Protein 7JRL (pdb70)

Foldseek 3Di:
DKDKDDEAEEEELPDDDDPLPRIWIADPVQGTDSVQKDWPDKPDDRQFFDWIKTKIWGAGPVRDMDIDMYIYGYFHDKFAVLNDDWPDKDADDADKDWQDASVRHFFWFAAPVRDIDTARGWIKGFPQMKTKHFCAPFFKKKFKKAAGCVCLPVPPAKKKKFKAFQRHTFDIDDIHDRPRGIDMHMGTRYPTTMMMIGIHRPPPGRPSHTMIRGRTITTHTQPATLVLLVVLLVVLVVDDLLQFDPVLSVQLVVLSVQQVVLVVVSDHVSNVVSSVSNVVSSVVTHGDDQAAFFDDPWVQLVVQLCVVQVHDDTAGLVSLCPAQETEGDADADPRRNLSNQNHQEYHYDAYAYQEAQSCLNNPNPPYAAAEAHEHAPEEFEDDPQKTKDFLARQDNVRDRQFFKKFKAFPVRDTPDIDGDDRMDMGGNNPDDFAKMKIWGWGDDVNHTHTYIYMYTD

Solvent-accessible surface area: 24020 Å² total; per-residue (Å²): 77,4,101,15,135,17,139,60,26,5,30,25,42,111,97,187,28,67,44,68,120,54,6,69,1,68,6,107,110,53,33,116,13,43,111,133,15,129,68,128,54,52,85,49,76,142,37,92,21,8,22,7,57,0,33,0,23,3,66,14,86,100,51,89,80,24,91,25,65,7,40,0,0,12,0,21,150,75,41,27,0,8,96,47,124,73,127,55,35,75,43,38,55,59,71,19,88,75,36,92,0,21,45,26,60,88,0,64,0,10,19,137,113,104,54,71,67,71,27,84,57,0,0,0,0,9,0,92,0,54,0,18,1,74,0,92,65,44,24,3,0,7,3,78,0,1,5,0,44,74,0,45,115,69,175,41,0,0,0,62,0,43,0,46,11,73,56,103,79,112,20,81,6,107,65,0,90,25,111,28,34,31,69,76,16,9,6,66,0,104,156,5,130,60,0,57,0,6,0,44,42,36,82,93,41,59,74,95,0,15,0,0,0,0,38,0,23,1,12,40,57,21,155,22,70,21,31,111,1,63,127,7,10,107,101,1,113,160,61,79,63,108,67,28,41,89,146,13,12,108,37,0,126,78,5,18,47,114,0,78,99,7,42,152,51,71,63,103,113,60,2,66,67,13,38,130,67,0,61,126,27,26,133,57,27,83,141,30,85,73,120,41,90,24,110,18,69,16,166,136,0,53,113,9,0,25,95,82,48,140,67,126,41,97,1,23,27,20,31,0,33,68,2,64,57,0,83,7,82,22,0,116,55,1,47,3,0,90,40,0,65,32,0,85,33,0,49,1,60,160,3,48,0,74,37,3,107,18,1,49,158,11,169,107,10,137,60,19,57,0,93,96,4,105,14,80,35,41,88,22,148,59,75,135,26,82,0,102,3,50,0,46,0,46,16,76,161,31,118,33,0,11,85,35,3,73,3,21,34,152,111,54,82,71,60,83,101,80,111,21,148,74,97,6,74,6,59,12,139,113,32,88,86,21,88,13,8,0,54,0,50,7,96,38,159,20,0,15,11,40,0,51,13,65,0,80,60

Radius of gyration: 40.35 Å; Cα contacts (8 Å, |Δi|>4): 1124; chains: 1; bounding box: 58×72×113 Å

InterPro domains:
  IPR000421 Coagulation factor 5/8, C-terminal domain [PF00754] (77-206)
  IPR000421 Coagulation factor 5/8, C-terminal domain [PF00754] (301-421)
  IPR001611 Leucine-ric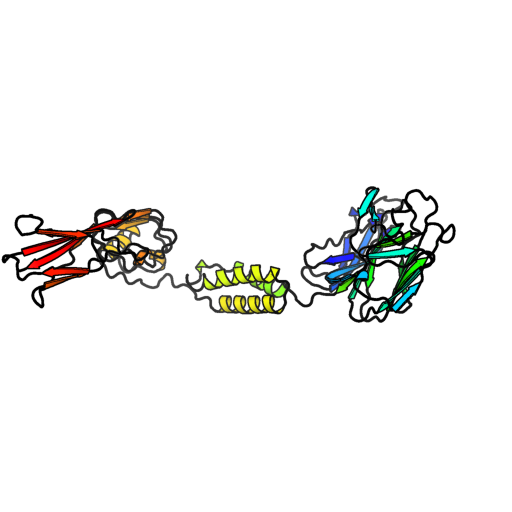h repeat [PS51450] (1572-1593)
  IPR008979 Galactose-binding-like domain superfamily [SSF49785] (73-211)
  IPR008979 Galactose-binding-like domain superfamily [SSF49785] (304-432)
  IPR008979 Galactose-binding-like domain superfamily [SSF49785] (1084-1229)
  IPR008979 Galactose-binding-like domain superfamily [SSF49785] (1309-1450)
  IPR013222 Glycosyl hydrolase family 98, putative carbohydrate-binding module [PF08305] (1084-1225)
  IPR013222 Glycosyl hydrolase family 98, putative carbohydrate-binding module [PF08305] (1308-1448)
  IPR013222 Glycosyl hydrolase family 98, putative carbohydrate-binding module [SM00776] (1081-1227)
  IPR013222 Glycosyl hydrolase family 98, putative carbohydrate-binding module [SM00776] (1305-1450)
  IPR013783 Immunoglobulin-like fold [G3DSA:2.60.40.10] (1006-1076)
  IPR013783 Immunoglobulin-like fold [G3DSA:2.60.40.10] (1233-1301)
  IPR031161 Peptidase family M60 domain [PF13402] (615-883)
  IPR031161 Peptidase family M60 domain [PS51723] (519-838)
  IPR031161 Peptidase family M60 domain [SM01276] (519-838)
  IPR032179 Pesticidal crystal protein Cry22Aa, Ig-like domain [PF16403] (1008-1080)
  IPR032179 Pesticidal crystal protein Cry22Aa, Ig-like domain [PF16403] (1251-1304)
  IPR032675 Leucine-rich repeat domain superfamily [G3DSA:3.80.10.10] (1515-1615)
  IPR038637 NPCBM domain superfamily [G3DSA:2.60.120.1060] (1077-1227)

Structure (mmCIF, N/CA/C/O backbone):
data_7JRL
#
_entry.id   7JRL
#
_cell.length_a   150.120
_cell.length_b   51.360
_cell.length_c   78.190
_cell.angle_alpha   90.000
_cell.angle_beta   115.470
_cell.angle_gamma   90.000
#
_symmetry.space_group_name_H-M   'C 1 2 1'
#
loop_
_entity.id
_entity.type
_entity.pdbx_description
1 polymer 'F5/8 type C domain protein'
2 non-polymer 'CALCIUM ION'
3 non-polymer 2-acetamido-2-deoxy-beta-D-glucopyranose
4 non-polymer 1,2-ETHANEDIOL
5 non-polymer 'PHOSPHATE ION'
6 non-polymer 2-AMINO-2-HYDROXYMETHYL-PROPANE-1,3-DIOL
7 water water
#
loop_
_atom_site.group_PDB
_atom_site.id
_atom_site.type_symbol
_atom_site.label_atom_id
_atom_site.label_alt_id
_atom_site.label_comp_id
_atom_site.label_asym_id
_atom_site.label_entity_id
_atom_site.label_seq_id
_atom_site.pdbx_PDB_ins_code
_atom_site.Cartn_x
_atom_site.Cartn_y
_atom_site.Cartn_z
_atom_site.occupancy
_atom_site.B_iso_or_equiv
_atom_site.auth_seq_id
_atom_site.auth_comp_id
_atom_site.auth_asym_id
_atom_site.auth_atom_id
_atom_site.pdbx_PDB_model_num
ATOM 1 N N . LYS A 1 28 ? 11.764 7.360 -14.820 1.00 46.64 1231 LYS A N 1
ATOM 2 C CA . LYS A 1 28 ? 12.723 7.609 -15.922 1.00 43.27 1231 LYS A CA 1
ATOM 3 C C . LYS A 1 28 ? 13.423 8.954 -15.719 1.00 41.67 1231 LYS A C 1
ATOM 4 O O . LYS A 1 28 ? 14.005 9.479 -16.665 1.00 43.87 1231 LYS A O 1
ATOM 6 N N . PRO A 1 29 ? 13.416 9.557 -14.503 1.00 40.43 1232 PRO A N 1
ATOM 7 C CA . PRO A 1 29 ? 14.062 10.854 -14.296 1.00 39.66 1232 PRO A CA 1
ATOM 8 C C . PRO A 1 29 ? 15.581 10.761 -14.420 1.00 37.21 1232 PRO A C 1
ATOM 9 O O . PRO A 1 29 ? 16.161 9.690 -14.251 1.00 34.78 1232 PRO A O 1
ATOM 13 N N . ILE A 1 30 ? 16.206 11.897 -14.749 1.00 35.89 1233 ILE A N 1
ATOM 14 C CA . ILE A 1 30 ? 17.653 11.993 -14.834 1.00 34.12 1233 ILE A CA 1
ATOM 15 C C . ILE A 1 30 ? 18.143 12.864 -13.679 1.00 29.83 1233 ILE A C 1
ATOM 16 O O . ILE A 1 30 ? 17.741 14.017 -13.538 1.00 29.26 1233 ILE A O 1
ATOM 21 N N . ILE A 1 31 ? 19.006 12.287 -12.843 1.00 26.15 1234 ILE A N 1
ATOM 22 C CA . ILE A 1 31 ? 19.538 12.995 -11.694 1.00 24.60 1234 ILE A CA 1
ATOM 23 C C . ILE A 1 31 ? 21.055 13.077 -11.865 1.00 24.08 1234 ILE A C 1
ATOM 24 O O . ILE A 1 31 ? 21.692 12.082 -12.204 1.00 24.90 1234 ILE A O 1
ATOM 29 N N . LYS A 1 32 ? 21.614 14.285 -11.700 1.00 23.50 1235 LYS A N 1
ATOM 30 C CA . LYS A 1 32 ? 23.026 14.510 -11.975 1.00 22.98 1235 LYS A CA 1
ATOM 31 C C . LYS A 1 32 ? 23.688 15.288 -10.841 1.00 20.06 1235 LYS A C 1
ATOM 32 O O . LYS A 1 32 ? 23.078 16.144 -10.212 1.00 18.10 1235 LYS A O 1
ATOM 38 N N . GLY A 1 33 ? 24.986 15.023 -10.657 1.00 19.31 1236 GLY A N 1
ATOM 39 C CA . GLY A 1 33 ? 25.793 15.725 -9.673 1.00 17.33 1236 GLY A CA 1
ATOM 40 C C . GLY A 1 33 ? 27.255 15.301 -9.793 1.00 15.51 1236 GLY A C 1
ATOM 41 O O . GLY A 1 33 ? 27.543 14.122 -9.995 1.00 17.51 1236 GLY A O 1
ATOM 42 N N . GLU A 1 34 ? 28.165 16.278 -9.662 1.00 14.85 1237 GLU A N 1
ATOM 43 C CA . GLU A 1 34 ? 29.584 16.025 -9.853 1.00 14.34 1237 GLU A CA 1
ATOM 44 C C . GLU A 1 34 ? 30.327 16.215 -8.538 1.00 12.16 1237 GLU A C 1
ATOM 45 O O . GLU A 1 34 ? 29.815 16.807 -7.588 1.00 12.10 1237 GLU A O 1
ATOM 51 N N . ASN A 1 35 ? 31.548 15.700 -8.513 1.00 11.17 1238 ASN A N 1
ATOM 52 C CA . ASN A 1 35 ? 32.332 15.776 -7.293 1.00 10.37 1238 ASN A CA 1
ATOM 53 C C . ASN A 1 35 ? 32.675 17.225 -6.944 1.00 10.32 1238 ASN A C 1
ATOM 54 O O . ASN A 1 35 ? 32.922 18.049 -7.823 1.00 10.64 1238 ASN A O 1
ATOM 59 N N . LEU A 1 36 ? 32.728 17.507 -5.636 1.00 10.27 1239 LEU A N 1
ATOM 60 C CA . LEU A 1 36 ? 32.965 18.854 -5.137 1.00 10.61 1239 LEU A CA 1
ATOM 61 C C . LEU A 1 36 ? 34.115 18.823 -4.142 1.00 9.90 1239 LEU A C 1
ATOM 62 O O . LEU A 1 36 ? 34.439 17.765 -3.595 1.00 8.79 1239 LEU A O 1
ATOM 67 N N . ALA A 1 37 ? 34.646 20.015 -3.846 1.00 8.97 1240 ALA A N 1
ATOM 68 C CA . ALA A 1 37 ? 35.606 20.173 -2.769 1.00 8.98 1240 ALA A CA 1
ATOM 69 C C . ALA A 1 37 ? 35.383 21.514 -2.082 1.00 9.60 1240 ALA A C 1
ATOM 70 O O . ALA A 1 37 ? 35.070 22.510 -2.736 1.00 10.11 1240 ALA A O 1
ATOM 72 N N . TYR A 1 38 ? 35.553 21.501 -0.757 1.00 8.83 1241 TYR A N 1
ATOM 73 C CA . TYR A 1 38 ? 35.490 22.695 0.063 1.00 9.16 1241 TYR A CA 1
ATOM 74 C C . TYR A 1 38 ? 36.718 22.746 0.964 1.00 9.04 1241 TYR A C 1
ATOM 75 O O . TYR A 1 38 ? 37.293 21.708 1.284 1.00 9.05 1241 TYR A O 1
ATOM 84 N N . SER A 1 39 ? 37.073 23.951 1.422 1.00 9.45 1242 SER A N 1
ATOM 85 C CA . SER A 1 39 ? 38.114 24.090 2.427 1.00 10.13 1242 SER A CA 1
ATOM 86 C C . SER A 1 39 ? 37.505 23.989 3.821 1.00 10.75 1242 SER A C 1
ATOM 87 O O . SER A 1 39 ? 36.289 23.964 3.985 1.00 11.32 1242 SER A O 1
ATOM 90 N N . MET A 1 40 ? 38.365 24.002 4.837 1.00 10.96 1243 MET A N 1
ATOM 91 C CA . MET A 1 40 ? 37.894 23.795 6.200 1.00 11.76 1243 MET A CA 1
ATOM 92 C C . MET A 1 40 ? 37.010 24.945 6.669 1.00 13.66 1243 MET A C 1
ATOM 93 O O . MET A 1 40 ? 36.249 24.747 7.616 1.00 15.64 1243 MET A O 1
ATOM 98 N N . ASP A 1 41 ? 37.179 26.117 6.048 1.00 14.12 1244 ASP A N 1
ATOM 99 C CA . ASP A 1 41 ? 36.535 27.351 6.474 1.00 15.94 1244 ASP A CA 1
ATOM 100 C C . ASP A 1 41 ? 35.120 27.451 5.899 1.00 15.51 1244 ASP A C 1
ATOM 101 O O . ASP A 1 41 ? 34.330 28.277 6.362 1.00 17.00 1244 ASP A O 1
ATOM 106 N N . GLU A 1 42 ? 34.794 26.605 4.915 1.00 13.82 1245 GLU A N 1
ATOM 107 C CA . GLU A 1 42 ? 33.586 26.801 4.133 1.00 13.92 1245 GLU A CA 1
ATOM 108 C C . GLU A 1 42 ? 32.449 25.916 4.636 1.00 14.40 1245 GLU A C 1
ATOM 109 O O . GLU A 1 42 ? 32.652 24.848 5.216 1.00 16.67 1245 GLU A O 1
ATOM 115 N N . LYS A 1 43 ? 31.232 26.384 4.388 1.00 14.25 1246 LYS A N 1
ATOM 116 C CA . LYS A 1 43 ? 30.058 25.626 4.773 1.00 14.38 1246 LYS A CA 1
ATOM 117 C C . LYS A 1 43 ? 29.643 24.745 3.601 1.00 13.12 1246 LYS A C 1
ATOM 118 O O . LYS A 1 43 ? 29.348 25.227 2.511 1.00 14.73 1246 LYS A O 1
ATOM 124 N N . VAL A 1 44 ? 29.643 23.430 3.846 1.00 12.93 1247 VAL A N 1
ATOM 125 C CA . VAL A 1 44 ? 29.269 22.491 2.803 1.00 12.79 1247 VAL A CA 1
ATOM 126 C C . VAL A 1 44 ? 27.764 22.588 2.550 1.00 13.44 1247 VAL A C 1
ATOM 127 O O . VAL A 1 44 ? 26.971 22.590 3.488 1.00 13.97 1247 VAL A O 1
ATOM 131 N N . ASP A 1 45 ? 27.395 22.638 1.265 1.00 13.49 1248 ASP A N 1
ATOM 132 C CA . ASP A 1 45 ? 26.020 22.505 0.814 1.00 14.02 1248 ASP A CA 1
ATOM 133 C C . ASP A 1 45 ? 25.881 21.150 0.126 1.00 13.35 1248 ASP A C 1
ATOM 134 O O . ASP A 1 45 ? 26.348 20.973 -1.003 1.00 12.20 1248 ASP A O 1
ATOM 139 N N . LEU A 1 46 ? 25.256 20.188 0.829 1.00 13.71 1249 LEU A N 1
ATOM 140 C CA . LEU A 1 46 ? 25.153 18.831 0.302 1.00 13.88 1249 LEU A CA 1
ATOM 141 C C . LEU A 1 46 ? 24.400 18.784 -1.027 1.00 12.99 1249 LEU A C 1
ATOM 142 O O . LEU A 1 46 ? 24.547 17.816 -1.764 1.00 12.34 1249 LEU A O 1
ATOM 147 N N . MET A 1 47 ? 23.581 19.806 -1.320 1.00 14.95 1250 MET A N 1
ATOM 148 C CA . MET A 1 47 ? 22.751 19.785 -2.519 1.00 16.55 1250 MET A CA 1
ATOM 149 C C . MET A 1 47 ? 23.374 20.607 -3.644 1.00 16.17 1250 MET A C 1
ATOM 150 O O . MET A 1 47 ? 22.796 20.710 -4.732 1.00 16.89 1250 MET A O 1
ATOM 155 N N . LYS A 1 48 ? 24.551 21.192 -3.394 1.00 15.27 1251 LYS A N 1
ATOM 156 C CA . LYS A 1 48 ? 25.139 22.095 -4.371 1.00 16.20 1251 LYS A CA 1
ATOM 157 C C . LYS A 1 48 ? 25.417 21.355 -5.678 1.00 16.29 1251 LYS A C 1
ATOM 158 O O . LYS A 1 48 ? 26.106 20.340 -5.701 1.00 15.57 1251 LYS A O 1
ATOM 164 N N . GLY A 1 49 ? 24.871 21.878 -6.778 1.00 17.09 1252 GLY A N 1
ATOM 165 C CA . GLY A 1 49 ? 25.130 21.319 -8.098 1.00 17.22 1252 GLY A CA 1
ATOM 166 C C . GLY A 1 49 ? 24.353 20.040 -8.417 1.00 16.56 1252 GLY A C 1
ATOM 167 O O . GLY A 1 49 ? 24.633 19.394 -9.425 1.00 17.60 1252 GLY A O 1
ATOM 168 N N . ILE A 1 50 ? 23.400 19.656 -7.553 1.00 17.30 1253 ILE A N 1
ATOM 169 C CA . ILE A 1 50 ? 22.551 18.509 -7.842 1.00 18.64 1253 ILE A CA 1
ATOM 170 C C . ILE A 1 50 ? 21.343 19.003 -8.625 1.00 18.99 1253 ILE A C 1
ATOM 171 O O . ILE A 1 50 ? 20.726 19.994 -8.240 1.00 21.13 1253 ILE A O 1
ATOM 176 N N . THR A 1 51 ? 21.045 18.306 -9.725 1.00 20.44 1254 THR A N 1
ATOM 177 C CA . THR A 1 51 ? 19.875 18.639 -10.523 1.00 22.28 1254 THR A CA 1
ATOM 178 C C . THR A 1 51 ? 19.123 17.362 -10.873 1.00 23.05 1254 THR A C 1
ATOM 179 O O . THR A 1 51 ? 19.709 16.282 -10.929 1.00 22.88 1254 THR A O 1
ATOM 183 N N . ALA A 1 52 ? 17.810 17.512 -11.102 1.00 25.77 1255 ALA A N 1
ATOM 184 C CA . ALA A 1 52 ? 16.977 16.412 -11.561 1.00 27.71 1255 ALA A CA 1
ATOM 185 C C . ALA A 1 52 ? 15.943 16.939 -12.553 1.00 28.88 1255 ALA A C 1
ATOM 186 O O . ALA A 1 52 ? 15.311 17.960 -12.310 1.00 30.81 1255 ALA A O 1
ATOM 188 N N . THR A 1 53 ? 15.793 16.216 -13.664 1.00 30.80 1256 THR A N 1
ATOM 189 C CA . THR A 1 53 ? 14.803 16.541 -14.679 1.00 33.72 1256 THR A CA 1
ATOM 190 C C . THR A 1 53 ? 14.012 15.283 -15.034 1.00 36.14 1256 THR A C 1
ATOM 191 O O . THR A 1 53 ? 14.468 14.168 -14.794 1.00 35.52 1256 THR A O 1
ATOM 195 N N . ASP A 1 54 ? 12.818 15.487 -15.608 1.00 41.19 1257 ASP A N 1
ATOM 196 C CA . ASP A 1 54 ? 11.954 14.409 -16.064 1.00 42.24 1257 ASP A CA 1
ATOM 197 C C . ASP A 1 54 ? 11.158 14.921 -17.263 1.00 44.87 1257 ASP A C 1
ATOM 198 O O . ASP A 1 54 ? 10.517 15.968 -17.176 1.00 43.72 1257 ASP A O 1
ATOM 203 N N . ILE A 1 55 ? 11.230 14.186 -18.381 1.00 44.79 1258 ILE A N 1
ATOM 204 C CA . ILE A 1 55 ? 10.572 14.576 -19.621 1.00 47.08 1258 ILE A CA 1
ATOM 205 C C . ILE A 1 55 ? 9.108 14.905 -19.333 1.00 49.71 1258 ILE A C 1
ATOM 206 O O . ILE A 1 55 ? 8.595 15.919 -19.804 1.00 50.33 1258 ILE A O 1
ATOM 208 N N . GLU A 1 56 ? 8.466 14.061 -18.516 1.00 51.65 1259 GLU A N 1
ATOM 209 C CA . GLU A 1 56 ? 7.062 14.199 -18.161 1.00 53.57 1259 GLU A CA 1
ATOM 210 C C . GLU A 1 56 ? 6.892 15.287 -17.099 1.00 54.11 1259 GLU A C 1
ATOM 211 O O . GLU A 1 56 ? 6.059 16.178 -17.251 1.00 53.72 1259 GLU A O 1
ATOM 217 N N . ASP A 1 57 ? 7.706 15.211 -16.037 1.00 53.89 1260 ASP A N 1
ATOM 218 C CA . ASP A 1 57 ? 7.513 15.976 -14.812 1.00 52.62 1260 ASP A CA 1
ATOM 219 C C . ASP A 1 57 ? 8.159 17.359 -14.925 1.00 51.60 1260 ASP A C 1
ATOM 220 O O . ASP A 1 57 ? 7.775 18.285 -14.211 1.00 50.07 1260 ASP A O 1
ATOM 225 N N . GLY A 1 58 ? 9.149 17.491 -15.816 1.00 49.71 1261 GLY A N 1
ATOM 226 C CA . GLY A 1 58 ? 9.929 18.713 -15.942 1.00 48.93 1261 GLY A CA 1
ATOM 227 C C . GLY A 1 58 ? 11.146 18.708 -15.017 1.00 48.54 1261 GLY A C 1
ATOM 228 O O . GLY A 1 58 ? 11.788 17.675 -14.828 1.00 45.92 1261 GLY A O 1
ATOM 229 N N . ASN A 1 59 ? 11.446 19.883 -14.448 1.00 47.88 1262 ASN A N 1
ATOM 230 C CA . ASN A 1 59 ? 12.529 20.072 -13.493 1.00 46.73 1262 ASN A CA 1
ATOM 231 C C . ASN A 1 59 ? 12.021 19.713 -12.098 1.00 43.62 1262 ASN A C 1
ATOM 232 O O . ASN A 1 59 ? 11.122 20.368 -11.577 1.00 43.59 1262 ASN A O 1
ATOM 237 N N . ILE A 1 60 ? 12.618 18.674 -11.501 1.00 39.88 1263 ILE A N 1
ATOM 238 C CA . ILE A 1 60 ? 12.214 18.204 -10.184 1.00 37.56 1263 ILE A CA 1
ATOM 239 C C . ILE A 1 60 ? 13.425 18.167 -9.252 1.00 37.54 1263 ILE A C 1
ATOM 240 O O . ILE A 1 60 ? 13.559 17.253 -8.439 1.00 39.71 1263 ILE A O 1
ATOM 245 N N . THR A 1 61 ? 14.283 19.185 -9.369 1.00 35.88 1264 THR A N 1
ATOM 246 C CA . THR A 1 61 ? 15.450 19.340 -8.514 1.00 34.63 1264 THR A CA 1
ATOM 247 C C . THR A 1 61 ? 15.013 19.452 -7.053 1.00 35.67 1264 THR A C 1
ATOM 248 O O . THR A 1 61 ? 15.657 18.896 -6.166 1.00 36.63 1264 THR A O 1
ATOM 252 N N . SER A 1 62 ? 13.902 20.159 -6.811 1.00 36.93 1265 SER A N 1
ATOM 253 C CA . SER A 1 62 ? 13.441 20.408 -5.453 1.00 36.77 1265 SER A CA 1
ATOM 254 C C . SER A 1 62 ? 12.905 19.126 -4.818 1.00 36.48 1265 SER A C 1
ATOM 255 O O . SER A 1 62 ? 12.663 19.084 -3.617 1.00 37.14 1265 SER A O 1
ATOM 258 N N . LYS A 1 63 ? 12.738 18.081 -5.633 1.00 37.03 1266 LYS A N 1
ATOM 259 C CA . LYS A 1 63 ? 12.190 16.820 -5.162 1.00 36.20 1266 LYS A CA 1
ATOM 260 C C . LYS A 1 63 ? 13.313 15.859 -4.767 1.00 35.07 1266 LYS A C 1
ATOM 261 O O . LYS A 1 63 ? 13.041 14.775 -4.249 1.00 33.10 1266 LYS A O 1
ATOM 267 N N . VAL A 1 64 ? 14.572 16.269 -4.991 1.00 33.13 1267 VAL A N 1
ATOM 268 C CA . VAL A 1 64 ? 15.715 15.403 -4.724 1.00 31.05 1267 VAL A CA 1
ATOM 269 C C . VAL A 1 64 ? 15.916 15.283 -3.215 1.00 29.04 1267 VAL A C 1
ATOM 270 O O . VAL A 1 64 ? 15.818 16.267 -2.489 1.00 29.87 1267 VAL A O 1
ATOM 274 N N . GLN A 1 65 ? 16.198 14.055 -2.766 1.00 28.69 1268 GLN A N 1
ATOM 275 C CA . GLN A 1 65 ? 16.459 13.764 -1.367 1.00 28.29 1268 GLN A CA 1
ATOM 276 C C . GLN A 1 65 ? 17.821 13.083 -1.246 1.00 24.88 1268 GLN A C 1
ATOM 277 O O . GLN A 1 65 ? 18.314 12.491 -2.203 1.00 23.69 1268 GLN A O 1
ATOM 283 N N . ILE A 1 66 ? 18.427 13.202 -0.065 1.00 23.97 1269 ILE A N 1
ATOM 284 C CA . ILE A 1 66 ? 19.645 12.466 0.222 1.00 21.86 1269 ILE A CA 1
ATOM 285 C C . ILE A 1 66 ? 19.246 11.069 0.688 1.00 20.65 1269 ILE A C 1
ATOM 286 O O . ILE A 1 66 ? 18.540 10.918 1.683 1.00 22.79 1269 ILE A O 1
ATOM 291 N N . LYS A 1 67 ? 19.700 10.051 -0.045 1.00 18.81 1270 LYS A N 1
ATOM 292 C CA . LYS A 1 67 ? 19.390 8.677 0.306 1.00 18.00 1270 LYS A CA 1
ATOM 293 C C . LYS A 1 67 ? 20.299 8.221 1.447 1.00 16.96 1270 LYS A C 1
ATOM 294 O O . LYS A 1 67 ? 19.838 7.585 2.394 1.00 17.47 1270 LYS A O 1
ATOM 300 N N . SER A 1 68 ? 21.591 8.564 1.354 1.00 14.46 1271 SER A N 1
ATOM 301 C CA . SER A 1 68 ? 22.580 8.136 2.327 1.00 13.56 1271 SER A CA 1
ATOM 302 C C . SER A 1 68 ? 23.826 9.009 2.218 1.00 12.60 1271 SER A C 1
ATOM 303 O O . SER A 1 68 ? 24.108 9.552 1.155 1.00 11.81 1271 SER A O 1
ATOM 306 N N . SER A 1 69 ? 24.598 9.092 3.303 1.00 12.46 1272 SER A N 1
ATOM 307 C CA . SER A 1 69 ? 25.875 9.789 3.240 1.00 12.64 1272 SER A CA 1
ATOM 308 C C . SER A 1 69 ? 26.709 9.409 4.454 1.00 12.78 1272 SER A C 1
ATOM 309 O O . SER A 1 69 ? 26.159 9.053 5.492 1.00 13.98 1272 SER A O 1
ATOM 312 N N . ASP A 1 70 ? 28.029 9.521 4.326 1.00 10.87 1273 ASP A N 1
ATOM 313 C CA . ASP A 1 70 ? 28.893 9.442 5.493 1.00 10.49 1273 ASP A CA 1
ATOM 314 C C . ASP A 1 70 ? 29.347 10.837 5.929 1.00 10.47 1273 ASP A C 1
ATOM 315 O O . ASP A 1 70 ? 30.301 10.968 6.693 1.00 10.57 1273 ASP A O 1
ATOM 320 N N . PHE A 1 71 ? 28.636 11.879 5.478 1.00 10.17 1274 PHE A N 1
ATOM 321 C CA . PHE A 1 71 ? 29.083 13.227 5.777 1.00 10.15 1274 PHE A CA 1
ATOM 322 C C . PHE A 1 71 ? 28.952 13.555 7.261 1.00 9.98 1274 PHE A C 1
ATOM 323 O O . PHE A 1 71 ? 27.918 13.302 7.878 1.00 10.36 1274 PHE A O 1
ATOM 331 N N . VAL A 1 72 ? 30.015 14.141 7.807 1.00 9.18 1275 VAL A N 1
ATOM 332 C CA . VAL A 1 72 ? 30.047 14.677 9.160 1.00 8.90 1275 VAL A CA 1
ATOM 333 C C . VAL A 1 72 ? 30.514 16.131 9.045 1.00 9.00 1275 VAL A C 1
ATOM 334 O O . VAL A 1 72 ? 31.583 16.382 8.482 1.00 9.43 1275 VAL A O 1
ATOM 338 N N . GLU A 1 73 ? 29.744 17.080 9.592 1.00 9.18 1276 GLU A N 1
ATOM 339 C CA . GLU A 1 73 ? 30.184 18.471 9.585 1.00 9.73 1276 GLU A CA 1
ATOM 340 C C . GLU A 1 73 ? 31.432 18.614 10.467 1.00 9.39 1276 GLU A C 1
ATOM 341 O O . GLU A 1 73 ? 31.557 17.947 11.485 1.00 8.95 1276 GLU A O 1
ATOM 347 N N . GLY A 1 74 ? 32.368 19.497 10.081 1.00 9.44 1277 GLY A N 1
ATOM 348 C CA . GLY A 1 74 ? 33.506 19.786 10.945 1.00 9.81 1277 GLY A CA 1
ATOM 349 C C . GLY A 1 74 ? 34.630 18.760 10.825 1.00 10.47 1277 GLY A C 1
ATOM 350 O O . GLY A 1 74 ? 35.554 18.745 11.635 1.00 11.84 1277 GLY A O 1
ATOM 351 N N . LYS A 1 75 ? 34.508 17.865 9.838 1.00 10.10 1278 LYS A N 1
ATOM 352 C CA . LYS A 1 75 ? 35.465 16.787 9.661 1.00 9.95 1278 LYS A CA 1
ATOM 353 C C . LYS A 1 75 ? 36.103 16.923 8.279 1.00 10.03 1278 LYS A C 1
ATOM 354 O O . LYS A 1 75 ? 35.400 17.144 7.295 1.00 10.59 1278 LYS A O 1
ATOM 360 N N . SER A 1 76 ? 37.425 16.719 8.217 1.00 9.30 1279 SER A N 1
ATOM 361 C CA . SER A 1 76 ? 38.121 16.662 6.936 1.00 8.65 1279 SER A CA 1
ATOM 362 C C . SER A 1 76 ? 38.012 15.240 6.397 1.00 9.20 1279 SER A C 1
ATOM 363 O O . SER A 1 76 ? 38.234 14.261 7.123 1.00 9.88 1279 SER A O 1
ATOM 366 N N . GLY A 1 77 ? 37.676 15.123 5.117 1.00 8.51 1280 GLY A N 1
ATOM 367 C CA . GLY A 1 77 ? 37.536 13.798 4.542 1.00 8.75 1280 GLY A CA 1
ATOM 368 C C . GLY A 1 77 ? 37.033 13.873 3.110 1.00 8.89 1280 GLY A C 1
ATOM 369 O O . GLY A 1 77 ? 36.804 14.962 2.580 1.00 8.91 1280 GLY A O 1
ATOM 370 N N . ILE A 1 78 ? 36.923 12.704 2.475 1.00 9.43 1281 ILE A N 1
ATOM 371 C CA . ILE A 1 78 ? 36.290 12.634 1.169 1.00 9.77 1281 ILE A CA 1
ATOM 372 C C . ILE A 1 78 ? 34.991 11.855 1.335 1.00 10.01 1281 ILE A C 1
ATOM 373 O O . ILE A 1 78 ? 35.014 10.628 1.476 1.00 11.15 1281 ILE A O 1
ATOM 378 N N . PHE A 1 79 ? 33.874 12.597 1.373 1.00 9.47 1282 PHE A N 1
ATOM 379 C CA . PHE A 1 79 ? 32.589 12.039 1.781 1.00 8.99 1282 PHE A CA 1
ATOM 380 C C . PHE A 1 79 ? 31.811 11.612 0.543 1.00 9.85 1282 PHE A C 1
ATOM 381 O O . PHE A 1 79 ? 31.981 12.181 -0.524 1.00 10.28 1282 PHE A O 1
ATOM 389 N N . THR A 1 80 ? 30.959 10.594 0.711 1.00 9.57 1283 THR A N 1
ATOM 390 C CA . THR A 1 80 ? 30.095 10.129 -0.362 1.00 10.07 1283 THR A CA 1
ATOM 391 C C . THR A 1 80 ? 28.657 10.499 -0.027 1.00 10.83 1283 THR A C 1
ATOM 392 O O . THR A 1 80 ? 28.238 10.342 1.115 1.00 11.43 1283 THR A O 1
ATOM 396 N N . VAL A 1 81 ? 27.909 10.980 -1.025 1.00 10.57 1284 VAL A N 1
ATOM 397 C CA . VAL A 1 81 ? 26.490 11.241 -0.860 1.00 11.63 1284 VAL A CA 1
ATOM 398 C C . VAL A 1 81 ? 25.753 10.579 -2.016 1.00 11.37 1284 VAL A C 1
ATOM 399 O O . VAL A 1 81 ? 26.145 10.745 -3.163 1.00 10.84 1284 VAL A O 1
ATOM 403 N N . VAL A 1 82 ? 24.703 9.813 -1.679 1.00 12.02 1285 VAL A N 1
ATOM 404 C CA . VAL A 1 82 ? 23.803 9.220 -2.659 1.00 12.98 1285 VAL A CA 1
ATOM 405 C C . VAL A 1 82 ? 22.488 9.988 -2.625 1.00 13.18 1285 VAL A C 1
ATOM 406 O O . VAL A 1 82 ? 21.955 10.263 -1.556 1.00 13.26 1285 VAL A O 1
ATOM 410 N N . TYR A 1 83 ? 22.013 10.368 -3.815 1.00 13.28 1286 TYR A N 1
ATOM 411 C CA . TYR A 1 83 ? 20.817 11.169 -3.994 1.00 14.69 1286 TYR A CA 1
ATOM 412 C C . TYR A 1 83 ? 19.779 10.331 -4.727 1.00 16.14 1286 TYR A C 1
ATOM 413 O O . TYR A 1 83 ? 20.133 9.504 -5.556 1.00 16.94 1286 TYR A O 1
ATOM 422 N N . SER A 1 84 ? 18.505 10.565 -4.387 1.00 18.18 1287 SER A N 1
ATOM 423 C CA . SER A 1 84 ? 17.402 9.824 -4.975 1.00 21.79 1287 SER A CA 1
ATOM 424 C C . SER A 1 84 ? 16.314 10.801 -5.407 1.00 23.00 1287 SER A C 1
ATOM 425 O O . SER A 1 84 ? 16.113 11.830 -4.766 1.00 24.79 1287 SER A O 1
ATOM 428 N N . VAL A 1 85 ? 15.601 10.458 -6.488 1.00 26.09 1288 VAL A N 1
ATOM 429 C CA . VAL A 1 85 ? 14.447 11.241 -6.897 1.00 27.92 1288 VAL A CA 1
ATOM 430 C C . VAL A 1 85 ? 13.389 10.310 -7.488 1.00 29.03 1288 VAL A C 1
ATOM 431 O O . VAL A 1 85 ? 13.717 9.304 -8.117 1.00 29.05 1288 VAL A O 1
ATOM 435 N N . THR A 1 86 ? 12.124 10.680 -7.256 1.00 32.93 1289 THR A N 1
ATOM 436 C CA . THR A 1 86 ? 10.947 9.921 -7.648 1.00 35.56 1289 THR A CA 1
ATOM 437 C C . THR A 1 86 ? 9.937 10.874 -8.289 1.00 37.29 1289 THR A C 1
ATOM 438 O O . THR A 1 86 ? 9.562 11.871 -7.672 1.00 40.26 1289 THR A O 1
ATOM 442 N N . ASP A 1 87 ? 9.488 10.538 -9.509 1.00 42.66 1290 ASP A N 1
ATOM 443 C CA . ASP A 1 87 ? 8.655 11.411 -10.331 1.00 44.92 1290 ASP A CA 1
ATOM 444 C C . ASP A 1 87 ? 7.165 11.213 -10.033 1.00 47.83 1290 ASP A C 1
ATOM 445 O O . ASP A 1 87 ? 6.798 10.686 -8.984 1.00 48.96 1290 ASP A O 1
ATOM 450 N N . SER A 1 88 ? 6.324 11.657 -10.982 1.00 49.59 1291 SER A N 1
ATOM 451 C CA . SER A 1 88 ? 4.869 11.594 -10.920 1.00 49.12 1291 SER A CA 1
ATOM 452 C C . SER A 1 88 ? 4.381 10.147 -10.857 1.00 48.59 1291 SER A C 1
ATOM 453 O O . SER A 1 88 ? 3.433 9.840 -10.135 1.00 49.29 1291 SER A O 1
ATOM 456 N N . ASP A 1 89 ? 5.029 9.278 -11.643 1.00 47.71 1292 ASP A N 1
ATOM 457 C CA . ASP A 1 89 ? 4.588 7.909 -11.860 1.00 47.34 1292 ASP A CA 1
ATOM 458 C C . ASP A 1 89 ? 5.324 6.955 -10.919 1.00 45.59 1292 ASP A C 1
ATOM 459 O O . ASP A 1 89 ? 5.261 5.739 -11.097 1.00 42.39 1292 ASP A O 1
ATOM 464 N N . GLY A 1 90 ? 6.028 7.523 -9.930 1.00 42.18 1293 GLY A N 1
ATOM 465 C CA . GLY A 1 90 ? 6.724 6.753 -8.910 1.00 40.85 1293 GLY A CA 1
ATOM 466 C C . GLY A 1 90 ? 7.935 5.992 -9.452 1.00 38.75 1293 GLY A C 1
ATOM 467 O O . GLY A 1 90 ? 8.308 4.957 -8.899 1.00 37.09 1293 GLY A O 1
ATOM 468 N N . LEU A 1 91 ? 8.542 6.507 -10.532 1.00 38.33 1294 LEU A N 1
ATOM 469 C CA . LEU A 1 91 ? 9.804 5.967 -11.020 1.00 37.24 1294 LEU A CA 1
ATOM 470 C C . LEU A 1 91 ? 10.953 6.700 -10.328 1.00 35.76 1294 LEU A C 1
ATOM 471 O O . LEU A 1 91 ? 10.898 7.917 -10.166 1.00 35.42 1294 LEU A O 1
ATOM 476 N N . THR A 1 92 ? 11.985 5.940 -9.938 1.00 33.18 1295 THR A N 1
ATOM 477 C CA . THR A 1 92 ? 13.040 6.420 -9.051 1.00 30.99 1295 THR A CA 1
ATOM 478 C C . THR A 1 92 ? 14.400 6.333 -9.745 1.00 29.77 1295 THR A C 1
ATOM 479 O O . THR A 1 92 ? 14.728 5.312 -10.349 1.00 30.17 1295 THR A O 1
ATOM 483 N N . SER A 1 93 ? 15.192 7.414 -9.639 1.00 27.05 1296 SER A N 1
ATOM 484 C CA . SER A 1 93 ? 16.551 7.451 -10.162 1.00 25.98 1296 SER A CA 1
ATOM 485 C C . SER A 1 93 ? 17.514 7.879 -9.058 1.00 23.26 1296 SER A C 1
ATOM 486 O O . SER A 1 93 ? 17.136 8.661 -8.194 1.00 22.62 1296 SER A O 1
ATOM 489 N N . GLU A 1 94 ? 18.749 7.366 -9.118 1.00 22.59 1297 GLU A N 1
ATOM 490 C CA . GLU A 1 94 ? 19.761 7.684 -8.117 1.00 22.31 1297 GLU A CA 1
ATOM 491 C C . GLU A 1 94 ? 21.045 8.186 -8.770 1.00 21.05 1297 GLU A C 1
ATOM 492 O O . GLU A 1 94 ? 21.348 7.856 -9.914 1.00 22.22 1297 GLU A O 1
ATOM 498 N N . CYS A 1 95 ? 21.825 8.961 -8.004 1.00 19.22 1298 CYS A N 1
ATOM 499 C CA . CYS A 1 95 ? 23.209 9.200 -8.383 1.00 17.77 1298 CYS A CA 1
ATOM 500 C C . CYS A 1 95 ? 24.061 9.382 -7.127 1.00 16.05 1298 CYS A C 1
ATOM 501 O O . CYS A 1 95 ? 23.537 9.566 -6.028 1.00 14.99 1298 CYS A O 1
ATOM 504 N N . SER A 1 96 ? 25.381 9.336 -7.323 1.00 14.93 1299 SER A N 1
ATOM 505 C CA . SER A 1 96 ? 26.342 9.448 -6.232 1.00 14.49 1299 SER A CA 1
ATOM 506 C C . SER A 1 96 ? 27.467 10.389 -6.644 1.00 14.01 1299 SER A C 1
ATOM 507 O O . SER A 1 96 ? 27.891 10.383 -7.791 1.00 13.69 1299 SER A O 1
ATOM 510 N N . ARG A 1 97 ? 27.941 11.205 -5.695 1.00 12.23 1300 ARG A N 1
ATOM 511 C CA . ARG A 1 97 ? 29.151 11.991 -5.914 1.00 11.05 1300 ARG A CA 1
ATOM 512 C C . ARG A 1 97 ? 29.863 12.196 -4.583 1.00 10.16 1300 ARG A C 1
ATOM 513 O O . ARG A 1 97 ? 29.292 11.963 -3.508 1.00 10.30 1300 ARG A O 1
ATOM 521 N N . THR A 1 98 ? 31.129 12.621 -4.676 1.00 9.16 1301 THR A N 1
ATOM 522 C CA . THR A 1 98 ? 31.887 12.858 -3.458 1.00 8.84 1301 THR A CA 1
ATOM 523 C C . THR A 1 98 ? 31.990 14.346 -3.168 1.00 8.50 1301 THR A C 1
ATOM 524 O O . THR A 1 98 ? 31.920 15.176 -4.072 1.00 8.53 1301 THR A O 1
ATOM 528 N N . ILE A 1 99 ? 32.119 14.646 -1.881 1.00 8.11 1302 ILE A N 1
ATOM 529 C CA . ILE A 1 99 ? 32.386 16.004 -1.437 1.00 8.69 1302 ILE A CA 1
ATOM 530 C C . ILE A 1 99 ? 33.598 15.933 -0.528 1.00 8.42 1302 ILE A C 1
ATOM 531 O O . ILE A 1 99 ? 33.529 15.312 0.531 1.00 8.46 1302 ILE A O 1
ATOM 536 N N . ALA A 1 100 ? 34.702 16.563 -0.963 1.00 7.66 1303 ALA A N 1
ATOM 537 C CA . ALA A 1 100 ? 35.927 16.595 -0.178 1.00 7.91 1303 ALA A CA 1
ATOM 538 C C . ALA A 1 100 ? 35.969 17.857 0.678 1.00 7.94 1303 ALA A C 1
ATOM 539 O O . ALA A 1 100 ? 35.551 18.928 0.239 1.00 8.80 1303 ALA A O 1
ATOM 541 N N . VAL A 1 101 ? 36.460 17.703 1.908 1.00 7.89 1304 VAL A N 1
ATOM 542 C CA . VAL A 1 101 ? 36.688 18.826 2.804 1.00 7.41 1304 VAL A CA 1
ATOM 543 C C . VAL A 1 101 ? 38.164 18.801 3.185 1.00 7.44 1304 VAL A C 1
ATOM 544 O O . VAL A 1 101 ? 38.605 17.859 3.845 1.00 7.10 1304 VAL A O 1
ATOM 548 N N . THR A 1 102 ? 38.915 19.787 2.664 1.00 7.21 1305 THR A N 1
ATOM 549 C CA . THR A 1 102 ? 40.370 19.737 2.660 1.00 7.40 1305 THR A CA 1
ATOM 550 C C . THR A 1 102 ? 40.945 20.983 3.325 1.00 7.68 1305 THR A C 1
ATOM 551 O O . THR A 1 102 ? 40.214 21.947 3.604 1.00 8.13 1305 THR A O 1
ATOM 555 N N . ASP A 1 103 ? 42.265 20.942 3.563 1.00 8.19 1306 ASP A N 1
ATOM 556 C CA . ASP A 1 103 ? 42.982 22.058 4.163 1.00 8.18 1306 ASP A CA 1
ATOM 557 C C . ASP A 1 103 ? 44.061 22.580 3.210 1.00 8.27 1306 ASP A C 1
ATOM 558 O O . ASP A 1 103 ? 43.769 23.451 2.385 1.00 8.87 1306 ASP A O 1
ATOM 563 N N . LYS A 1 104 ? 45.306 22.080 3.340 1.00 8.43 1307 LYS A N 1
ATOM 564 C CA . LYS A 1 104 ? 46.428 22.650 2.608 1.00 8.85 1307 LYS A CA 1
ATOM 565 C C . LYS A 1 104 ? 46.342 22.332 1.120 1.00 8.84 1307 LYS A C 1
ATOM 566 O O . LYS A 1 104 ? 45.990 21.217 0.701 1.00 8.86 1307 LYS A O 1
ATOM 572 N N . GLU A 1 105 ? 46.691 23.351 0.326 1.00 8.30 1308 GLU A N 1
ATOM 573 C CA . GLU A 1 105 ? 46.659 23.264 -1.129 1.00 8.80 1308 GLU A CA 1
ATOM 574 C C . GLU A 1 105 ? 48.049 23.486 -1.711 1.00 9.03 1308 GLU A C 1
ATOM 575 O O . GLU A 1 105 ? 48.854 24.253 -1.177 1.00 10.18 1308 GLU A O 1
ATOM 581 N N . THR A 1 106 ? 48.309 22.792 -2.824 1.00 8.74 1309 THR A N 1
ATOM 582 C CA . THR A 1 106 ? 49.573 22.924 -3.533 1.00 8.98 1309 THR A CA 1
ATOM 583 C C . THR A 1 106 ? 49.261 23.179 -5.003 1.00 8.99 1309 THR A C 1
ATOM 584 O O . THR A 1 106 ? 48.715 22.316 -5.673 1.00 8.91 1309 THR A O 1
ATOM 588 N N . GLN A 1 107 ? 49.628 24.362 -5.510 1.00 8.46 1310 GLN A N 1
ATOM 589 C CA . GLN A 1 107 ? 49.370 24.683 -6.911 1.00 8.28 1310 GLN A CA 1
ATOM 590 C C . GLN A 1 107 ? 50.291 23.886 -7.821 1.00 8.29 1310 GLN A C 1
ATOM 591 O O . GLN A 1 107 ? 51.481 23.759 -7.541 1.00 8.03 1310 GLN A O 1
ATOM 597 N N . LEU A 1 108 ? 49.735 23.340 -8.909 1.00 8.51 1311 LEU A N 1
ATOM 598 C CA . LEU A 1 108 ? 50.574 22.593 -9.830 1.00 9.16 1311 LEU A CA 1
ATOM 599 C C . LEU A 1 108 ? 51.636 23.521 -10.421 1.00 8.83 1311 LEU A C 1
ATOM 600 O O . LEU A 1 108 ? 52.721 23.057 -10.715 1.00 8.58 1311 LEU A O 1
ATOM 605 N N . SER A 1 109 ? 51.325 24.817 -10.577 1.00 8.46 1312 SER A N 1
ATOM 606 C CA . SER A 1 109 ? 52.316 25.733 -11.145 1.00 8.78 1312 SER A CA 1
ATOM 607 C C . SER A 1 109 ? 53.492 25.963 -10.197 1.00 9.29 1312 SER A C 1
ATOM 608 O O . SER A 1 109 ? 54.500 26.529 -10.619 1.00 9.95 1312 SER A O 1
ATOM 611 N N . ASP A 1 110 ? 53.375 25.513 -8.941 1.00 9.37 1313 ASP A N 1
ATOM 612 C CA . ASP A 1 110 ? 54.458 25.625 -7.964 1.00 9.95 1313 ASP A CA 1
ATOM 613 C C . ASP A 1 110 ? 55.279 24.342 -7.899 1.00 1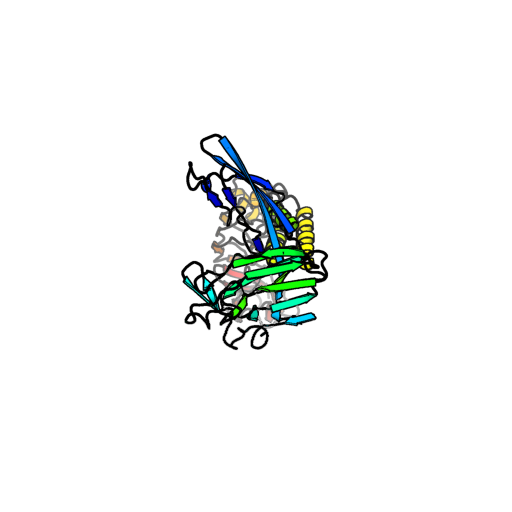0.07 1313 ASP A C 1
ATOM 614 O O . ASP A 1 110 ? 56.238 24.260 -7.118 1.00 11.88 1313 ASP A O 1
ATOM 619 N N . LEU A 1 111 ? 54.914 23.364 -8.730 1.00 9.10 1314 LEU A N 1
ATOM 620 C CA . LEU A 1 111 ? 55.643 22.104 -8.854 1.00 8.79 1314 LEU A CA 1
ATOM 621 C C . LEU A 1 111 ? 56.286 22.010 -10.238 1.00 9.32 1314 LEU A C 1
ATOM 622 O O . LEU A 1 111 ? 55.938 22.747 -11.153 1.00 9.94 1314 LEU A O 1
ATOM 627 N N . ASN A 1 112 ? 57.218 21.064 -10.391 1.00 9.41 1315 ASN A N 1
ATOM 628 C CA . ASN A 1 112 ? 57.741 20.724 -11.699 1.00 9.89 1315 ASN A CA 1
ATOM 629 C C . ASN A 1 112 ? 57.033 19.480 -12.222 1.00 9.59 1315 ASN A C 1
ATOM 630 O O . ASN A 1 112 ? 56.878 18.496 -11.497 1.00 10.94 1315 ASN A O 1
ATOM 635 N N . TRP A 1 113 ? 56.648 19.508 -13.498 1.00 8.83 1316 TRP A N 1
ATOM 636 C CA . TRP A 1 113 ? 56.070 18.324 -14.120 1.00 8.57 1316 TRP A CA 1
ATOM 637 C C . TRP A 1 113 ? 57.167 17.297 -14.407 1.00 8.57 1316 TRP A C 1
ATOM 638 O O . TRP A 1 113 ? 58.348 17.636 -14.545 1.00 9.07 1316 TRP A O 1
ATOM 649 N N . LYS A 1 114 ? 56.751 16.036 -14.493 1.00 8.20 1317 LYS A N 1
ATOM 650 C CA . LYS A 1 114 ? 57.651 15.002 -14.976 1.00 8.51 1317 LYS A CA 1
ATOM 651 C C . LYS A 1 114 ? 57.858 15.136 -16.482 1.00 8.58 1317 LYS A C 1
ATOM 652 O O . LYS A 1 114 ? 58.945 14.866 -16.990 1.00 9.60 1317 LYS A O 1
ATOM 658 N N . SER A 1 115 ? 56.793 15.495 -17.209 1.00 8.26 1318 SER A N 1
ATOM 659 C CA . SER A 1 115 ? 56.839 15.603 -18.658 1.00 8.50 1318 SER A CA 1
ATOM 660 C C . SER A 1 115 ? 55.702 16.506 -19.117 1.00 8.38 1318 SER A C 1
ATOM 661 O O . SER A 1 115 ? 54.680 16.643 -18.431 1.00 8.64 1318 SER A O 1
ATOM 664 N N . ALA A 1 116 ? 55.903 17.134 -20.267 1.00 8.47 1319 ALA A N 1
ATOM 665 C CA . ALA A 1 116 ? 54.891 18.027 -20.807 1.00 8.41 1319 ALA A CA 1
ATOM 666 C C . ALA A 1 116 ? 55.036 18.061 -22.319 1.00 8.44 1319 ALA A C 1
ATOM 667 O O . ALA A 1 116 ? 56.119 18.351 -22.840 1.00 9.82 1319 ALA A O 1
ATOM 669 N N . THR A 1 117 ? 53.916 17.821 -22.995 1.00 8.35 1320 THR A N 1
ATOM 670 C CA . THR A 1 117 ? 53.807 18.052 -24.426 1.00 8.43 1320 THR A CA 1
ATOM 671 C C . THR A 1 117 ? 52.755 19.126 -24.693 1.00 8.87 1320 THR A C 1
ATOM 672 O O . THR A 1 117 ? 51.892 19.369 -23.856 1.00 9.00 1320 THR A O 1
ATOM 676 N N . ILE A 1 118 ? 52.827 19.755 -25.872 1.00 8.83 1321 ILE A N 1
ATOM 677 C CA . ILE A 1 118 ? 51.960 20.877 -26.223 1.00 8.79 1321 ILE A CA 1
ATOM 678 C C . ILE A 1 118 ? 51.970 21.026 -27.743 1.00 9.17 1321 ILE A C 1
ATOM 679 O O . ILE A 1 118 ? 53.023 20.902 -28.366 1.00 10.00 1321 ILE A O 1
ATOM 684 N N . GLY A 1 119 ? 50.812 21.359 -28.322 1.00 9.42 1322 GLY A N 1
ATOM 685 C CA . GLY A 1 119 ? 50.700 21.375 -29.780 1.00 9.96 1322 GLY A CA 1
ATOM 686 C C . GLY A 1 119 ? 51.314 22.601 -30.453 1.00 11.43 1322 GLY A C 1
ATOM 687 O O . GLY A 1 119 ? 51.695 22.544 -31.632 1.00 11.95 1322 GLY A O 1
ATOM 688 N N . SER A 1 120 ? 51.367 23.717 -29.726 1.00 10.50 1323 SER A N 1
ATOM 689 C CA . SER A 1 120 ? 51.844 24.993 -30.246 1.00 11.22 1323 SER A CA 1
ATOM 690 C C . SER A 1 120 ? 52.289 25.821 -29.048 1.00 11.74 1323 SER A C 1
ATOM 691 O O . SER A 1 120 ? 51.630 25.807 -28.010 1.00 11.07 1323 SER A O 1
ATOM 694 N N . GLY A 1 121 ? 53.406 26.538 -29.193 1.00 11.06 1324 GLY A N 1
ATOM 695 C CA . GLY A 1 121 ? 53.916 27.320 -28.079 1.00 10.99 1324 GLY A CA 1
ATOM 696 C C . GLY A 1 121 ? 54.587 26.451 -27.014 1.00 10.95 1324 GLY A C 1
ATOM 697 O O . GLY A 1 121 ? 55.030 25.331 -27.282 1.00 11.91 1324 GLY A O 1
ATOM 698 N N . SER A 1 122 ? 54.666 27.018 -25.807 1.00 10.96 1325 SER A N 1
ATOM 699 C CA . SER A 1 122 ? 55.331 26.415 -24.663 1.00 10.84 1325 SER A CA 1
ATOM 700 C C . SER A 1 122 ? 54.328 26.386 -23.521 1.00 9.79 1325 SER A C 1
ATOM 701 O O . SER A 1 122 ? 53.602 27.359 -23.327 1.00 10.09 1325 SER A O 1
ATOM 704 N N . VAL A 1 123 ? 54.337 25.303 -22.740 1.00 8.29 1326 VAL A N 1
ATOM 705 C CA . VAL A 1 123 ? 53.531 25.276 -21.521 1.00 8.34 1326 VAL A CA 1
ATOM 706 C C . VAL A 1 123 ? 54.008 26.380 -20.579 1.00 8.03 1326 VAL A C 1
ATOM 707 O O . VAL A 1 123 ? 55.208 26.497 -20.305 1.00 8.76 1326 VAL A O 1
ATOM 711 N N . ARG A 1 124 ? 53.053 27.166 -20.045 1.00 8.05 1327 ARG A N 1
ATOM 712 C CA . ARG A 1 124 ? 53.399 28.268 -19.159 1.00 8.22 1327 ARG A CA 1
ATOM 713 C C . ARG A 1 124 ? 52.869 28.030 -17.751 1.00 8.03 1327 ARG A C 1
ATOM 714 O O . ARG A 1 124 ? 51.728 27.624 -17.571 1.00 8.26 1327 ARG A O 1
ATOM 722 N N . LYS A 1 125 ? 53.713 28.323 -16.760 1.00 7.73 1328 LYS A N 1
ATOM 723 C CA . LYS A 1 125 ? 53.287 28.373 -15.365 1.00 7.85 1328 LYS A CA 1
ATOM 724 C C . LYS A 1 125 ? 52.725 29.760 -15.050 1.00 7.97 1328 LYS A C 1
ATOM 725 O O . LYS A 1 125 ? 53.403 30.758 -15.268 1.00 8.53 1328 LYS A O 1
ATOM 731 N N . ASP A 1 126 ? 51.460 29.802 -14.585 1.00 7.51 1329 ASP A N 1
ATOM 732 C CA . ASP A 1 126 ? 50.795 31.005 -14.111 1.00 7.58 1329 ASP A CA 1
ATOM 733 C C . ASP A 1 126 ? 50.524 32.032 -15.198 1.00 7.59 1329 ASP A C 1
ATOM 734 O O . ASP A 1 126 ? 50.270 33.197 -14.881 1.00 7.91 1329 ASP A O 1
ATOM 739 N N . ARG A 1 127 ? 50.515 31.593 -16.457 1.00 7.77 1330 ARG A N 1
ATOM 740 C CA . ARG A 1 127 ? 50.124 32.452 -17.567 1.00 7.76 1330 ARG A CA 1
ATOM 741 C C . ARG A 1 127 ? 49.498 31.544 -18.617 1.00 7.70 1330 ARG A C 1
ATOM 742 O O . ARG A 1 127 ? 49.728 30.334 -18.613 1.00 7.19 1330 ARG A O 1
ATOM 750 N N . ALA A 1 128 ? 48.720 32.142 -19.525 1.00 7.71 1331 ALA A N 1
ATOM 751 C CA . ALA A 1 128 ? 48.210 31.437 -20.692 1.00 7.53 1331 ALA A CA 1
ATOM 752 C C . ALA A 1 128 ? 49.358 31.167 -21.674 1.00 7.52 1331 ALA A C 1
ATOM 753 O O . ALA A 1 128 ? 50.434 31.775 -21.607 1.00 8.01 1331 ALA A O 1
ATOM 755 N N . VAL A 1 129 ? 49.111 30.283 -22.637 1.00 7.68 1332 VAL A N 1
ATOM 756 C CA . VAL A 1 129 ? 50.144 29.922 -23.603 1.00 7.97 1332 VAL A CA 1
ATOM 757 C C . VAL A 1 129 ? 50.605 31.147 -24.399 1.00 8.75 1332 VAL A C 1
ATOM 758 O O . VAL A 1 129 ? 51.751 31.183 -24.847 1.00 9.44 1332 VAL A O 1
ATOM 762 N N . SER A 1 130 ? 49.728 32.146 -24.561 1.00 8.71 1333 SER A N 1
ATOM 763 C CA . SER A 1 130 ? 50.062 33.384 -25.265 1.00 9.45 1333 SER A CA 1
ATOM 764 C C . SER A 1 130 ? 50.989 34.282 -24.444 1.00 9.32 1333 SER A C 1
ATOM 765 O O . SER A 1 130 ? 51.505 35.284 -24.965 1.00 10.30 1333 SER A O 1
ATOM 768 N N . GLY A 1 131 ? 51.144 33.979 -23.141 1.00 9.18 1334 GLY A N 1
ATOM 769 C CA . GLY A 1 131 ? 51.913 34.825 -22.233 1.00 9.89 1334 GLY A CA 1
ATOM 770 C C . GLY A 1 131 ? 51.050 35.839 -21.488 1.00 10.18 1334 GLY A C 1
ATOM 771 O O . GLY A 1 131 ? 51.542 36.519 -20.587 1.00 10.86 1334 GLY A O 1
ATOM 772 N N . ASN A 1 132 ? 49.770 35.950 -21.873 1.00 10.30 1335 ASN A N 1
ATOM 773 C CA . ASN A 1 132 ? 48.833 36.820 -21.175 1.00 10.45 1335 ASN A CA 1
ATOM 774 C C . ASN A 1 132 ? 48.357 36.135 -19.894 1.00 9.68 1335 ASN A C 1
ATOM 775 O O . ASN A 1 132 ? 48.633 34.969 -19.658 1.00 9.76 1335 ASN A O 1
ATOM 780 N N . GLN A 1 133 ? 47.656 36.882 -19.047 1.00 9.19 1336 GLN A N 1
ATOM 781 C CA . GLN A 1 133 ? 47.068 36.293 -17.850 1.00 8.83 1336 GLN A CA 1
ATOM 782 C C . GLN A 1 133 ? 46.106 35.159 -18.201 1.00 8.22 1336 GLN A C 1
ATOM 783 O O . GLN A 1 133 ? 45.417 35.233 -19.211 1.00 8.51 1336 GLN A O 1
ATOM 789 N N . ILE A 1 134 ? 46.045 34.144 -17.318 1.00 8.20 1337 ILE A N 1
ATOM 790 C CA . ILE A 1 134 ? 45.041 33.095 -17.453 1.00 8.12 1337 ILE A CA 1
ATOM 791 C C . ILE A 1 134 ? 43.645 33.697 -17.299 1.00 8.42 1337 ILE A C 1
ATOM 792 O O . ILE A 1 134 ? 43.349 34.292 -16.268 1.00 8.51 1337 ILE A O 1
ATOM 797 N N . ARG A 1 135 ? 42.804 33.542 -18.334 1.00 8.48 1338 ARG A N 1
ATOM 798 C CA . ARG A 1 135 ? 41.452 34.088 -18.305 1.00 8.50 1338 ARG A CA 1
ATOM 799 C C . ARG A 1 135 ? 40.470 33.069 -18.869 1.00 7.82 1338 ARG A C 1
ATOM 800 O O . ARG A 1 135 ? 40.695 32.549 -19.962 1.00 7.50 1338 ARG A O 1
ATOM 808 N N . LEU A 1 136 ? 39.382 32.806 -18.126 1.00 7.90 1339 LEU A N 1
ATOM 809 C CA . LEU A 1 136 ? 38.329 31.906 -18.592 1.00 7.73 1339 LEU A CA 1
ATOM 810 C C . LEU A 1 136 ? 36.980 32.606 -18.529 1.00 8.68 1339 LEU A C 1
ATOM 811 O O . LEU A 1 136 ? 36.858 33.674 -17.942 1.00 9.33 1339 LEU A O 1
ATOM 816 N N . LEU A 1 137 ? 35.970 31.979 -19.123 1.00 9.50 1340 LEU A N 1
ATOM 817 C CA . LEU A 1 137 ? 34.606 32.505 -19.101 1.00 9.32 1340 LEU A CA 1
ATOM 818 C C . LEU A 1 137 ? 33.815 31.979 -17.901 1.00 10.18 1340 LEU A C 1
ATOM 819 O O . LEU A 1 137 ? 33.809 30.784 -17.590 1.00 9.68 1340 LEU A O 1
ATOM 824 N N . ASN A 1 138 ? 33.090 32.891 -17.241 1.00 10.01 1341 ASN A N 1
ATOM 825 C CA . ASN A 1 138 ? 32.183 32.550 -16.151 1.00 10.31 1341 ASN A CA 1
ATOM 826 C C . ASN A 1 138 ? 30.786 32.232 -16.686 1.00 10.90 1341 ASN A C 1
ATOM 827 O O . ASN A 1 138 ? 30.435 32.578 -17.807 1.00 11.26 1341 ASN A O 1
ATOM 832 N N . GLU A 1 139 ? 29.989 31.555 -15.848 1.00 12.50 1342 GLU A N 1
ATOM 833 C CA . GLU A 1 139 ? 28.628 31.177 -16.202 1.00 13.92 1342 GLU A CA 1
ATOM 834 C C . GLU A 1 139 ? 27.797 32.392 -16.595 1.00 13.95 1342 GLU A C 1
ATOM 835 O O . GLU A 1 139 ? 26.964 32.288 -17.493 1.00 14.84 1342 GLU A O 1
ATOM 841 N N . ASP A 1 140 ? 28.069 33.530 -15.934 1.00 13.86 1343 ASP A N 1
ATOM 842 C CA . ASP A 1 140 ? 27.319 34.758 -16.187 1.00 15.58 1343 ASP A CA 1
ATOM 843 C C . ASP A 1 140 ? 27.898 35.567 -17.352 1.00 15.17 1343 ASP A C 1
ATOM 844 O O . ASP A 1 140 ? 27.474 36.702 -17.573 1.00 15.99 1343 ASP A O 1
ATOM 849 N N . ASN A 1 141 ? 28.859 34.987 -18.093 1.00 14.50 1344 ASN A N 1
ATOM 850 C CA . ASN A 1 141 ? 29.508 35.564 -19.272 1.00 14.01 1344 ASN A CA 1
ATOM 851 C C . ASN A 1 141 ? 30.483 36.702 -18.951 1.00 12.26 1344 ASN A C 1
ATOM 852 O O . ASN A 1 141 ? 31.038 37.282 -19.887 1.00 13.08 1344 ASN A O 1
ATOM 857 N N . SER A 1 142 ? 30.740 36.969 -17.662 1.00 11.15 1345 SER A N 1
ATOM 858 C CA . SER A 1 142 ? 31.912 37.746 -17.279 1.00 10.06 1345 SER A CA 1
ATOM 859 C C . SER A 1 142 ? 33.169 36.896 -17.459 1.00 10.01 1345 SER A C 1
ATOM 860 O O . SER A 1 142 ? 33.067 35.689 -17.663 1.00 10.60 1345 SER A O 1
ATOM 863 N N . VAL A 1 143 ? 34.330 37.553 -17.422 1.00 9.29 1346 VAL A N 1
ATOM 864 C CA . VAL A 1 143 ? 35.614 36.879 -17.566 1.00 9.48 1346 VAL A CA 1
ATOM 865 C C . VAL A 1 143 ? 36.272 36.770 -16.198 1.00 9.31 1346 VAL A C 1
ATOM 866 O O . VAL A 1 143 ? 36.305 37.743 -15.443 1.00 9.88 1346 VAL A O 1
ATOM 870 N N . GLU A 1 144 ? 36.785 35.568 -15.874 1.00 8.94 1347 GLU A N 1
ATOM 871 C CA . GLU A 1 144 ? 37.529 35.346 -14.647 1.00 9.52 1347 GLU A CA 1
ATOM 872 C C . GLU A 1 144 ? 39.022 35.379 -14.962 1.00 9.33 1347 GLU A C 1
ATOM 873 O O . GLU A 1 144 ? 39.499 34.606 -15.797 1.00 8.97 1347 GLU A O 1
ATOM 879 N N . THR A 1 145 ? 39.751 36.287 -14.296 1.00 9.12 1348 THR A N 1
ATOM 880 C CA . THR A 1 145 ? 41.193 36.382 -14.470 1.00 9.67 1348 THR A CA 1
ATOM 881 C C . THR A 1 145 ? 41.852 35.717 -13.264 1.00 9.51 1348 THR A C 1
ATOM 882 O O . THR A 1 145 ? 41.533 36.061 -12.136 1.00 10.56 1348 THR A O 1
ATOM 886 N N . PHE A 1 146 ? 42.780 34.789 -13.515 1.00 8.85 1349 PHE A N 1
ATOM 887 C CA . PHE A 1 146 ? 43.397 33.998 -12.468 1.00 9.14 1349 PHE A CA 1
ATOM 888 C C . PHE A 1 146 ? 44.863 34.386 -12.301 1.00 8.97 1349 PHE A C 1
ATOM 889 O O . PHE A 1 146 ? 45.547 34.662 -13.294 1.00 10.47 1349 PHE A O 1
ATOM 897 N N . ALA A 1 147 ? 45.333 34.329 -11.049 1.00 8.90 1350 ALA A N 1
ATOM 898 C CA . ALA A 1 147 ? 46.740 34.508 -10.749 1.00 8.48 1350 ALA A CA 1
ATOM 899 C C . ALA A 1 147 ? 47.524 33.229 -11.059 1.00 8.36 1350 ALA A C 1
ATOM 900 O O . ALA A 1 147 ? 48.706 33.313 -11.407 1.00 8.47 1350 ALA A O 1
ATOM 902 N N . LYS A 1 148 ? 46.887 32.066 -10.894 1.00 8.39 1351 LYS A N 1
ATOM 903 C CA . LYS A 1 148 ? 47.618 30.806 -10.887 1.00 8.30 1351 LYS A CA 1
ATOM 904 C C . LYS A 1 148 ? 46.973 29.773 -11.808 1.00 7.82 1351 LYS A C 1
ATOM 905 O O . LYS A 1 148 ? 45.752 29.728 -11.989 1.00 7.56 1351 LYS A O 1
ATOM 911 N N . GLY A 1 149 ? 47.841 28.949 -12.408 1.00 7.41 1352 GLY A N 1
ATOM 912 C CA . GLY A 1 149 ? 47.392 27.783 -13.160 1.00 7.61 1352 GLY A CA 1
ATOM 913 C C . GLY A 1 149 ? 48.414 27.395 -14.220 1.00 7.33 1352 GLY A C 1
ATOM 914 O O . GLY A 1 149 ? 49.564 27.831 -14.165 1.00 7.66 1352 GLY A O 1
ATOM 915 N N . ILE A 1 150 ? 47.982 26.551 -15.169 1.00 7.16 1353 ILE A N 1
ATOM 916 C CA . ILE A 1 150 ? 48.857 26.084 -16.234 1.00 7.22 1353 ILE A CA 1
ATOM 917 C C . ILE A 1 150 ? 48.229 26.448 -17.573 1.00 7.29 1353 ILE A C 1
ATOM 918 O O . ILE A 1 150 ? 47.080 26.065 -17.841 1.00 7.35 1353 ILE A O 1
ATOM 923 N N . GLY A 1 151 ? 48.999 27.181 -18.396 1.00 7.00 1354 GLY A N 1
ATOM 924 C CA . GLY A 1 151 ? 48.538 27.536 -19.733 1.00 7.32 1354 GLY A CA 1
ATOM 925 C C . GLY A 1 151 ? 49.138 26.583 -20.758 1.00 7.41 1354 GLY A C 1
ATOM 926 O O . GLY A 1 151 ? 50.359 26.442 -20.843 1.00 7.98 1354 GLY A O 1
ATOM 927 N N . THR A 1 152 ? 48.259 25.933 -21.531 1.00 7.27 1355 THR A N 1
ATOM 928 C CA . THR A 1 152 ? 48.738 25.012 -22.544 1.00 7.23 1355 THR A CA 1
ATOM 929 C C . THR A 1 152 ? 47.934 25.185 -23.839 1.00 7.24 1355 THR A C 1
ATOM 930 O O . THR A 1 152 ? 47.288 26.203 -24.061 1.00 7.15 1355 THR A O 1
ATOM 934 N N . HIS A 1 153 ? 48.075 24.217 -24.739 1.00 7.25 1356 HIS A N 1
ATOM 935 C CA . HIS A 1 153 ? 47.503 24.276 -26.077 1.00 7.49 1356 HIS A CA 1
ATOM 936 C C . HIS A 1 153 ? 47.358 22.839 -26.562 1.00 7.52 1356 HIS A C 1
ATOM 937 O O . HIS A 1 153 ? 48.290 22.047 -26.423 1.00 7.73 1356 HIS A O 1
ATOM 944 N N . SER A 1 154 ? 46.202 22.506 -27.143 1.00 7.81 1357 SER A N 1
ATOM 945 C CA . SER A 1 154 ? 46.045 21.146 -27.651 1.00 7.65 1357 SER A CA 1
ATOM 946 C C . SER A 1 154 ? 47.033 20.898 -28.795 1.00 7.98 1357 SER A C 1
ATOM 947 O O . SER A 1 154 ? 47.493 21.848 -29.428 1.00 8.13 1357 SER A O 1
ATOM 950 N N . TYR A 1 155 ? 47.391 19.628 -29.053 1.00 8.25 1358 TYR A N 1
ATOM 951 C CA . TYR A 1 155 ? 47.263 18.465 -28.184 1.00 8.05 1358 TYR A CA 1
ATOM 952 C C . TYR A 1 155 ? 48.315 18.533 -27.069 1.00 8.01 1358 TYR A C 1
ATOM 953 O O . TYR A 1 155 ? 49.483 18.839 -27.320 1.00 8.23 1358 TYR A O 1
ATOM 962 N N . SER A 1 156 ? 47.905 18.233 -25.824 1.00 7.55 1359 SER A N 1
ATOM 963 C CA . SER A 1 156 ? 48.821 18.387 -24.696 1.00 7.64 1359 SER A CA 1
ATOM 964 C C . SER A 1 156 ? 48.633 17.267 -23.676 1.00 7.81 1359 SER A C 1
ATOM 965 O O . SER A 1 156 ? 47.510 16.963 -23.289 1.00 7.99 1359 SER A O 1
ATOM 968 N N . GLU A 1 157 ? 49.758 16.705 -23.210 1.00 8.17 1360 GLU A N 1
ATOM 969 C CA . GLU A 1 157 ? 49.754 15.824 -22.050 1.00 8.23 1360 GLU A CA 1
ATOM 970 C C . GLU A 1 157 ? 50.805 16.330 -21.071 1.00 7.74 1360 GLU A C 1
ATOM 971 O O . GLU A 1 157 ? 51.983 16.453 -21.414 1.00 7.87 1360 GLU A O 1
ATOM 977 N N . ILE A 1 158 ? 50.377 16.606 -19.829 1.00 7.22 1361 ILE A N 1
ATOM 978 C CA . ILE A 1 158 ? 51.320 17.051 -18.811 1.00 7.57 1361 ILE A CA 1
ATOM 979 C C . ILE A 1 158 ? 51.179 16.110 -17.613 1.00 7.26 1361 ILE A C 1
ATOM 980 O O . ILE A 1 158 ? 50.078 15.935 -17.078 1.00 7.60 1361 ILE A O 1
ATOM 985 N N . VAL A 1 159 ? 52.310 15.523 -17.187 1.00 7.35 1362 VAL A N 1
ATOM 986 C CA . VAL A 1 159 ? 52.320 14.510 -16.139 1.00 7.54 1362 VAL A CA 1
ATOM 987 C C . VAL A 1 159 ? 52.980 15.079 -14.893 1.00 7.47 1362 VAL A C 1
ATOM 988 O O . VAL A 1 159 ? 54.095 15.598 -14.978 1.00 8.09 1362 VAL A O 1
ATOM 992 N N . TYR A 1 160 ? 52.315 14.903 -13.732 1.00 7.83 1363 TYR A N 1
ATOM 993 C CA . TYR A 1 160 ? 52.896 15.276 -12.443 1.00 7.84 1363 TYR A CA 1
ATOM 994 C C . TYR A 1 160 ? 52.994 14.059 -11.532 1.00 8.11 1363 TYR A C 1
ATOM 995 O O . TYR A 1 160 ? 52.151 13.163 -11.548 1.00 8.30 1363 TYR A O 1
ATOM 1004 N N . ASN A 1 161 ? 54.023 14.074 -10.688 1.00 8.49 1364 ASN A N 1
ATOM 1005 C CA . ASN A 1 161 ? 54.080 13.206 -9.524 1.00 8.73 1364 ASN A CA 1
ATOM 1006 C C . ASN A 1 161 ? 52.963 13.604 -8.564 1.00 8.84 1364 ASN A C 1
ATOM 1007 O O . ASN A 1 161 ? 52.891 14.750 -8.118 1.00 9.67 1364 ASN A O 1
ATOM 1012 N N . SER A 1 162 ? 52.053 12.656 -8.299 1.00 8.10 1365 SER A N 1
ATOM 1013 C CA . SER A 1 162 ? 50.890 12.909 -7.459 1.00 7.84 1365 SER A CA 1
ATOM 1014 C C . SER A 1 162 ? 50.986 12.176 -6.123 1.00 8.23 1365 SER A C 1
ATOM 1015 O O . SER A 1 162 ? 49.994 12.089 -5.412 1.00 8.75 1365 SER A O 1
ATOM 1018 N N . GLU A 1 163 ? 52.185 11.704 -5.760 1.00 8.34 1366 GLU A N 1
ATOM 1019 C CA . GLU A 1 163 ? 52.329 10.941 -4.529 1.00 8.67 1366 GLU A CA 1
ATOM 1020 C C . GLU A 1 163 ? 52.061 11.812 -3.301 1.00 8.60 1366 GLU A C 1
ATOM 1021 O O . GLU A 1 163 ? 52.620 12.899 -3.139 1.00 8.64 1366 GLU A O 1
ATOM 1027 N N . GLY A 1 164 ? 51.249 11.289 -2.380 1.00 8.39 1367 GLY A N 1
ATOM 1028 C CA . GLY A 1 164 ? 51.029 11.936 -1.101 1.00 8.23 1367 GLY A CA 1
ATOM 1029 C C . GLY A 1 164 ? 49.935 13.001 -1.123 1.00 8.34 1367 GLY A C 1
ATOM 1030 O O . GLY A 1 164 ? 49.747 13.682 -0.120 1.00 9.44 1367 GLY A O 1
ATOM 1031 N N . TYR A 1 165 ? 49.217 13.114 -2.246 1.00 8.17 1368 TYR A N 1
ATOM 1032 C CA . TYR A 1 165 ? 48.116 14.068 -2.307 1.00 8.08 1368 TYR A CA 1
ATOM 1033 C C . TYR A 1 165 ? 46.775 13.341 -2.281 1.00 7.94 1368 TYR A C 1
ATOM 1034 O O . TYR A 1 165 ? 46.667 12.174 -2.675 1.00 7.90 1368 TYR A O 1
ATOM 1043 N N . ASP A 1 166 ? 45.725 14.074 -1.863 1.00 7.80 1369 ASP A N 1
ATOM 1044 C CA . ASP A 1 166 ? 44.405 13.470 -1.727 1.00 7.50 1369 ASP A CA 1
ATOM 1045 C C . ASP A 1 166 ? 43.480 13.811 -2.899 1.00 7.08 1369 ASP A C 1
ATOM 1046 O O . ASP A 1 166 ? 42.808 12.927 -3.422 1.00 7.34 1369 ASP A O 1
ATOM 1051 N N . ILE A 1 167 ? 43.380 15.103 -3.252 1.00 6.87 1370 ILE A N 1
ATOM 1052 C CA . ILE A 1 167 ? 42.428 15.596 -4.240 1.00 6.95 1370 ILE A CA 1
ATOM 1053 C C . ILE A 1 167 ? 43.191 16.447 -5.244 1.00 6.81 1370 ILE A C 1
ATOM 1054 O O . ILE A 1 167 ? 44.095 17.208 -4.869 1.00 7.13 1370 ILE A O 1
ATOM 1059 N N . PHE A 1 168 ? 42.792 16.314 -6.503 1.00 6.72 1371 PHE A N 1
ATOM 1060 C CA . PHE A 1 168 ? 43.158 17.289 -7.514 1.00 7.00 1371 PHE A CA 1
ATOM 1061 C C . PHE A 1 168 ? 41.918 18.081 -7.910 1.00 7.02 1371 PHE A C 1
ATOM 1062 O O . PHE A 1 168 ? 40.849 17.522 -8.128 1.00 7.35 1371 PHE A O 1
ATOM 1070 N N . ASP A 1 169 ? 42.088 19.409 -8.030 1.00 6.85 1372 ASP A N 1
ATOM 1071 C CA . ASP A 1 169 ? 40.991 20.329 -8.301 1.00 6.78 1372 ASP A CA 1
ATOM 1072 C C . ASP A 1 169 ? 41.461 21.340 -9.334 1.00 6.80 1372 ASP A C 1
ATOM 1073 O O . ASP A 1 169 ? 42.580 21.843 -9.241 1.00 7.00 1372 ASP A O 1
ATOM 1078 N N . THR A 1 170 ? 40.599 21.627 -10.316 1.00 6.59 1373 THR A N 1
ATOM 1079 C CA . THR A 1 170 ? 40.960 22.616 -11.328 1.00 6.77 1373 THR A CA 1
ATOM 1080 C C . THR A 1 170 ? 39.706 23.192 -11.974 1.00 6.82 1373 THR A C 1
ATOM 1081 O O . THR A 1 170 ? 38.658 22.557 -11.998 1.00 6.92 1373 THR A O 1
ATOM 1085 N N . TRP A 1 171 ? 39.852 24.405 -12.521 1.00 6.82 1374 TRP A N 1
ATOM 1086 C CA . TRP A 1 171 ? 38.938 24.917 -13.527 1.00 7.16 1374 TRP A CA 1
ATOM 1087 C C . TRP A 1 171 ? 39.589 24.678 -14.879 1.00 6.97 1374 TRP A C 1
ATOM 1088 O O . TRP A 1 171 ? 40.821 24.690 -14.999 1.00 7.42 1374 TRP A O 1
ATOM 1099 N N . VAL A 1 172 ? 38.756 24.467 -15.901 1.00 6.92 1375 VAL A N 1
ATOM 1100 C CA . VAL A 1 172 ? 39.275 24.337 -17.259 1.00 6.82 1375 VAL A CA 1
ATOM 1101 C C . VAL A 1 172 ? 38.370 25.105 -18.221 1.00 6.91 1375 VAL A C 1
ATOM 1102 O O . VAL A 1 172 ? 37.169 25.260 -17.989 1.00 7.10 1375 VAL A O 1
ATOM 1106 N N . GLY A 1 173 ? 38.971 25.535 -19.334 1.00 6.97 1376 GLY A N 1
ATOM 1107 C CA . GLY A 1 173 ? 38.224 26.123 -20.440 1.00 7.05 1376 GLY A CA 1
ATOM 1108 C C . GLY A 1 173 ? 39.167 26.716 -21.481 1.00 7.14 1376 GLY A C 1
ATOM 1109 O O . GLY A 1 173 ? 40.392 26.607 -21.356 1.00 6.94 1376 GLY A O 1
ATOM 1110 N N . ILE A 1 174 ? 38.580 27.317 -22.524 1.00 7.37 1377 ILE A N 1
ATOM 1111 C CA . ILE A 1 174 ? 39.359 27.972 -23.567 1.00 7.91 1377 ILE A CA 1
ATOM 1112 C C . ILE A 1 174 ? 39.801 29.339 -23.063 1.00 7.66 1377 ILE A C 1
ATOM 1113 O O . ILE A 1 174 ? 38.987 30.128 -22.571 1.00 7.92 1377 ILE A O 1
ATOM 1118 N N . ASP A 1 175 ? 41.101 29.611 -23.211 1.00 7.29 1378 ASP A N 1
ATOM 1119 C CA . ASP A 1 175 ? 41.655 30.879 -22.757 1.00 7.28 1378 ASP A CA 1
ATOM 1120 C C . ASP A 1 175 ? 41.041 32.063 -23.513 1.00 7.84 1378 ASP A C 1
ATOM 1121 O O . ASP A 1 175 ? 40.860 32.015 -24.723 1.00 7.99 1378 ASP A O 1
ATOM 1126 N N . ARG A 1 176 ? 40.809 33.175 -22.814 1.00 7.92 1379 ARG A N 1
ATOM 1127 C CA . ARG A 1 176 ? 40.109 34.286 -23.445 1.00 8.80 1379 ARG A CA 1
ATOM 1128 C C . ARG A 1 176 ? 40.967 35.007 -24.487 1.00 8.80 1379 ARG A C 1
ATOM 1129 O O . ARG A 1 176 ? 40.418 35.791 -25.266 1.00 9.39 1379 ARG A O 1
ATOM 1137 N N . HIS A 1 177 ? 42.280 34.750 -24.543 1.00 8.98 1380 HIS A N 1
ATOM 1138 C CA . HIS A 1 177 ? 43.074 35.389 -25.592 1.00 9.85 1380 HIS A CA 1
ATOM 1139 C C . HIS A 1 177 ? 42.510 35.115 -26.988 1.00 10.26 1380 HIS A C 1
ATOM 1140 O O . HIS A 1 177 ? 42.661 35.949 -27.893 1.00 11.08 1380 HIS A O 1
ATOM 1147 N N . VAL A 1 178 ? 41.895 33.939 -27.193 1.00 10.01 1381 VAL A N 1
ATOM 1148 C CA . VAL A 1 178 ? 41.400 33.537 -28.502 1.00 10.23 1381 VAL A CA 1
ATOM 1149 C C . VAL A 1 178 ? 39.894 33.771 -28.638 1.00 10.59 1381 VAL A C 1
ATOM 1150 O O . VAL A 1 178 ? 39.235 33.133 -29.460 1.00 10.78 1381 VAL A O 1
ATOM 1154 N N . ALA A 1 179 ? 39.347 34.722 -27.870 1.00 11.06 1382 ALA A N 1
ATOM 1155 C CA . ALA A 1 179 ? 37.906 34.941 -27.865 1.00 12.77 1382 ALA A CA 1
ATOM 1156 C C . ALA A 1 179 ? 37.361 35.312 -29.247 1.00 13.31 1382 ALA A C 1
ATOM 1157 O O . ALA A 1 179 ? 36.189 35.058 -29.509 1.00 13.92 1382 ALA A O 1
ATOM 1159 N N . ASP A 1 180 ? 38.208 35.879 -30.114 1.00 15.08 1383 ASP A N 1
ATOM 1160 C CA . ASP A 1 180 ? 37.773 36.313 -31.434 1.00 16.01 1383 ASP A CA 1
ATOM 1161 C C . ASP A 1 180 ? 38.052 35.270 -32.519 1.00 15.80 1383 ASP A C 1
ATOM 1162 O O . ASP A 1 180 ? 37.792 35.545 -33.690 1.00 17.25 1383 ASP A O 1
ATOM 1167 N N . LYS A 1 181 ? 38.532 34.068 -32.164 1.00 13.95 1384 LYS A N 1
ATOM 1168 C CA . LYS A 1 181 ? 39.086 33.161 -33.171 1.00 14.22 1384 LYS A CA 1
ATOM 1169 C C . LYS A 1 181 ? 38.109 32.138 -33.755 1.00 14.26 1384 LYS A C 1
ATOM 1170 O O . LYS A 1 181 ? 38.499 31.428 -34.688 1.00 15.79 1384 LYS A O 1
ATOM 1176 N N . LYS A 1 182 ? 36.896 32.030 -33.200 1.00 14.78 1385 LYS A N 1
ATOM 1177 C CA . LYS A 1 182 ? 35.793 31.231 -33.744 1.00 15.22 1385 LYS A CA 1
ATOM 1178 C C . LYS A 1 182 ? 35.935 29.714 -33.547 1.00 15.02 1385 LYS A C 1
ATOM 1179 O O . LYS A 1 182 ? 34.974 29.082 -33.120 1.00 16.68 1385 LYS A O 1
ATOM 1185 N N . VAL A 1 183 ? 37.101 29.129 -33.874 1.00 14.07 1386 VAL A N 1
ATOM 1186 C CA . VAL A 1 183 ? 37.195 27.684 -34.082 1.00 13.20 1386 VAL A CA 1
ATOM 1187 C C . VAL A 1 183 ? 37.669 26.933 -32.833 1.00 12.51 1386 VAL A C 1
ATOM 1188 O O . VAL A 1 183 ? 37.619 25.705 -32.816 1.00 12.88 1386 VAL A O 1
ATOM 1192 N N . SER A 1 184 ? 38.160 27.646 -31.814 1.00 11.41 1387 SER A N 1
ATOM 1193 C CA . SER A 1 184 ? 38.792 26.977 -30.680 1.00 11.43 1387 SER A CA 1
ATOM 1194 C C . SER A 1 184 ? 37.877 25.893 -30.106 1.00 10.86 1387 SER A C 1
ATOM 1195 O O . SER A 1 184 ? 36.688 26.111 -29.871 1.00 12.19 1387 SER A O 1
ATOM 1198 N N . SER A 1 185 ? 38.450 24.714 -29.829 1.00 9.79 1388 SER A N 1
ATOM 1199 C CA . SER A 1 185 ? 37.646 23.607 -29.334 1.00 9.62 1388 SER A CA 1
ATOM 1200 C C . SER A 1 185 ? 38.556 22.541 -28.736 1.00 9.33 1388 SER A C 1
ATOM 1201 O O . SER A 1 185 ? 39.476 22.081 -29.408 1.00 9.75 1388 SER A O 1
ATOM 1204 N N . VAL A 1 186 ? 38.284 22.136 -27.489 1.00 9.45 1389 VAL A N 1
ATOM 1205 C CA . VAL A 1 186 ? 39.124 21.145 -26.829 1.00 9.22 1389 VAL A CA 1
ATOM 1206 C C . VAL A 1 186 ? 38.272 20.228 -25.968 1.00 9.55 1389 VAL A C 1
ATOM 1207 O O . VAL A 1 186 ? 37.111 20.516 -25.694 1.00 9.98 1389 VAL A O 1
ATOM 1211 N N . LYS A 1 187 ? 38.900 19.135 -25.518 1.00 9.53 1390 LYS A N 1
ATOM 1212 C CA . LYS A 1 187 ? 38.340 18.331 -24.448 1.00 9.90 1390 LYS A CA 1
ATOM 1213 C C . LYS A 1 187 ? 39.416 18.131 -23.386 1.00 9.40 1390 LYS A C 1
ATOM 1214 O O . LYS A 1 187 ? 40.554 17.796 -23.716 1.00 9.21 1390 LYS A O 1
ATOM 1220 N N . PHE A 1 188 ? 39.040 18.329 -22.113 1.00 8.46 1391 PHE A N 1
ATOM 1221 C CA . PHE A 1 188 ? 39.965 18.110 -21.004 1.00 8.12 1391 PHE A CA 1
ATOM 1222 C C . PHE A 1 188 ? 39.715 16.739 -20.382 1.00 8.64 1391 PHE A C 1
ATOM 1223 O O . PHE A 1 188 ? 38.573 16.352 -20.151 1.00 8.42 1391 PHE A O 1
ATOM 1231 N N . LYS A 1 189 ? 40.810 16.023 -20.108 1.00 8.31 1392 LYS A N 1
ATOM 1232 C CA . LYS A 1 189 ? 40.747 14.695 -19.506 1.00 8.64 1392 LYS A CA 1
ATOM 1233 C C . LYS A 1 189 ? 41.817 14.580 -18.425 1.00 8.43 1392 LYS A C 1
ATOM 1234 O O . LYS A 1 189 ? 42.921 15.089 -18.584 1.00 8.91 1392 LYS A O 1
ATOM 1240 N N . VAL A 1 190 ? 41.463 13.913 -17.319 1.00 7.81 1393 VAL A N 1
ATOM 1241 C CA . VAL A 1 190 ? 42.387 13.676 -16.221 1.00 7.83 1393 VAL A CA 1
ATOM 1242 C C . VAL A 1 190 ? 42.540 12.170 -16.021 1.00 7.79 1393 VAL A C 1
ATOM 1243 O O . VAL A 1 190 ? 41.546 11.473 -15.810 1.00 8.23 1393 VAL A O 1
ATOM 1247 N N . TYR A 1 191 ? 43.790 11.695 -16.135 1.00 7.51 1394 TYR A N 1
ATOM 1248 C CA . TYR A 1 191 ? 44.142 10.296 -15.920 1.00 7.97 1394 TYR A CA 1
ATOM 1249 C C . TYR A 1 191 ? 44.930 10.164 -14.624 1.00 8.15 1394 TYR A C 1
ATOM 1250 O O . TYR A 1 191 ? 45.800 10.980 -14.329 1.00 9.15 1394 TYR A O 1
ATOM 1259 N N . VAL A 1 192 ? 44.592 9.142 -13.835 1.00 8.50 1395 VAL A N 1
ATOM 1260 C CA . VAL A 1 192 ? 45.305 8.864 -12.597 1.00 8.79 1395 VAL A CA 1
ATOM 1261 C C . VAL A 1 192 ? 45.922 7.477 -12.742 1.00 9.42 1395 VAL A C 1
ATOM 1262 O O . VAL A 1 192 ? 45.195 6.510 -12.961 1.00 10.81 1395 VAL A O 1
ATOM 1266 N N . ASP A 1 193 ? 47.253 7.403 -12.661 1.00 9.58 1396 ASP A N 1
ATOM 1267 C CA . ASP A 1 193 ? 47.988 6.167 -12.926 1.00 10.44 1396 ASP A CA 1
ATOM 1268 C C . ASP A 1 193 ? 47.489 5.495 -14.201 1.00 10.98 1396 ASP A C 1
ATOM 1269 O O . ASP A 1 193 ? 47.294 4.273 -14.239 1.00 11.75 1396 ASP A O 1
ATOM 1274 N N . GLY A 1 194 ? 47.235 6.302 -15.231 1.00 11.37 1397 GLY A N 1
ATOM 1275 C CA . GLY A 1 194 ? 46.930 5.779 -16.551 1.00 11.72 1397 GLY A CA 1
ATOM 1276 C C . GLY A 1 194 ? 45.447 5.503 -16.808 1.00 12.05 1397 GLY A C 1
ATOM 1277 O O . GLY A 1 194 ? 45.084 5.157 -17.938 1.00 13.31 1397 GLY A O 1
ATOM 1278 N N . GLU A 1 195 ? 44.596 5.690 -15.791 1.00 11.67 1398 GLU A N 1
ATOM 1279 C CA . GLU A 1 195 ? 43.163 5.423 -15.914 1.00 11.94 1398 GLU A CA 1
ATOM 1280 C C . GLU A 1 195 ? 42.392 6.741 -15.985 1.00 10.76 1398 GLU A C 1
ATOM 1281 O O . GLU A 1 195 ? 42.625 7.625 -15.154 1.00 10.10 1398 GLU A O 1
ATOM 1287 N N . LEU A 1 196 ? 41.448 6.837 -16.938 1.00 10.09 1399 LEU A N 1
ATOM 1288 C CA . LEU A 1 196 ? 40.626 8.033 -17.086 1.00 10.40 1399 LEU A CA 1
ATOM 1289 C C . LEU A 1 196 ? 39.701 8.157 -15.883 1.00 10.28 1399 LEU A C 1
ATOM 1290 O O . LEU A 1 196 ? 38.934 7.231 -15.597 1.00 10.89 1399 LEU A O 1
ATOM 1295 N N . LYS A 1 197 ? 39.765 9.293 -15.167 1.00 10.06 1400 LYS A N 1
ATOM 1296 C CA . LYS A 1 197 ? 38.945 9.466 -13.972 1.00 9.98 1400 LYS A CA 1
ATOM 1297 C C . LYS A 1 197 ? 37.975 10.639 -14.110 1.00 9.74 1400 LYS A C 1
ATOM 1298 O O . LYS A 1 197 ? 36.986 10.715 -13.378 1.00 10.59 1400 LYS A O 1
ATOM 1304 N N . ALA A 1 198 ? 38.266 11.594 -15.002 1.00 8.94 1401 ALA A N 1
ATOM 1305 C CA . ALA A 1 198 ? 37.369 12.735 -15.147 1.00 9.32 1401 ALA A CA 1
ATOM 1306 C C . ALA A 1 198 ? 37.583 13.341 -16.523 1.00 9.39 1401 ALA A C 1
ATOM 1307 O O . ALA A 1 198 ? 38.670 13.243 -17.070 1.00 8.93 1401 ALA A O 1
ATOM 1309 N N . GLU A 1 199 ? 36.540 13.963 -17.067 1.00 10.01 1402 GLU A N 1
ATOM 1310 C CA . GLU A 1 199 ? 36.679 14.641 -18.347 1.00 10.73 1402 GLU A CA 1
ATOM 1311 C C . GLU A 1 199 ? 35.535 15.624 -18.523 1.00 11.07 1402 GLU A C 1
ATOM 1312 O O . GLU A 1 199 ? 34.503 15.540 -17.854 1.00 11.74 1402 GLU A O 1
ATOM 1318 N N . THR A 1 200 ? 35.766 16.569 -19.428 1.00 10.86 1403 THR A N 1
ATOM 1319 C CA . THR A 1 200 ? 34.713 17.450 -19.898 1.00 11.58 1403 THR A CA 1
ATOM 1320 C C . THR A 1 200 ? 34.141 16.928 -21.212 1.00 12.43 1403 THR A C 1
ATOM 1321 O O . THR A 1 200 ? 34.723 16.063 -21.859 1.00 13.44 1403 THR A O 1
ATOM 1325 N N . ASP A 1 201 ? 32.993 17.502 -21.596 1.00 13.08 1404 ASP A N 1
ATOM 1326 C CA . ASP A 1 201 ? 32.550 17.495 -22.977 1.00 14.48 1404 ASP A CA 1
ATOM 1327 C C . ASP A 1 201 ? 33.453 18.433 -23.787 1.00 13.35 1404 ASP A C 1
ATOM 1328 O O . ASP A 1 201 ? 34.394 19.036 -23.249 1.00 14.16 1404 ASP A O 1
ATOM 1333 N N . VAL A 1 202 ? 33.193 18.566 -25.088 1.00 11.85 1405 VAL A N 1
ATOM 1334 C CA . VAL A 1 202 ? 33.933 19.526 -25.899 1.00 11.54 1405 VAL A CA 1
ATOM 1335 C C . VAL A 1 202 ? 33.616 20.934 -25.398 1.00 11.52 1405 VAL A C 1
ATOM 1336 O O . VAL A 1 202 ? 32.445 21.301 -25.243 1.00 13.16 1405 VAL A O 1
ATOM 1340 N N . MET A 1 203 ? 34.665 21.718 -25.169 1.00 10.39 1406 MET A N 1
ATOM 1341 C CA . MET A 1 203 ? 34.509 23.104 -24.774 1.00 10.15 1406 MET A CA 1
ATOM 1342 C C . MET A 1 203 ? 34.948 23.987 -25.937 1.00 10.30 1406 MET A C 1
ATOM 1343 O O . MET A 1 203 ? 35.993 23.770 -26.564 1.00 10.85 1406 MET A O 1
ATOM 1348 N N . ARG A 1 204 ? 34.141 25.024 -26.177 1.00 10.19 1407 ARG A N 1
ATOM 1349 C CA . ARG A 1 204 ? 34.394 26.003 -27.224 1.00 10.97 1407 ARG A CA 1
ATOM 1350 C C . ARG A 1 204 ? 34.572 27.368 -26.559 1.00 10.86 1407 ARG A C 1
ATOM 1351 O O . ARG A 1 204 ? 34.529 27.471 -25.332 1.00 10.55 1407 ARG A O 1
ATOM 1359 N N . ILE A 1 205 ? 34.746 28.436 -27.358 1.00 11.14 1408 ILE A N 1
ATOM 1360 C CA . ILE A 1 205 ? 35.012 29.748 -26.780 1.00 12.13 1408 ILE A CA 1
ATOM 1361 C C . ILE A 1 205 ? 33.900 30.179 -25.823 1.00 12.74 1408 ILE A C 1
ATOM 1362 O O . ILE A 1 205 ? 34.195 30.732 -24.761 1.00 13.34 1408 ILE A O 1
ATOM 1367 N N . ASP A 1 206 ? 32.641 29.897 -26.187 1.00 12.66 1409 ASP A N 1
ATOM 1368 C CA A ASP A 1 206 ? 31.525 30.401 -25.399 0.50 12.42 1409 ASP A CA 1
ATOM 1369 C CA B ASP A 1 206 ? 31.476 30.361 -25.448 0.50 12.69 1409 ASP A CA 1
ATOM 1370 C C . ASP A 1 206 ? 31.101 29.418 -24.307 1.00 11.65 1409 ASP A C 1
ATOM 1371 O O . ASP A 1 206 ? 30.058 29.614 -23.662 1.00 12.21 1409 ASP A O 1
ATOM 1380 N N . THR A 1 207 ? 31.913 28.382 -24.058 1.00 10.19 1410 THR A N 1
ATOM 1381 C CA . THR A 1 207 ? 31.563 27.452 -22.988 1.00 9.60 1410 THR A CA 1
ATOM 1382 C C . THR A 1 207 ? 32.088 27.961 -21.643 1.00 9.67 1410 THR A C 1
ATOM 1383 O O . THR A 1 207 ? 33.293 28.126 -21.469 1.00 9.42 1410 THR A O 1
ATOM 1387 N N . PRO A 1 208 ? 31.234 28.203 -20.622 1.00 9.34 1411 PRO A N 1
ATOM 1388 C CA . PRO A 1 208 ? 31.741 28.617 -19.312 1.00 9.14 1411 PRO A CA 1
ATOM 1389 C C . PRO A 1 208 ? 32.674 27.572 -18.707 1.00 8.55 1411 PRO A C 1
ATOM 1390 O O . PRO A 1 208 ? 32.550 26.370 -18.963 1.00 9.02 1411 PRO A O 1
ATOM 1394 N N . LYS A 1 209 ? 33.611 28.052 -17.891 1.00 8.66 1412 LYS A N 1
ATOM 1395 C CA . LYS A 1 209 ? 34.598 27.186 -17.255 1.00 8.67 1412 LYS A CA 1
ATOM 1396 C C . LYS A 1 209 ? 33.918 26.049 -16.491 1.00 8.46 1412 LYS A C 1
ATOM 1397 O O . LYS A 1 209 ? 32.834 26.209 -15.903 1.00 9.07 1412 LYS A O 1
ATOM 1403 N N . LYS A 1 210 ? 34.568 24.883 -16.548 1.00 8.29 1413 LYS A N 1
ATOM 1404 C CA . LYS A 1 210 ? 34.125 23.695 -15.835 1.00 8.38 1413 LYS A CA 1
ATOM 1405 C C . LYS A 1 210 ? 35.133 23.307 -14.759 1.00 8.10 1413 LYS A C 1
ATOM 1406 O O . LYS A 1 210 ? 36.327 23.547 -14.886 1.00 7.49 1413 LYS A O 1
ATOM 1412 N N . ARG A 1 211 ? 34.622 22.705 -13.677 1.00 8.15 1414 ARG A N 1
ATOM 1413 C CA . ARG A 1 211 ? 35.462 22.242 -12.586 1.00 8.64 1414 ARG A CA 1
ATOM 1414 C C . ARG A 1 211 ? 35.597 20.719 -12.651 1.00 9.13 1414 ARG A C 1
ATOM 1415 O O . ARG A 1 211 ? 34.643 20.004 -12.972 1.00 9.92 1414 ARG A O 1
ATOM 1423 N N . LEU A 1 212 ? 36.810 20.235 -12.368 1.00 7.98 1415 LEU A N 1
ATOM 1424 C CA . LEU A 1 212 ? 37.089 18.811 -12.228 1.00 8.21 1415 LEU A CA 1
ATOM 1425 C C . LEU A 1 212 ? 37.713 18.601 -10.848 1.00 7.89 1415 LEU A C 1
ATOM 1426 O O . LEU A 1 212 ? 38.707 19.248 -10.510 1.00 8.42 1415 LEU A O 1
ATOM 1431 N N . VAL A 1 213 ? 37.092 17.722 -10.047 1.00 8.07 1416 VAL A N 1
ATOM 1432 C CA . VAL A 1 213 ? 37.557 17.397 -8.700 1.00 7.64 1416 VAL A CA 1
ATOM 1433 C C . VAL A 1 213 ? 37.774 15.889 -8.659 1.00 7.46 1416 VAL A C 1
ATOM 1434 O O . VAL A 1 213 ? 36.827 15.110 -8.796 1.00 7.60 1416 VAL A O 1
ATOM 1438 N N . VAL A 1 214 ? 39.039 15.479 -8.530 1.00 7.36 1417 VAL A N 1
ATOM 1439 C CA . VAL A 1 214 ? 39.423 14.090 -8.748 1.00 7.81 1417 VAL A CA 1
ATOM 1440 C C . VAL A 1 214 ? 40.134 13.515 -7.521 1.00 7.35 1417 VAL A C 1
ATOM 1441 O O . VAL A 1 214 ? 41.041 14.116 -6.959 1.00 7.56 1417 VAL A O 1
ATOM 1445 N N . ASP A 1 215 ? 39.753 12.300 -7.109 1.00 7.70 1418 ASP A N 1
ATOM 1446 C CA . ASP A 1 215 ? 40.429 11.601 -6.023 1.00 7.90 1418 ASP A CA 1
ATOM 1447 C C . ASP A 1 215 ? 41.770 11.068 -6.526 1.00 8.15 1418 ASP A C 1
ATOM 1448 O O . ASP A 1 215 ? 41.781 10.288 -7.472 1.00 9.08 1418 ASP A O 1
ATOM 1453 N N . VAL A 1 216 ? 42.881 11.506 -5.920 1.00 7.38 1419 VAL A N 1
ATOM 1454 C CA . VAL A 1 216 ? 44.209 11.062 -6.337 1.00 7.79 1419 VAL A CA 1
ATOM 1455 C C . VAL A 1 216 ? 44.916 10.332 -5.198 1.00 8.02 1419 VAL A C 1
ATOM 1456 O O . VAL A 1 216 ? 46.125 10.132 -5.254 1.00 8.76 1419 VAL A O 1
ATOM 1460 N N . ARG A 1 217 ? 44.167 9.923 -4.166 1.00 8.07 1420 ARG A N 1
ATOM 1461 C CA . ARG A 1 217 ? 44.813 9.241 -3.053 1.00 8.47 1420 ARG A CA 1
ATOM 1462 C C . ARG A 1 217 ? 45.591 8.005 -3.509 1.00 8.47 1420 ARG A C 1
ATOM 1463 O O . ARG A 1 217 ? 45.132 7.244 -4.361 1.00 8.82 1420 ARG A O 1
ATOM 1471 N N . ASN A 1 218 ? 46.770 7.799 -2.895 1.00 9.10 1421 ASN A N 1
ATOM 1472 C CA . ASN A 1 218 ? 47.550 6.586 -3.137 1.00 9.68 1421 ASN A CA 1
ATOM 1473 C C . ASN A 1 218 ? 47.834 6.407 -4.629 1.00 9.62 1421 ASN A C 1
ATOM 1474 O O . ASN A 1 218 ? 47.723 5.301 -5.167 1.00 10.07 1421 ASN A O 1
ATOM 1479 N N . SER A 1 219 ? 48.236 7.494 -5.297 1.00 8.60 1422 SER A N 1
ATOM 1480 C CA . SER A 1 219 ? 48.561 7.448 -6.716 1.00 8.79 1422 SER A CA 1
ATOM 1481 C C . SER A 1 219 ? 50.020 7.847 -6.930 1.00 9.01 1422 SER A C 1
ATOM 1482 O O . SER A 1 219 ? 50.653 8.368 -6.000 1.00 9.38 1422 SER A O 1
ATOM 1485 N N . LYS A 1 220 ? 50.521 7.647 -8.163 1.00 9.69 1423 LYS A N 1
ATOM 1486 C CA . LYS A 1 220 ? 51.898 7.994 -8.487 1.00 10.84 1423 LYS A CA 1
ATOM 1487 C C . LYS A 1 220 ? 51.954 9.104 -9.534 1.00 10.02 1423 LYS A C 1
ATOM 1488 O O . LYS A 1 220 ? 52.816 9.988 -9.422 1.00 10.01 1423 LYS A O 1
ATOM 1494 N N . GLU A 1 221 ? 51.053 9.049 -10.529 1.00 9.03 1424 GLU A N 1
ATOM 1495 C CA . GLU A 1 221 ? 51.046 10.087 -11.549 1.00 8.83 1424 GLU A CA 1
ATOM 1496 C C . GLU A 1 221 ? 49.625 10.544 -11.836 1.00 9.18 1424 GLU A C 1
ATOM 1497 O O . GLU A 1 221 ? 48.695 9.741 -11.897 1.00 9.29 1424 GLU A O 1
ATOM 1503 N N . ILE A 1 222 ? 49.507 11.845 -12.084 1.00 8.36 1425 ILE A N 1
ATOM 1504 C CA . ILE A 1 222 ? 48.337 12.392 -12.751 1.00 8.85 1425 ILE A CA 1
ATOM 1505 C C . ILE A 1 222 ? 48.771 12.907 -14.124 1.00 8.56 1425 ILE A C 1
ATOM 1506 O O . ILE A 1 222 ? 49.856 13.471 -14.272 1.00 8.83 1425 ILE A O 1
ATOM 1511 N N . LYS A 1 223 ? 47.918 12.670 -15.127 1.00 8.02 1426 LYS A N 1
ATOM 1512 C CA . LYS A 1 223 ? 48.183 13.138 -16.479 1.00 8.63 1426 LYS A CA 1
ATOM 1513 C C . LYS A 1 223 ? 47.019 14.023 -16.912 1.00 8.57 1426 LYS A C 1
ATOM 1514 O O . LYS A 1 223 ? 45.871 13.590 -16.946 1.00 8.58 1426 LYS A O 1
ATOM 1520 N N . LEU A 1 224 ? 47.355 15.270 -17.246 1.00 7.42 1427 LEU A N 1
ATOM 1521 C CA . LEU A 1 224 ? 46.378 16.262 -17.664 1.00 7.83 1427 LEU A CA 1
ATOM 1522 C C . LEU A 1 224 ? 46.422 16.340 -19.186 1.00 7.29 1427 LEU A C 1
ATOM 1523 O O . LEU A 1 224 ? 47.452 16.692 -19.762 1.00 7.34 1427 LEU A O 1
ATOM 1528 N N . VAL A 1 225 ? 45.301 16.000 -19.838 1.00 6.82 1428 VAL A N 1
ATOM 1529 C CA . VAL A 1 225 ? 45.241 15.905 -21.294 1.00 7.35 1428 VAL A CA 1
ATOM 1530 C C . VAL A 1 225 ? 44.314 16.983 -21.842 1.00 7.24 1428 VAL A C 1
ATOM 1531 O O . VAL A 1 225 ? 43.184 17.126 -21.383 1.00 7.21 1428 VAL A O 1
ATOM 1535 N N . VAL A 1 226 ? 44.799 17.725 -22.850 1.00 7.33 1429 VAL A N 1
ATOM 1536 C CA . VAL A 1 226 ? 43.928 18.578 -23.644 1.00 7.52 1429 VAL A CA 1
ATOM 1537 C C . VAL A 1 226 ? 43.902 18.024 -25.067 1.00 7.92 1429 VAL A C 1
ATOM 1538 O O . VAL A 1 226 ? 44.911 18.074 -25.775 1.00 8.29 1429 VAL A O 1
ATOM 1542 N N . ASP A 1 227 ? 42.770 17.410 -25.416 1.00 8.86 1430 ASP A N 1
ATOM 1543 C CA . ASP A 1 227 ? 42.591 16.851 -26.749 1.00 10.06 1430 ASP A CA 1
ATOM 1544 C C . ASP A 1 227 ? 42.010 17.912 -27.682 1.00 10.35 1430 ASP A C 1
ATOM 1545 O O . ASP A 1 227 ? 41.470 18.920 -27.222 1.00 10.20 1430 ASP A O 1
ATOM 1550 N N . VAL A 1 228 ? 42.103 17.658 -28.998 1.00 10.09 1431 VAL A N 1
ATOM 1551 C CA . VAL A 1 228 ? 41.902 18.673 -30.027 1.00 10.31 1431 VAL A CA 1
ATOM 1552 C C . VAL A 1 228 ? 40.443 18.868 -30.436 1.00 10.94 1431 VAL A C 1
ATOM 1553 O O . VAL A 1 228 ? 40.150 19.865 -31.100 1.00 10.78 1431 VAL A O 1
ATOM 1557 N N . ALA A 1 229 ? 39.536 17.931 -30.106 1.00 11.51 1432 ALA A N 1
ATOM 1558 C CA . ALA A 1 229 ? 38.146 18.085 -30.539 1.00 12.56 1432 ALA A CA 1
ATOM 1559 C C . ALA A 1 229 ? 38.104 18.327 -32.051 1.00 13.11 1432 ALA A C 1
ATOM 1560 O O . ALA A 1 229 ? 38.688 17.551 -32.800 1.00 13.11 1432 ALA A O 1
ATOM 1562 N N . ASP A 1 230 ? 37.471 19.424 -32.489 1.00 13.15 1433 ASP A N 1
ATOM 1563 C CA . ASP A 1 230 ? 37.262 19.690 -33.912 1.00 13.86 1433 ASP A CA 1
ATOM 1564 C C . ASP A 1 230 ? 38.294 20.691 -34.424 1.00 12.59 1433 ASP A C 1
ATOM 1565 O O . ASP A 1 230 ? 38.973 21.341 -33.633 1.00 11.72 1433 ASP A O 1
ATOM 1570 N N . ASN A 1 231 ? 38.384 20.825 -35.753 1.00 12.31 1434 ASN A N 1
ATOM 1571 C CA . ASN A 1 231 ? 39.269 21.784 -36.399 1.00 12.26 1434 ASN A CA 1
ATOM 1572 C C . ASN A 1 231 ? 40.703 21.640 -35.891 1.00 10.99 1434 ASN A C 1
ATOM 1573 O O . ASN A 1 231 ? 41.442 22.617 -35.755 1.00 10.68 1434 ASN A O 1
ATOM 1578 N N . GLY A 1 232 ? 41.128 20.392 -35.660 1.00 10.37 1435 GLY A N 1
ATOM 1579 C CA . GLY A 1 232 ? 42.497 20.145 -35.259 1.00 10.36 1435 GLY A CA 1
ATOM 1580 C C . GLY A 1 232 ? 42.821 20.972 -34.018 1.00 9.95 1435 GLY A C 1
ATOM 1581 O O . GLY A 1 232 ? 41.939 21.191 -33.186 1.00 10.95 1435 GLY A O 1
ATOM 1582 N N . ASN A 1 233 ? 44.071 21.440 -33.937 1.00 9.56 1436 ASN A N 1
ATOM 1583 C CA . ASN A 1 233 ? 44.507 22.175 -32.758 1.00 9.52 1436 ASN A CA 1
ATOM 1584 C C . ASN A 1 233 ? 44.340 23.687 -32.928 1.00 9.51 1436 ASN A C 1
ATOM 1585 O O . ASN A 1 233 ? 44.722 24.440 -32.042 1.00 9.80 1436 ASN A O 1
ATOM 1590 N N . ASN A 1 234 ? 43.740 24.147 -34.032 1.00 9.63 1437 ASN A N 1
ATOM 1591 C CA . ASN A 1 234 ? 43.782 25.561 -34.381 1.00 9.93 1437 ASN A CA 1
ATOM 1592 C C . ASN A 1 234 ? 43.192 26.435 -33.265 1.00 9.70 1437 ASN A C 1
ATOM 1593 O O . ASN A 1 234 ? 42.031 26.258 -32.897 1.00 10.23 1437 ASN A O 1
ATOM 1598 N N . TRP A 1 235 ? 44.010 27.376 -32.757 1.00 9.38 1438 TRP A N 1
ATOM 1599 C CA . TRP A 1 235 ? 43.623 28.348 -31.721 1.00 9.16 1438 TRP A CA 1
ATOM 1600 C C . TRP A 1 235 ? 43.134 27.680 -30.434 1.00 8.98 1438 TRP A C 1
ATOM 1601 O O . TRP A 1 235 ? 42.384 28.289 -29.681 1.00 8.50 1438 TRP A O 1
ATOM 1612 N N . ASP A 1 236 ? 43.590 26.455 -30.150 1.00 7.85 1439 ASP A N 1
ATOM 1613 C CA . ASP A 1 236 ? 43.132 25.721 -28.971 1.00 7.86 1439 ASP A CA 1
ATOM 1614 C C . ASP A 1 236 ? 43.945 26.102 -27.730 1.00 7.87 1439 ASP A C 1
ATOM 1615 O O . ASP A 1 236 ? 44.620 25.258 -27.120 1.00 7.99 1439 ASP A O 1
ATOM 1620 N N . HIS A 1 237 ? 43.885 27.386 -27.360 1.00 7.69 1440 HIS A N 1
ATOM 1621 C CA . HIS A 1 237 ? 44.535 27.862 -26.143 1.00 7.57 1440 HIS A CA 1
ATOM 1622 C C . HIS A 1 237 ? 43.686 27.431 -24.954 1.00 7.37 1440 HIS A C 1
ATOM 1623 O O . HIS A 1 237 ? 42.508 27.776 -24.890 1.00 7.84 1440 HIS A O 1
ATOM 1630 N N . ALA A 1 238 ? 44.287 26.620 -24.074 1.00 7.10 1441 ALA A N 1
ATOM 1631 C CA . ALA A 1 238 ? 43.540 25.898 -23.046 1.00 7.12 1441 ALA A CA 1
ATOM 1632 C C . ALA A 1 238 ? 44.216 26.095 -21.692 1.00 6.83 1441 ALA A C 1
ATOM 1633 O O . ALA A 1 238 ? 45.428 25.948 -21.602 1.00 6.66 1441 ALA A O 1
ATOM 1635 N N . ASP A 1 239 ? 43.422 26.401 -20.642 1.00 7.01 1442 ASP A N 1
ATOM 1636 C CA . ASP A 1 239 ? 43.993 26.633 -19.324 1.00 6.77 1442 ASP A CA 1
ATOM 1637 C C . ASP A 1 239 ? 43.474 25.604 -18.314 1.00 6.71 1442 ASP A C 1
ATOM 1638 O O . ASP A 1 239 ? 42.286 25.291 -18.296 1.00 7.51 1442 ASP A O 1
ATOM 1643 N N . TRP A 1 240 ? 44.392 25.162 -17.450 1.00 6.66 1443 TRP A N 1
ATOM 1644 C CA . TRP A 1 240 ? 44.074 24.483 -16.198 1.00 6.61 1443 TRP A CA 1
ATOM 1645 C C . TRP A 1 240 ? 44.203 25.545 -15.102 1.00 6.73 1443 TRP A C 1
ATOM 1646 O O . TRP A 1 240 ? 45.280 25.759 -14.540 1.00 7.12 1443 TRP A O 1
ATOM 1657 N N . ALA A 1 241 ? 43.114 26.263 -14.849 1.00 6.98 1444 ALA A N 1
ATOM 1658 C CA . ALA A 1 241 ? 43.202 27.447 -13.993 1.00 6.93 1444 ALA A CA 1
ATOM 1659 C C . ALA A 1 241 ? 43.045 27.047 -12.524 1.00 7.43 1444 ALA A C 1
ATOM 1660 O O . ALA A 1 241 ? 42.141 26.291 -12.170 1.00 7.39 1444 ALA A O 1
ATOM 1662 N N . ASP A 1 242 ? 43.942 27.564 -11.671 1.00 7.81 1445 ASP A N 1
ATOM 1663 C CA . ASP A 1 242 ? 43.939 27.253 -10.246 1.00 8.52 1445 ASP A CA 1
ATOM 1664 C C . ASP A 1 242 ? 44.068 25.744 -10.039 1.00 8.17 1445 ASP A C 1
ATOM 1665 O O . ASP A 1 242 ? 43.511 25.201 -9.079 1.00 8.51 1445 ASP A O 1
ATOM 1670 N N . ALA A 1 243 ? 44.774 25.057 -10.955 1.00 7.48 1446 ALA A N 1
ATOM 1671 C CA . ALA A 1 243 ? 44.972 23.615 -10.846 1.00 7.60 1446 ALA A CA 1
ATOM 1672 C C . ALA A 1 243 ? 45.837 23.317 -9.628 1.00 7.53 1446 ALA A C 1
ATOM 1673 O O . ALA A 1 243 ? 46.961 23.822 -9.533 1.00 8.11 1446 ALA A O 1
ATOM 1675 N N . LYS A 1 244 ? 45.323 22.469 -8.730 1.00 7.33 1447 LYS A N 1
ATOM 1676 C CA . LYS A 1 244 ? 45.989 22.320 -7.446 1.00 7.16 1447 LYS A CA 1
ATOM 1677 C C . LYS A 1 244 ? 45.648 20.979 -6.811 1.00 7.05 1447 LYS A C 1
ATOM 1678 O O . LYS A 1 244 ? 44.587 20.402 -7.049 1.00 6.94 1447 LYS A O 1
ATOM 1684 N N . PHE A 1 245 ? 46.576 20.520 -5.976 1.00 6.66 1448 PHE A N 1
ATOM 1685 C CA . PHE A 1 245 ? 46.278 19.429 -5.070 1.00 6.81 1448 PHE A CA 1
ATOM 1686 C C . PHE A 1 245 ? 45.735 19.994 -3.763 1.00 7.10 1448 PHE A C 1
ATOM 1687 O O . PHE A 1 245 ? 46.084 21.097 -3.352 1.00 7.16 1448 PHE A O 1
ATOM 1695 N N . ARG A 1 246 ? 44.845 19.219 -3.127 1.00 6.84 1449 ARG A N 1
ATOM 1696 C CA . ARG A 1 246 ? 44.233 19.615 -1.864 1.00 6.85 1449 ARG A CA 1
ATOM 1697 C C . ARG A 1 246 ? 44.326 18.413 -0.937 1.00 6.70 1449 ARG A C 1
ATOM 1698 O O . ARG A 1 246 ? 43.937 17.308 -1.333 1.00 7.32 1449 ARG A O 1
ATOM 1706 N N . ASN A 1 247 ? 44.820 18.624 0.286 1.00 6.84 1450 ASN A N 1
ATOM 1707 C CA . ASN A 1 247 ? 45.012 17.499 1.192 1.00 7.30 1450 ASN A CA 1
ATOM 1708 C C . ASN A 1 247 ? 44.102 17.583 2.405 1.00 7.73 1450 ASN A C 1
ATOM 1709 O O . ASN A 1 247 ? 43.714 18.674 2.837 1.00 7.90 1450 ASN A O 1
ATOM 1714 N N . LEU A 1 248 ? 43.820 16.406 2.982 1.00 7.70 1451 LEU A N 1
ATOM 1715 C CA . LEU A 1 248 ? 43.014 16.377 4.193 1.00 8.24 1451 LEU A CA 1
ATOM 1716 C C . LEU A 1 248 ? 43.731 17.120 5.317 1.00 8.11 1451 LEU A C 1
ATOM 1717 O O . LEU A 1 248 ? 44.957 17.189 5.356 1.00 8.39 1451 LEU A O 1
ATOM 1722 N N . ALA A 1 249 ? 42.956 17.617 6.274 1.00 8.14 1452 ALA A N 1
ATOM 1723 C CA . ALA A 1 249 ? 43.524 18.401 7.362 1.00 8.77 1452 ALA A CA 1
ATOM 1724 C C . ALA A 1 249 ? 44.361 17.533 8.303 1.00 9.45 1452 ALA A C 1
ATOM 1725 O O . ALA A 1 249 ? 44.054 16.367 8.530 1.00 9.75 1452 ALA A O 1
ATOM 1727 N N . GLU A 1 250 ? 45.397 18.141 8.893 1.00 9.68 1453 GLU A N 1
ATOM 1728 C CA . GLU A 1 250 ? 46.264 17.446 9.835 1.00 11.44 1453 GLU A CA 1
ATOM 1729 C C . GLU A 1 250 ? 45.888 17.823 11.266 1.00 11.41 1453 GLU A C 1
ATOM 1730 O O . GLU A 1 250 ? 46.643 17.559 12.194 1.00 13.48 1453 GLU A O 1
ATOM 1736 N N . TYR A 1 251 ? 44.726 18.452 11.434 1.00 10.63 1454 TYR A N 1
ATOM 1737 C CA . TYR A 1 251 ? 44.166 18.767 12.743 1.00 10.18 1454 TYR A CA 1
ATOM 1738 C C . TYR A 1 251 ? 42.672 18.487 12.682 1.00 9.94 1454 TYR A C 1
ATOM 1739 O O . TYR A 1 251 ? 42.113 18.296 11.596 1.00 9.32 1454 TYR A O 1
ATOM 1748 N N . ASP A 1 252 ? 42.018 18.501 13.848 1.00 9.87 1455 ASP A N 1
ATOM 1749 C CA . ASP A 1 252 ? 40.567 18.400 13.877 1.00 10.19 1455 ASP A CA 1
ATOM 1750 C C . ASP A 1 252 ? 40.082 19.226 15.061 1.00 10.07 1455 ASP A C 1
ATOM 1751 O O . ASP A 1 252 ? 40.620 19.111 16.162 1.00 11.23 1455 ASP A O 1
ATOM 1756 N N . ALA A 1 253 ? 39.090 20.081 14.797 1.00 10.03 1456 ALA A N 1
ATOM 1757 C CA . ALA A 1 253 ? 38.605 21.012 15.796 1.00 10.01 1456 ALA A CA 1
ATOM 1758 C C . ALA A 1 253 ? 37.394 20.466 16.553 1.00 10.22 1456 ALA A C 1
ATOM 1759 O O . ALA A 1 253 ? 36.896 21.149 17.441 1.00 9.92 1456 ALA A O 1
ATOM 1761 N N . SER A 1 254 ? 36.949 19.239 16.249 1.00 10.51 1457 SER A N 1
ATOM 1762 C CA . SER A 1 254 ? 35.654 18.752 16.707 1.00 10.67 1457 SER A CA 1
ATOM 1763 C C . SER A 1 254 ? 35.601 18.541 18.218 1.00 10.67 1457 SER A C 1
ATOM 1764 O O . SER A 1 254 ? 34.618 18.911 18.851 1.00 11.24 1457 SER A O 1
ATOM 1767 N N . GLU A 1 255 ? 36.643 17.934 18.793 1.00 10.83 1458 GLU A N 1
ATOM 1768 C CA . GLU A 1 255 ? 36.604 17.696 20.228 1.00 11.19 1458 GLU A CA 1
ATOM 1769 C C . GLU A 1 255 ? 36.668 19.016 20.990 1.00 10.75 1458 GLU A C 1
ATOM 1770 O O . GLU A 1 255 ? 35.989 19.172 22.002 1.00 11.02 1458 GLU A O 1
ATOM 1776 N N . LEU A 1 256 ? 37.463 19.971 20.495 1.00 10.30 1459 LEU A N 1
ATOM 1777 C CA . LEU A 1 256 ? 37.530 21.253 21.189 1.00 10.96 1459 LEU A CA 1
ATOM 1778 C C . LEU A 1 256 ? 36.192 21.983 21.070 1.00 11.61 1459 LEU A C 1
ATOM 1779 O O . LEU A 1 256 ? 35.732 22.574 22.047 1.00 11.26 1459 LEU A O 1
ATOM 1784 N N . ASN A 1 257 ? 35.543 21.911 19.900 1.00 11.48 1460 ASN A N 1
ATOM 1785 C CA . ASN A 1 257 ? 34.216 22.492 19.755 1.00 12.83 1460 ASN A CA 1
ATOM 1786 C C . ASN A 1 257 ? 33.270 21.912 20.804 1.00 13.19 1460 ASN A C 1
ATOM 1787 O O . ASN A 1 257 ? 32.521 22.652 21.445 1.00 14.00 1460 ASN A O 1
ATOM 1792 N N . LYS A 1 258 ? 33.294 20.588 20.977 1.00 12.95 1461 LYS A N 1
ATOM 1793 C CA . LYS A 1 258 ? 32.366 19.949 21.906 1.00 13.66 1461 LYS A CA 1
ATOM 1794 C C . LYS A 1 258 ? 32.631 20.401 23.334 1.00 14.35 1461 LYS A C 1
ATOM 1795 O O . LYS A 1 258 ? 31.673 20.651 24.077 1.00 14.68 1461 LYS A O 1
ATOM 1801 N N . ALA A 1 259 ? 33.915 20.512 23.699 1.00 13.11 1462 ALA A N 1
ATOM 1802 C CA . ALA A 1 259 ? 34.268 20.882 25.064 1.00 13.68 1462 ALA A CA 1
ATOM 1803 C C . ALA A 1 259 ? 33.818 22.312 25.347 1.00 14.12 1462 ALA A C 1
ATOM 1804 O O . ALA A 1 259 ? 33.361 22.596 26.453 1.00 14.09 1462 ALA A O 1
ATOM 1806 N N . ILE A 1 260 ? 33.935 23.202 24.350 1.00 13.53 1463 ILE A N 1
ATOM 1807 C CA . ILE A 1 260 ? 33.537 24.594 24.500 1.00 14.75 1463 ILE A CA 1
ATOM 1808 C C . ILE A 1 260 ? 32.031 24.617 24.760 1.00 15.69 1463 ILE A C 1
ATOM 1809 O O . ILE A 1 260 ? 31.564 25.315 25.661 1.00 15.54 1463 ILE A O 1
ATOM 1814 N N . GLU A 1 261 ? 31.275 23.823 23.986 1.00 17.78 1464 GLU A N 1
ATOM 1815 C CA . GLU A 1 261 ? 29.825 23.781 24.131 1.00 20.06 1464 GLU A CA 1
ATOM 1816 C C . GLU A 1 261 ? 29.450 23.257 25.514 1.00 21.07 1464 GLU A C 1
ATOM 1817 O O . GLU A 1 261 ? 28.564 23.819 26.162 1.00 22.47 1464 GLU A O 1
ATOM 1823 N N . GLU A 1 262 ? 30.121 22.181 25.946 1.00 21.04 1465 GLU A N 1
ATOM 1824 C CA . GLU A 1 262 ? 29.868 21.552 27.234 1.00 21.36 1465 GLU A CA 1
ATOM 1825 C C . GLU A 1 262 ? 30.116 22.563 28.349 1.00 21.59 1465 GLU A C 1
ATOM 1826 O O . GLU A 1 262 ? 29.354 22.613 29.315 1.00 22.26 1465 GLU A O 1
ATOM 1832 N N . ALA A 1 263 ? 31.183 23.360 28.206 1.00 20.02 1466 ALA A N 1
ATOM 1833 C CA . ALA A 1 263 ? 31.601 24.278 29.257 1.00 21.19 1466 ALA A CA 1
ATOM 1834 C C . ALA A 1 263 ? 30.575 25.401 29.405 1.00 20.76 1466 ALA A C 1
ATOM 1835 O O . ALA A 1 263 ? 30.251 25.818 30.523 1.00 20.77 1466 ALA A O 1
ATOM 1837 N N . LYS A 1 264 ? 30.043 25.849 28.261 1.00 20.34 1467 LYS A N 1
ATOM 1838 C CA . LYS A 1 264 ? 29.082 26.938 28.189 1.00 20.73 1467 LYS A CA 1
ATOM 1839 C C . LYS A 1 264 ? 27.730 26.535 28.781 1.00 21.10 1467 LYS A C 1
ATOM 1840 O O . LYS A 1 264 ? 26.937 27.405 29.132 1.00 23.31 1467 LYS A O 1
ATOM 1846 N N . LYS A 1 265 ? 27.467 25.228 28.899 1.00 23.76 1468 LYS A N 1
ATOM 1847 C CA . LYS A 1 265 ? 26.206 24.749 29.452 1.00 25.20 1468 LYS A CA 1
ATOM 1848 C C . LYS A 1 265 ? 26.165 24.957 30.967 1.00 26.52 1468 LYS A C 1
ATOM 1849 O O . LYS A 1 265 ? 25.079 25.074 31.539 1.00 26.52 1468 LYS A O 1
ATOM 1855 N N . LEU A 1 266 ? 27.343 24.995 31.611 1.00 24.97 1469 LEU A N 1
ATOM 1856 C CA . LEU A 1 266 ? 27.427 25.007 33.064 1.00 25.87 1469 LEU A CA 1
ATOM 1857 C C . LEU A 1 266 ? 26.980 26.360 33.617 1.00 26.32 1469 LEU A C 1
ATOM 1858 O O . LEU A 1 266 ? 27.285 27.412 33.049 1.00 25.74 1469 LEU A O 1
ATOM 1863 N N . ASP A 1 267 ? 26.236 26.287 34.733 1.00 27.08 1470 ASP A N 1
ATOM 1864 C CA . ASP A 1 267 ? 25.729 27.432 35.472 1.00 26.94 1470 ASP A CA 1
ATOM 1865 C C . ASP A 1 267 ? 26.817 27.894 36.437 1.00 25.99 1470 ASP A C 1
ATOM 1866 O O . ASP A 1 267 ? 27.056 27.252 37.461 1.00 25.51 1470 ASP A O 1
ATOM 1871 N N . LEU A 1 268 ? 27.464 29.010 36.082 1.00 23.99 1471 LEU A N 1
ATOM 1872 C CA . LEU A 1 268 ? 28.634 29.493 36.797 1.00 25.90 1471 LEU A CA 1
ATOM 1873 C C . LEU A 1 268 ? 28.257 29.965 38.203 1.00 27.81 1471 LEU A C 1
ATOM 1874 O O . LEU A 1 268 ? 29.134 30.203 39.028 1.00 27.42 1471 LEU A O 1
ATOM 1879 N N . ASN A 1 269 ? 26.948 30.032 38.480 1.00 29.19 1472 ASN A N 1
ATOM 1880 C CA . ASN A 1 269 ? 26.437 30.405 39.791 1.00 28.80 1472 ASN A CA 1
ATOM 1881 C C . ASN A 1 269 ? 26.595 29.265 40.792 1.00 28.85 1472 ASN A C 1
ATOM 1882 O O . ASN A 1 269 ? 26.460 29.489 41.995 1.00 29.28 1472 ASN A O 1
ATOM 1887 N N . ASN A 1 270 ? 26.851 28.049 40.293 1.00 26.34 1473 ASN A N 1
ATOM 1888 C CA . ASN A 1 270 ? 27.065 26.891 41.146 1.00 26.24 1473 ASN A CA 1
ATOM 1889 C C . ASN A 1 270 ? 28.482 26.905 41.726 1.00 23.07 1473 ASN A C 1
ATOM 1890 O O . ASN A 1 270 ? 28.788 26.106 42.605 1.00 23.78 1473 ASN A O 1
ATOM 1895 N N . TYR A 1 271 ? 29.363 27.776 41.203 1.00 23.46 1474 TYR A N 1
ATOM 1896 C CA . TYR A 1 271 ? 30.796 27.632 41.438 1.00 21.43 1474 TYR A CA 1
ATOM 1897 C C . TYR A 1 271 ? 31.377 28.928 41.992 1.00 20.21 1474 TYR A C 1
ATOM 1898 O O . TYR A 1 271 ? 30.786 29.988 41.816 1.00 19.94 1474 TYR A O 1
ATOM 1907 N N . THR A 1 272 ? 32.530 28.808 42.671 1.00 19.38 1475 THR A N 1
ATOM 1908 C CA . THR A 1 272 ? 33.246 29.938 43.249 1.00 19.15 1475 THR A CA 1
ATOM 1909 C C . THR A 1 272 ? 33.615 30.929 42.151 1.00 20.73 1475 THR A C 1
ATOM 1910 O O . THR A 1 272 ? 33.839 30.528 41.006 1.00 20.95 1475 THR A O 1
ATOM 1914 N N . GLU A 1 273 ? 33.709 32.212 42.529 1.00 22.45 1476 GLU A N 1
ATOM 1915 C CA . GLU A 1 273 ? 34.056 33.293 41.619 1.00 24.73 1476 GLU A CA 1
ATOM 1916 C C . GLU A 1 273 ? 35.368 32.961 40.918 1.00 24.89 1476 GLU A C 1
ATOM 1917 O O . GLU A 1 273 ? 35.488 33.118 39.707 1.00 23.82 1476 GLU A O 1
ATOM 1923 N N . GLU A 1 274 ? 36.348 32.514 41.707 1.00 23.71 1477 GLU A N 1
ATOM 1924 C CA . GLU A 1 274 ? 37.699 32.285 41.233 1.00 25.32 1477 GLU A CA 1
ATOM 1925 C C . GLU A 1 274 ? 37.703 31.158 40.204 1.00 22.81 1477 GLU A C 1
ATOM 1926 O O . GLU A 1 274 ? 38.314 31.301 39.149 1.00 22.42 1477 GLU A O 1
ATOM 1932 N N . SER A 1 275 ? 37.014 30.052 40.512 1.00 21.07 1478 SER A N 1
ATOM 1933 C CA . SER A 1 275 ? 37.074 28.889 39.635 1.00 20.50 1478 SER A CA 1
ATOM 1934 C C . SER A 1 275 ? 36.235 29.105 38.368 1.00 20.18 1478 SER A C 1
ATOM 1935 O O . SER A 1 275 ? 36.598 28.625 37.289 1.00 18.82 1478 SER A O 1
ATOM 1938 N N . SER A 1 276 ? 35.141 29.865 38.492 1.00 18.35 1479 SER A N 1
ATOM 1939 C CA A SER A 1 276 ? 34.314 30.242 37.357 0.50 18.86 1479 SER A CA 1
ATOM 1940 C CA B SER A 1 276 ? 34.318 30.231 37.350 0.50 19.11 1479 SER A CA 1
ATOM 1941 C C . SER A 1 276 ? 35.104 31.140 36.407 1.00 18.95 1479 SER A C 1
ATOM 1942 O O . SER A 1 276 ? 34.961 31.044 35.187 1.00 18.63 1479 SER A O 1
ATOM 1947 N N . GLU A 1 277 ? 35.935 32.021 36.972 1.00 20.32 1480 GLU A N 1
ATOM 1948 C CA . GLU A 1 277 ? 36.738 32.924 36.156 1.00 21.92 1480 GLU A CA 1
ATOM 1949 C C . GLU A 1 277 ? 37.752 32.121 35.345 1.00 21.77 1480 GLU A C 1
ATOM 1950 O O . GLU A 1 277 ? 37.983 32.415 34.173 1.00 20.55 1480 GLU A O 1
ATOM 1956 N N . ALA A 1 278 ? 38.371 31.129 35.991 1.00 19.51 1481 ALA A N 1
ATOM 1957 C CA . ALA A 1 278 ? 39.352 30.287 35.328 1.00 20.27 1481 ALA A CA 1
ATOM 1958 C C . ALA A 1 278 ? 38.695 29.599 34.137 1.00 19.48 1481 ALA A C 1
ATOM 1959 O O . ALA A 1 278 ? 39.301 29.497 33.068 1.00 19.80 1481 ALA A O 1
ATOM 1961 N N . LEU A 1 279 ? 37.456 29.127 34.338 1.00 18.88 1482 LEU A N 1
ATOM 1962 C CA . LEU A 1 279 ? 36.746 28.414 33.284 1.00 18.11 1482 LEU A CA 1
ATOM 1963 C C . LEU A 1 279 ? 36.395 29.355 32.134 1.00 18.25 1482 LEU A C 1
ATOM 1964 O O . LEU A 1 279 ? 36.547 28.990 30.966 1.00 17.29 1482 LEU A O 1
ATOM 1969 N N . LYS A 1 280 ? 35.884 30.545 32.470 1.00 18.38 1483 LYS A N 1
ATOM 1970 C CA . LYS A 1 280 ? 35.554 31.559 31.478 1.00 19.15 1483 LYS A CA 1
ATOM 1971 C C . LYS A 1 280 ? 36.770 31.845 30.598 1.00 17.76 1483 LYS A C 1
ATOM 1972 O O . LYS A 1 280 ? 36.656 31.949 29.370 1.00 17.41 1483 LYS A O 1
ATOM 1978 N N . ASN A 1 281 ? 37.950 31.928 31.220 1.00 18.92 1484 ASN A N 1
ATOM 1979 C CA . ASN A 1 281 ? 39.180 32.229 30.506 1.00 18.37 1484 ASN A CA 1
ATOM 1980 C C . ASN A 1 281 ? 39.563 31.064 29.585 1.00 17.30 1484 ASN A C 1
ATOM 1981 O O . ASN A 1 281 ? 40.047 31.281 28.473 1.00 16.27 1484 ASN A O 1
ATOM 1986 N N . ALA A 1 282 ? 39.336 29.832 30.047 1.00 16.19 1485 ALA A N 1
ATOM 1987 C CA . ALA A 1 282 ? 39.670 28.664 29.241 1.00 15.70 1485 ALA A CA 1
ATOM 1988 C C . ALA A 1 282 ? 38.750 28.587 28.027 1.00 15.67 1485 ALA A C 1
ATOM 1989 O O . ALA A 1 282 ? 39.182 28.148 26.951 1.00 16.25 1485 ALA A O 1
ATOM 1991 N N . ILE A 1 283 ? 37.487 28.987 28.210 1.00 15.30 1486 ILE A N 1
ATOM 1992 C CA . ILE A 1 283 ? 36.515 28.965 27.121 1.00 14.78 1486 ILE A CA 1
ATOM 1993 C C . ILE A 1 283 ? 36.967 29.947 26.040 1.00 14.66 1486 ILE A C 1
ATOM 1994 O O . ILE A 1 283 ? 36.971 29.615 24.846 1.00 13.72 1486 ILE A O 1
ATOM 1999 N N . SER A 1 284 ? 37.372 31.156 26.454 1.00 15.49 1487 SER A N 1
ATOM 2000 C CA . SER A 1 284 ? 37.804 32.175 25.511 1.00 16.62 1487 SER A CA 1
ATOM 2001 C C . SER A 1 284 ? 39.055 31.733 24.758 1.00 16.99 1487 SER A C 1
ATOM 2002 O O . SER A 1 284 ? 39.123 31.872 23.539 1.00 17.35 1487 SER A O 1
ATOM 2005 N N . LYS A 1 285 ? 40.002 31.096 25.467 1.00 17.04 1488 LYS A N 1
ATOM 2006 C CA . LYS A 1 285 ? 41.204 30.581 24.826 1.00 16.91 1488 LYS A CA 1
ATOM 2007 C C . LYS A 1 285 ? 40.873 29.456 23.842 1.00 14.86 1488 LYS A C 1
ATOM 2008 O O . LYS A 1 285 ? 41.558 29.316 22.831 1.00 15.45 1488 LYS A O 1
ATOM 2014 N N . GLY A 1 286 ? 39.844 28.658 24.147 1.00 13.80 1489 GLY A N 1
ATOM 2015 C CA . GLY A 1 286 ? 39.376 27.626 23.230 1.00 13.03 1489 GLY A CA 1
ATOM 2016 C C . GLY A 1 286 ? 38.844 28.209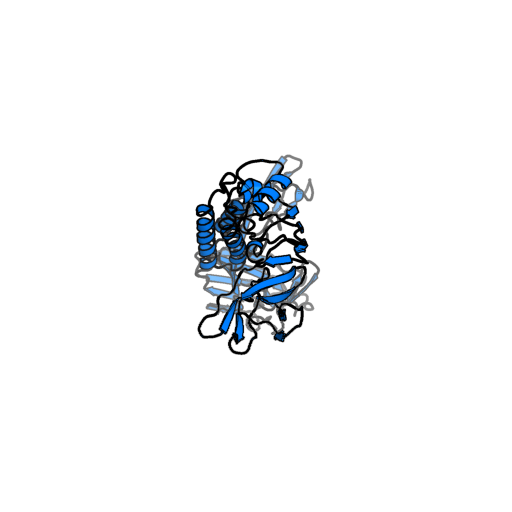 21.920 1.00 12.80 1489 GLY A C 1
ATOM 2017 O O . GLY A 1 286 ? 39.194 27.748 20.825 1.00 11.94 1489 GLY A O 1
ATOM 2018 N N . GLU A 1 287 ? 37.998 29.239 22.044 1.00 12.94 1490 GLU A N 1
ATOM 2019 C CA . GLU A 1 287 ? 37.445 29.901 20.874 1.00 13.39 1490 GLU A CA 1
ATOM 2020 C C . GLU A 1 287 ? 38.576 30.445 20.002 1.00 13.31 1490 GLU A C 1
ATOM 2021 O O . GLU A 1 287 ? 38.527 30.343 18.780 1.00 13.53 1490 GLU A O 1
ATOM 2027 N N . GLU A 1 288 ? 39.599 31.038 20.629 1.00 14.51 1491 GLU A N 1
ATOM 2028 C CA . GLU A 1 288 ? 40.741 31.588 19.921 1.00 15.03 1491 GLU A CA 1
ATOM 2029 C C . GLU A 1 288 ? 41.544 30.483 19.226 1.00 15.23 1491 GLU A C 1
ATOM 2030 O O . GLU A 1 288 ? 41.992 30.642 18.096 1.00 15.52 1491 GLU A O 1
ATOM 2036 N N . ALA A 1 289 ? 41.732 29.345 19.910 1.00 13.89 1492 ALA A N 1
ATOM 2037 C CA . ALA A 1 289 ? 42.557 28.270 19.370 1.00 14.02 1492 ALA A CA 1
ATOM 2038 C C . ALA A 1 289 ? 41.939 27.660 18.112 1.00 13.76 1492 ALA A C 1
ATOM 2039 O O . ALA A 1 289 ? 42.658 27.169 17.248 1.00 14.23 1492 ALA A O 1
ATOM 2041 N N . LEU A 1 290 ? 40.607 27.682 18.000 1.00 12.85 1493 LEU A N 1
ATOM 2042 C CA . LEU A 1 290 ? 39.973 27.181 16.786 1.00 13.05 1493 LEU A CA 1
ATOM 2043 C C . LEU A 1 290 ? 40.525 27.918 15.556 1.00 13.04 1493 LEU A C 1
ATOM 2044 O O . LEU A 1 290 ? 40.726 27.319 14.500 1.00 15.06 1493 LEU A O 1
ATOM 2049 N N . LEU A 1 291 ? 40.807 29.219 15.693 1.00 14.20 1494 LEU A N 1
ATOM 2050 C CA . LEU A 1 291 ? 41.242 30.007 14.544 1.00 14.51 1494 LEU A CA 1
ATOM 2051 C C . LEU A 1 291 ? 42.656 29.635 14.092 1.00 14.76 1494 LEU A C 1
ATOM 2052 O O . LEU A 1 291 ? 43.036 29.923 12.953 1.00 14.38 1494 LEU A O 1
ATOM 2057 N N . SER A 1 292 ? 43.433 28.983 14.974 1.00 13.84 1495 SER A N 1
ATOM 2058 C CA . SER A 1 292 ? 44.807 28.632 14.646 1.00 13.04 1495 SER A CA 1
ATOM 2059 C C . SER A 1 292 ? 44.869 27.561 13.560 1.00 13.43 1495 SER A C 1
ATOM 2060 O O . SER A 1 292 ? 45.863 27.489 12.852 1.00 13.95 1495 SER A O 1
ATOM 2063 N N . LYS A 1 293 ? 43.830 26.720 13.451 1.00 13.11 1496 LYS A N 1
ATOM 2064 C CA . LYS A 1 293 ? 43.844 25.600 12.516 1.00 13.37 1496 LYS A CA 1
ATOM 2065 C C . LYS A 1 293 ? 45.120 24.780 12.696 1.00 12.89 1496 LYS A C 1
ATOM 2066 O O . LYS A 1 293 ? 45.656 24.235 11.737 1.00 14.51 1496 LYS A O 1
ATOM 2072 N N . ASP A 1 294 ? 45.577 24.666 13.950 1.00 12.25 1497 ASP A N 1
ATOM 2073 C CA . ASP A 1 294 ? 46.848 24.043 14.281 1.00 12.33 1497 ASP A CA 1
ATOM 2074 C C . ASP A 1 294 ? 46.604 22.973 15.338 1.00 11.93 1497 ASP A C 1
ATOM 2075 O O . ASP A 1 294 ? 46.073 23.270 16.408 1.00 11.90 14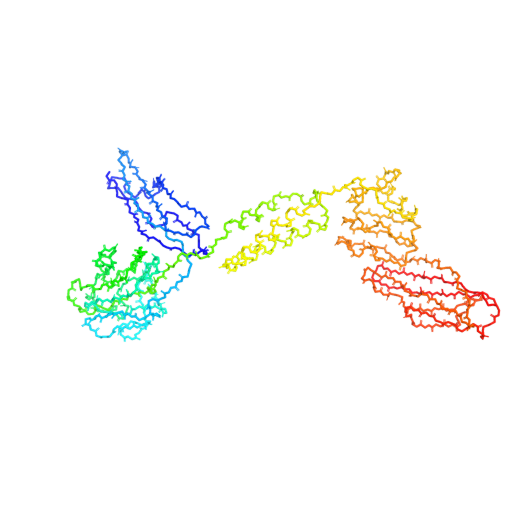97 ASP A O 1
ATOM 2080 N N . LYS A 1 295 ? 47.053 21.742 15.057 1.00 11.87 1498 LYS A N 1
ATOM 2081 C CA . LYS A 1 295 ? 46.729 20.619 15.922 1.00 12.31 1498 LYS A CA 1
ATOM 2082 C C . LYS A 1 295 ? 47.213 20.823 17.361 1.00 12.28 1498 LYS A C 1
ATOM 2083 O O . LYS A 1 295 ? 46.453 20.607 18.306 1.00 12.40 1498 LYS A O 1
ATOM 2089 N N . GLU A 1 296 ? 48.487 21.177 17.545 1.00 13.60 1499 GLU A N 1
ATOM 2090 C CA . GLU A 1 296 ? 49.004 21.298 18.900 1.00 14.46 1499 GLU A CA 1
ATOM 2091 C C . GLU A 1 296 ? 48.287 22.414 19.674 1.00 13.44 1499 GLU A C 1
ATOM 2092 O O . GLU A 1 296 ? 47.975 22.261 20.861 1.00 13.21 1499 GLU A O 1
ATOM 2098 N N . THR A 1 297 ? 47.969 23.519 18.992 1.00 12.05 1500 THR A N 1
ATOM 2099 C CA . THR A 1 297 ? 47.331 24.644 19.659 1.00 11.70 1500 THR A CA 1
ATOM 2100 C C . THR A 1 297 ? 45.927 24.239 20.109 1.00 10.97 1500 THR A C 1
ATOM 2101 O O . THR A 1 297 ? 45.503 24.511 21.239 1.00 11.70 1500 THR A O 1
ATOM 2105 N N . ILE A 1 298 ? 45.214 23.546 19.216 1.00 10.86 1501 ILE A N 1
ATOM 2106 C CA . ILE A 1 298 ? 43.863 23.087 19.490 1.00 10.25 1501 ILE A CA 1
ATOM 2107 C C . ILE A 1 298 ? 43.896 22.086 20.639 1.00 10.52 1501 ILE A C 1
ATOM 2108 O O . ILE A 1 298 ? 43.119 22.191 21.585 1.00 11.11 1501 ILE A O 1
ATOM 2113 N N . ASN A 1 299 ? 44.818 21.124 20.559 1.00 10.56 1502 ASN A N 1
ATOM 2114 C CA . ASN A 1 299 ? 44.860 20.065 21.553 1.00 10.27 1502 ASN A CA 1
ATOM 2115 C C . ASN A 1 299 ? 45.185 20.635 22.929 1.00 11.18 1502 ASN A C 1
ATOM 2116 O O . ASN A 1 299 ? 44.598 20.188 23.915 1.00 10.26 1502 ASN A O 1
ATOM 2121 N N . SER A 1 300 ? 46.091 21.620 22.969 1.00 11.17 1503 SER A N 1
ATOM 2122 C CA . SER A 1 300 ? 46.476 22.213 24.242 1.00 12.85 1503 SER A CA 1
ATOM 2123 C C . SER A 1 300 ? 45.289 22.954 24.847 1.00 13.09 1503 SER A C 1
ATOM 2124 O O . SER A 1 300 ? 45.069 22.896 26.058 1.00 13.57 1503 SER A O 1
ATOM 2127 N N . ALA A 1 301 ? 44.514 23.636 23.989 1.00 12.59 1504 ALA A N 1
ATOM 2128 C CA . ALA A 1 301 ? 43.385 24.405 24.495 1.00 11.94 1504 ALA A CA 1
ATOM 2129 C C . ALA A 1 301 ? 42.301 23.480 25.034 1.00 12.90 1504 ALA A C 1
ATOM 2130 O O . ALA A 1 301 ? 41.651 23.795 26.035 1.00 13.19 1504 ALA A O 1
ATOM 2132 N N . LEU A 1 302 ? 42.128 22.317 24.394 1.00 11.95 1505 LEU A N 1
ATOM 2133 C CA . LEU A 1 302 ? 41.184 21.317 24.864 1.00 12.00 1505 LEU A CA 1
ATOM 2134 C C . LEU A 1 302 ? 41.634 20.789 26.226 1.00 12.58 1505 LEU A C 1
ATOM 2135 O O . LEU A 1 302 ? 40.827 20.671 27.145 1.00 13.09 1505 LEU A O 1
ATOM 2140 N N . GLU A 1 303 ? 42.926 20.465 26.353 1.00 13.24 1506 GLU A N 1
ATOM 2141 C CA . GLU A 1 303 ? 43.446 19.950 27.614 1.00 15.13 1506 GLU A CA 1
ATOM 2142 C C . GLU A 1 303 ? 43.190 20.961 28.736 1.00 15.29 1506 GLU A C 1
ATOM 2143 O O . GLU A 1 303 ? 42.740 20.578 29.819 1.00 14.88 1506 GLU A O 1
ATOM 2149 N N . GLU A 1 304 ? 43.456 22.242 28.459 1.00 15.77 1507 GLU A N 1
ATOM 2150 C CA . GLU A 1 304 ? 43.333 23.290 29.467 1.00 17.06 1507 GLU A CA 1
ATOM 2151 C C . GLU A 1 304 ? 41.865 23.485 29.842 1.00 16.66 1507 GLU A C 1
ATOM 2152 O O . GLU A 1 304 ? 41.539 23.699 31.013 1.00 15.82 1507 GLU A O 1
ATOM 2158 N N . LEU A 1 305 ? 40.973 23.427 28.845 1.00 15.90 1508 LEU A N 1
ATOM 2159 C CA . LEU A 1 305 ? 39.555 23.601 29.107 1.00 16.59 1508 LEU A CA 1
ATOM 2160 C C . LEU A 1 305 ? 39.029 22.452 29.966 1.00 17.31 1508 LEU A C 1
ATOM 2161 O O . LEU A 1 305 ? 38.319 22.687 30.940 1.00 18.57 1508 LEU A O 1
ATOM 2166 N N . ASN A 1 306 ? 39.411 21.212 29.642 1.00 16.59 1509 ASN A N 1
ATOM 2167 C CA . ASN A 1 306 ? 39.011 20.057 30.429 1.00 17.04 1509 ASN A CA 1
ATOM 2168 C C . ASN A 1 306 ? 39.520 20.192 31.867 1.00 17.37 1509 ASN A C 1
ATOM 2169 O O . ASN A 1 306 ? 38.808 19.863 32.819 1.00 17.29 1509 ASN A O 1
ATOM 2174 N N . LYS A 1 307 ? 40.754 20.674 32.008 1.00 17.17 1510 LYS A N 1
ATOM 2175 C CA . LYS A 1 307 ? 41.360 20.882 33.315 1.00 18.94 1510 LYS A CA 1
ATOM 2176 C C . LYS A 1 307 ? 40.525 21.867 34.134 1.00 20.21 1510 LYS A C 1
ATOM 2177 O O . LYS A 1 307 ? 40.215 21.590 35.293 1.00 19.12 1510 LYS A O 1
ATOM 2183 N N . GLU A 1 308 ? 40.161 23.009 33.533 1.00 19.56 1511 GLU A N 1
ATOM 2184 C CA . GLU A 1 308 ? 39.462 24.044 34.286 1.00 20.66 1511 GLU A CA 1
ATOM 2185 C C . GLU A 1 308 ? 38.045 23.605 34.634 1.00 21.94 1511 GLU A C 1
ATOM 2186 O O . GLU A 1 308 ? 37.477 24.033 35.645 1.00 20.95 1511 GLU A O 1
ATOM 2192 N N . MET A 1 309 ? 37.465 22.760 33.784 1.00 22.24 1512 MET A N 1
ATOM 2193 C CA . MET A 1 309 ? 36.145 22.226 34.039 1.00 24.76 1512 MET A CA 1
ATOM 2194 C C . MET A 1 309 ? 36.183 21.357 35.290 1.00 25.30 1512 MET A C 1
ATOM 2195 O O . MET A 1 309 ? 35.368 21.535 36.196 1.00 24.73 1512 MET A O 1
ATOM 2200 N N . ASN A 1 310 ? 37.164 20.449 35.333 1.00 23.24 1513 ASN A N 1
ATOM 2201 C CA . ASN A 1 310 ? 37.326 19.519 36.439 1.00 24.70 1513 ASN A CA 1
ATOM 2202 C C . ASN A 1 310 ? 37.776 20.255 37.700 1.00 23.47 1513 ASN A C 1
ATOM 2203 O O . ASN A 1 310 ? 37.620 19.730 38.800 1.00 25.21 1513 ASN A O 1
ATOM 2208 N N . SER A 1 311 ? 38.317 21.469 37.534 1.00 21.31 1514 SER A N 1
ATOM 2209 C CA . SER A 1 311 ? 38.854 22.236 38.649 1.00 21.25 1514 SER A CA 1
ATOM 2210 C C . SER A 1 311 ? 37.786 23.107 39.309 1.00 20.18 1514 SER A C 1
ATOM 2211 O O . SER A 1 311 ? 38.093 23.768 40.296 1.00 20.31 1514 SER A O 1
ATOM 2214 N N . LEU A 1 312 ? 36.567 23.136 38.753 1.00 17.95 1515 LEU A N 1
ATOM 2215 C CA . LEU A 1 312 ? 35.507 23.989 39.286 1.00 18.22 1515 LEU A CA 1
ATOM 2216 C C . LEU A 1 312 ? 35.230 23.602 40.736 1.00 18.14 1515 LEU A C 1
ATOM 2217 O O . LEU A 1 312 ? 35.168 22.417 41.060 1.00 18.65 1515 LEU A O 1
ATOM 2222 N N . VAL A 1 313 ? 35.022 24.618 41.586 1.00 18.69 1516 VAL A N 1
ATOM 2223 C CA . VAL A 1 313 ? 34.708 24.393 42.990 1.00 20.12 1516 VAL A CA 1
ATOM 2224 C C . VAL A 1 313 ? 33.285 24.895 43.248 1.00 20.44 1516 VAL A C 1
ATOM 2225 O O . VAL A 1 313 ? 32.988 26.045 42.954 1.00 21.25 1516 VAL A O 1
ATOM 2229 N N . LYS A 1 314 ? 32.417 24.011 43.770 1.00 21.26 1517 LYS A N 1
ATOM 2230 C CA . LYS A 1 314 ? 31.050 24.348 44.142 1.00 22.23 1517 LYS A CA 1
ATOM 2231 C C . LYS A 1 314 ? 31.069 25.456 45.196 1.00 20.63 1517 LYS A C 1
ATOM 2232 O O . LYS A 1 314 ? 31.856 25.396 46.145 1.00 20.87 1517 LYS A O 1
ATOM 2238 N N . VAL A 1 315 ? 30.208 26.464 44.998 1.00 19.94 1518 VAL A N 1
ATOM 2239 C CA . VAL A 1 315 ? 30.065 27.595 45.907 1.00 19.42 1518 VAL A CA 1
ATOM 2240 C C . VAL A 1 315 ? 29.359 27.125 47.181 1.00 17.23 1518 VAL A C 1
ATOM 2241 O O . VAL A 1 315 ? 28.560 26.196 47.138 1.00 17.62 1518 VAL A O 1
ATOM 2245 N N . ASP A 1 316 ? 29.704 27.735 48.323 1.00 13.95 1519 ASP A N 1
ATOM 2246 C CA . ASP A 1 316 ? 28.952 27.490 49.552 1.00 11.71 1519 ASP A CA 1
ATOM 2247 C C . ASP A 1 316 ? 28.315 28.794 50.013 1.00 10.57 1519 ASP A C 1
ATOM 2248 O O . ASP A 1 316 ? 28.950 29.591 50.716 1.00 10.14 1519 ASP A O 1
ATOM 2253 N N . LEU A 1 317 ? 27.063 28.988 49.590 1.00 9.57 1520 LEU A N 1
ATOM 2254 C CA . LEU A 1 317 ? 26.354 30.223 49.872 1.00 9.40 1520 LEU A CA 1
ATOM 2255 C C . LEU A 1 317 ? 25.929 30.276 51.341 1.00 8.77 1520 LEU A C 1
ATOM 2256 O O . LEU A 1 317 ? 25.419 3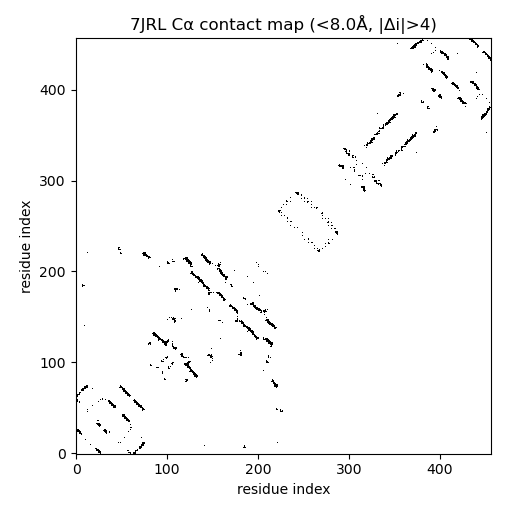1.312 51.768 1.00 8.98 1520 LEU A O 1
ATOM 2261 N N . ASN A 1 318 ? 26.149 29.201 52.120 1.00 8.36 1521 ASN A N 1
ATOM 2262 C CA . ASN A 1 318 ? 25.754 29.249 53.524 1.00 8.55 1521 ASN A CA 1
ATOM 2263 C C . ASN A 1 318 ? 26.947 29.475 54.445 1.00 9.11 1521 ASN A C 1
ATOM 2264 O O . ASN A 1 318 ? 26.792 29.501 55.658 1.00 10.55 1521 ASN A O 1
ATOM 2269 N N . ALA A 1 319 ? 28.146 29.613 53.872 1.00 9.16 1522 ALA A N 1
ATOM 2270 C CA . ALA A 1 319 ? 29.306 29.863 54.708 1.00 9.34 1522 ALA A CA 1
ATOM 2271 C C . ALA A 1 319 ? 29.197 31.242 55.351 1.00 9.20 1522 ALA A C 1
ATOM 2272 O O . ALA A 1 319 ? 28.777 32.217 54.719 1.00 9.65 1522 ALA A O 1
ATOM 2274 N N . VAL A 1 320 ? 29.605 31.318 56.609 1.00 9.96 1523 VAL A N 1
ATOM 2275 C CA . VAL A 1 320 ? 29.508 32.547 57.378 1.00 10.08 1523 VAL A CA 1
ATOM 2276 C C . VAL A 1 320 ? 30.678 33.458 57.024 1.00 10.42 1523 VAL A C 1
ATOM 2277 O O . VAL A 1 320 ? 31.818 32.999 56.946 1.00 11.63 1523 VAL A O 1
ATOM 2281 N N . ILE A 1 321 ? 30.367 34.752 56.850 1.00 9.85 1524 ILE A N 1
ATOM 2282 C CA . ILE A 1 321 ? 31.368 35.767 56.545 1.00 10.74 1524 ILE A CA 1
ATOM 2283 C C . ILE A 1 321 ? 31.804 36.440 57.841 1.00 11.40 1524 ILE A C 1
ATOM 2284 O O . ILE A 1 321 ? 30.983 36.831 58.663 1.00 12.24 1524 ILE A O 1
ATOM 2289 N N . ASN A 1 322 ? 33.115 36.625 57.974 1.00 12.84 1525 ASN A N 1
ATOM 2290 C CA . ASN A 1 322 ? 33.666 37.374 59.093 1.00 14.23 1525 ASN A CA 1
ATOM 2291 C C . ASN A 1 322 ? 33.467 38.872 58.847 1.00 12.77 1525 ASN A C 1
ATOM 2292 O O . ASN A 1 322 ? 33.971 39.418 57.865 1.00 13.18 1525 ASN A O 1
ATOM 2297 N N . ILE A 1 323 ? 32.681 39.507 59.734 1.00 12.00 1526 ILE A N 1
ATOM 2298 C CA . ILE A 1 323 ? 32.427 40.940 59.677 1.00 11.66 1526 ILE A CA 1
ATOM 2299 C C . ILE A 1 323 ? 32.820 41.518 61.034 1.00 11.69 1526 ILE A C 1
ATOM 2300 O O . ILE A 1 323 ? 31.999 41.537 61.949 1.00 12.47 1526 ILE A O 1
ATOM 2305 N N . PRO A 1 324 ? 34.097 41.919 61.214 1.00 11.74 1527 PRO A N 1
ATOM 2306 C CA . PRO A 1 324 ? 34.585 42.355 62.522 1.00 11.87 1527 PRO A CA 1
ATOM 2307 C C . PRO A 1 324 ? 34.002 43.665 63.036 1.00 12.02 1527 PRO A C 1
ATOM 2308 O O . PRO A 1 324 ? 33.904 43.834 64.244 1.00 12.98 1527 PRO A O 1
ATOM 2312 N N . ASP A 1 325 ? 33.593 44.562 62.131 1.00 10.92 1528 ASP A N 1
ATOM 2313 C CA . ASP A 1 325 ? 32.993 45.816 62.555 1.00 10.48 1528 ASP A CA 1
ATOM 2314 C C . ASP A 1 325 ? 31.523 45.595 62.910 1.00 10.82 1528 ASP A C 1
ATOM 2315 O O . ASP A 1 325 ? 30.723 45.261 62.055 1.00 10.20 1528 ASP A O 1
ATOM 2320 N N . LYS A 1 326 ? 31.169 45.790 64.185 1.00 11.63 1529 LYS A N 1
ATOM 2321 C CA . LYS A 1 326 ? 29.825 45.502 64.664 1.00 12.45 1529 LYS A CA 1
ATOM 2322 C C . LYS A 1 326 ? 28.798 46.429 64.017 1.00 11.56 1529 LYS A C 1
ATOM 2323 O O . LYS A 1 326 ? 27.633 46.059 63.890 1.00 11.29 1529 LYS A O 1
ATOM 2329 N N . TYR A 1 327 ? 29.237 47.616 63.586 1.00 11.63 1530 TYR A N 1
ATOM 2330 C CA . TYR A 1 327 ? 28.326 48.550 62.933 1.00 11.30 1530 TYR A CA 1
ATOM 2331 C C . TYR A 1 327 ? 28.089 48.169 61.473 1.00 10.04 1530 TYR A C 1
ATOM 2332 O O . TYR A 1 327 ? 26.993 48.392 60.947 1.00 9.70 1530 TYR A O 1
ATOM 2341 N N . LEU A 1 328 ? 29.110 47.586 60.830 1.00 9.36 1531 LEU A N 1
ATOM 2342 C CA . LEU A 1 328 ? 28.931 47.058 59.481 1.00 9.03 1531 LEU A CA 1
ATOM 2343 C C . LEU A 1 328 ? 27.988 45.860 59.549 1.00 9.10 1531 LEU A C 1
ATOM 2344 O O . LEU A 1 328 ? 27.061 45.760 58.735 1.00 9.23 1531 LEU A O 1
ATOM 2349 N N . LEU A 1 329 ? 28.204 44.986 60.555 1.00 9.56 1532 LEU A N 1
ATOM 2350 C CA . LEU A 1 329 ? 27.293 43.859 60.746 1.00 9.67 1532 LEU A CA 1
ATOM 2351 C C . LEU A 1 329 ? 25.850 44.343 60.911 1.00 9.58 1532 LEU A C 1
ATOM 2352 O O . LEU A 1 329 ? 24.963 43.827 60.242 1.00 9.40 1532 LEU A O 1
ATOM 2357 N N . LYS A 1 330 ? 25.609 45.336 61.782 1.00 9.80 1533 LYS A N 1
ATOM 2358 C CA . LYS A 1 330 ? 24.263 45.840 62.008 1.00 10.31 1533 LYS A CA 1
ATOM 2359 C C . LYS A 1 330 ? 23.696 46.466 60.729 1.00 9.87 1533 LYS A C 1
ATOM 2360 O O . LYS A 1 330 ? 22.525 46.272 60.399 1.00 9.86 1533 LYS A O 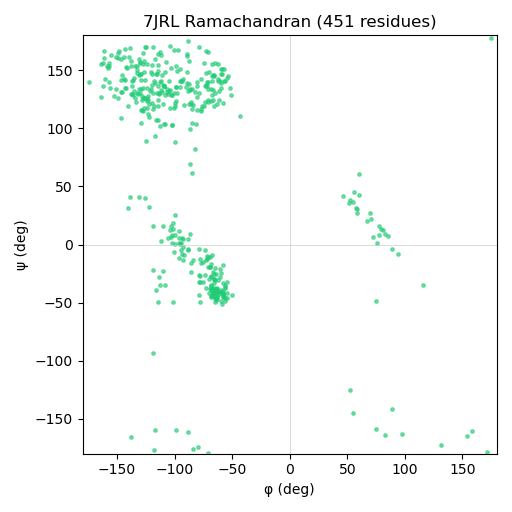1
ATOM 2366 N N . SER A 1 331 ? 24.539 47.208 59.995 1.00 9.30 1534 SER A N 1
ATOM 2367 C CA . SER A 1 331 ? 24.075 47.797 58.746 1.00 9.13 1534 SER A CA 1
ATOM 2368 C C . SER A 1 331 ? 23.569 46.732 57.774 1.00 8.54 1534 SER A C 1
ATOM 2369 O O . SER A 1 331 ? 22.536 46.924 57.128 1.00 8.51 1534 SER A O 1
ATOM 2372 N N . ILE A 1 332 ? 24.324 45.636 57.631 1.00 8.71 1535 ILE A N 1
ATOM 2373 C CA . ILE A 1 332 ? 23.942 44.603 56.678 1.00 8.63 1535 ILE A CA 1
ATOM 2374 C C . ILE A 1 332 ? 22.693 43.871 57.179 1.00 8.86 1535 ILE A C 1
ATOM 2375 O O . ILE A 1 332 ? 21.797 43.564 56.397 1.00 9.08 1535 ILE A O 1
ATOM 2380 N N . GLN A 1 333 ? 22.664 43.582 58.486 1.00 9.10 1536 GLN A N 1
ATOM 2381 C CA . GLN A 1 333 ? 21.514 42.914 59.075 1.00 9.57 1536 GLN A CA 1
ATOM 2382 C C . GLN A 1 333 ? 20.255 43.733 58.832 1.00 9.45 1536 GLN A C 1
ATOM 2383 O O . GLN A 1 333 ? 19.211 43.189 58.493 1.00 9.83 1536 GLN A O 1
ATOM 2389 N N . ASN A 1 334 ? 20.352 45.056 58.992 1.00 9.49 1537 ASN A N 1
ATOM 2390 C CA . ASN A 1 334 ? 19.191 45.912 58.777 1.00 10.91 1537 ASN A CA 1
ATOM 2391 C C . ASN A 1 334 ? 18.764 45.907 57.309 1.00 10.59 1537 ASN A C 1
ATOM 2392 O O . ASN A 1 334 ? 17.568 45.853 57.002 1.00 11.17 1537 ASN A O 1
ATOM 2397 N N . GLN A 1 335 ? 19.742 45.941 56.382 1.00 10.17 1538 GLN A N 1
ATOM 2398 C CA . GLN A 1 335 ? 19.423 45.951 54.965 1.00 10.33 1538 GLN A CA 1
ATOM 2399 C C . GLN A 1 335 ? 18.712 44.656 54.547 1.00 9.88 1538 GLN A C 1
ATOM 2400 O O . GLN A 1 335 ? 17.793 44.694 53.726 1.00 11.16 1538 GLN A O 1
ATOM 2406 N N . LEU A 1 336 ? 19.141 43.526 55.115 1.00 9.56 1539 LEU A N 1
ATOM 2407 C CA . LEU A 1 336 ? 18.614 42.228 54.716 1.00 9.68 1539 LEU A CA 1
ATOM 2408 C C . LEU A 1 336 ? 17.423 41.801 55.567 1.00 9.95 1539 LEU A C 1
ATOM 2409 O O . LEU A 1 336 ? 16.811 40.776 55.262 1.00 9.78 1539 LEU A O 1
ATOM 2414 N N . ASN A 1 337 ? 17.141 42.549 56.641 1.00 9.39 1540 ASN A N 1
ATOM 2415 C CA . ASN A 1 337 ? 16.073 42.230 57.584 1.00 9.19 1540 ASN A CA 1
ATOM 2416 C C . ASN A 1 337 ? 16.315 40.869 58.225 1.00 9.13 1540 ASN A C 1
ATOM 2417 O O . ASN A 1 337 ? 15.500 39.950 58.112 1.00 9.97 1540 ASN A O 1
ATOM 2422 N N . LYS A 1 338 ? 17.448 40.755 58.924 1.00 9.35 1541 LYS A N 1
ATOM 2423 C CA . LYS A 1 338 ? 17.743 39.519 59.626 1.00 9.87 1541 LYS A CA 1
ATOM 2424 C C . LYS A 1 338 ? 18.592 39.803 60.851 1.00 10.15 1541 LYS A C 1
ATOM 2425 O O . LYS A 1 338 ? 19.215 40.867 60.973 1.00 10.72 1541 LYS A O 1
ATOM 2431 N N . THR A 1 339 ? 18.590 38.833 61.769 1.00 10.74 1542 THR A N 1
ATOM 2432 C CA . THR A 1 339 ? 19.479 38.872 62.915 1.00 11.23 1542 THR A CA 1
ATOM 2433 C C . THR A 1 339 ? 20.506 37.751 62.763 1.00 11.34 1542 THR A C 1
ATOM 2434 O O . THR A 1 339 ? 20.338 36.861 61.924 1.00 11.96 1542 THR A O 1
ATOM 2438 N N . GLY A 1 340 ? 21.601 37.851 63.523 1.00 13.03 1543 GLY A N 1
ATOM 2439 C CA . GLY A 1 340 ? 22.573 36.762 63.530 1.00 13.24 1543 GLY A CA 1
ATOM 2440 C C . GLY A 1 340 ? 23.562 36.814 62.361 1.00 14.14 1543 GLY A C 1
ATOM 2441 O O . GLY A 1 340 ? 23.657 37.815 61.665 1.00 14.49 1543 GLY A O 1
ATOM 2442 N N . ASP A 1 341 ? 24.254 35.696 62.121 1.00 12.92 1544 ASP A N 1
ATOM 2443 C CA . ASP A 1 341 ? 25.388 35.666 61.205 1.00 12.87 1544 ASP A CA 1
ATOM 2444 C C . ASP A 1 341 ? 24.972 35.915 59.749 1.00 11.53 1544 ASP A C 1
ATOM 2445 O O . ASP A 1 341 ? 23.891 35.523 59.288 1.00 12.17 1544 ASP A O 1
ATOM 2450 N N . ILE A 1 342 ? 25.879 36.583 59.015 1.00 10.11 1545 ILE A N 1
ATOM 2451 C CA . ILE A 1 342 ? 25.736 36.891 57.597 1.00 9.37 1545 ILE A CA 1
ATOM 2452 C C . ILE A 1 342 ? 26.495 35.848 56.778 1.00 9.17 1545 ILE A C 1
ATOM 2453 O O . ILE A 1 342 ? 27.655 35.563 57.066 1.00 9.74 1545 ILE A O 1
ATOM 2458 N N . THR A 1 343 ? 25.821 35.280 55.763 1.00 8.69 1546 THR A N 1
ATOM 2459 C CA . THR A 1 343 ? 26.463 34.257 54.947 1.00 9.00 1546 THR A CA 1
ATOM 2460 C C . THR A 1 343 ? 26.888 34.833 53.601 1.00 8.67 1546 THR A C 1
ATOM 2461 O O . THR A 1 343 ? 26.550 35.966 53.241 1.00 9.10 1546 THR A O 1
ATOM 2465 N N . LEU A 1 344 ? 27.653 34.026 52.851 1.00 8.67 1547 LEU A N 1
ATOM 2466 C CA . LEU A 1 344 ? 28.079 34.440 51.522 1.00 8.52 1547 LEU A CA 1
ATOM 2467 C C . LEU A 1 344 ? 26.876 34.751 50.631 1.00 8.95 1547 LEU A C 1
ATOM 2468 O O . LEU A 1 344 ? 26.893 35.746 49.899 1.00 8.90 1547 LEU A O 1
ATOM 2473 N N . GLY A 1 345 ? 25.837 33.899 50.703 1.00 8.31 1548 GLY A N 1
ATOM 2474 C CA . GLY A 1 345 ? 24.619 34.094 49.927 1.00 9.08 1548 GLY A CA 1
ATOM 2475 C C . GLY A 1 345 ? 23.930 35.409 50.287 1.00 9.52 1548 GLY A C 1
ATOM 2476 O O . GLY A 1 345 ? 23.436 36.133 49.416 1.00 10.12 1548 GLY A O 1
ATOM 2477 N N . ASP A 1 346 ? 23.891 35.694 51.593 1.00 9.50 1549 ASP A N 1
ATOM 2478 C CA . ASP A 1 346 ? 23.357 36.966 52.061 1.00 10.85 1549 ASP A CA 1
ATOM 2479 C C . ASP A 1 346 ? 24.131 38.111 51.424 1.00 10.83 1549 ASP A C 1
ATOM 2480 O O . ASP A 1 346 ? 23.538 39.069 50.951 1.00 12.12 1549 ASP A O 1
ATOM 2485 N N . MET A 1 347 ? 25.463 38.006 51.411 1.00 10.96 1550 MET A N 1
ATOM 2486 C CA . MET A 1 347 ? 26.271 39.084 50.845 1.00 11.01 1550 MET A CA 1
ATOM 2487 C C . MET A 1 347 ? 25.995 39.266 49.355 1.00 11.47 1550 MET A C 1
ATOM 2488 O O . MET A 1 347 ? 25.940 40.395 48.873 1.00 11.46 1550 MET A O 1
ATOM 2493 N N . TYR A 1 348 ? 25.800 38.150 48.637 1.00 10.67 1551 TYR A N 1
ATOM 2494 C CA . TYR A 1 348 ? 25.516 38.188 47.214 1.00 10.80 1551 TYR A CA 1
ATOM 2495 C C . TYR A 1 348 ? 24.175 38.850 46.904 1.00 10.61 1551 TYR A C 1
ATOM 2496 O O . TYR A 1 348 ? 23.988 39.326 45.788 1.00 11.19 1551 TYR A O 1
ATOM 2505 N N . SER A 1 349 ? 23.267 38.924 47.887 1.00 10.77 1552 SER A N 1
ATOM 2506 C CA A SER A 1 349 ? 21.959 39.505 47.630 0.50 11.43 1552 SER A CA 1
ATOM 2507 C CA B SER A 1 349 ? 21.944 39.507 47.716 0.50 11.35 1552 SER A CA 1
ATOM 2508 C C . SER A 1 349 ? 21.999 41.032 47.712 1.00 11.49 1552 SER A C 1
ATOM 2509 O O . SER A 1 349 ? 21.038 41.682 47.304 1.00 13.59 1552 SER A O 1
ATOM 2514 N N . LEU A 1 350 ? 23.096 41.602 48.228 1.00 11.12 1553 LEU A N 1
ATOM 2515 C CA . LEU A 1 350 ? 23.181 43.049 48.380 1.00 10.76 1553 LEU A CA 1
ATOM 2516 C C . LEU A 1 350 ? 23.381 43.730 47.028 1.00 10.74 1553 LEU A C 1
ATOM 2517 O O . LEU A 1 350 ? 24.361 43.480 46.334 1.00 12.31 1553 LEU A O 1
ATOM 2522 N N . THR A 1 351 ? 22.461 44.641 46.682 1.00 10.79 1554 THR A N 1
ATOM 2523 C CA . THR A 1 351 ? 22.667 45.515 45.535 1.00 11.15 1554 THR A CA 1
ATOM 2524 C C . THR A 1 351 ? 22.847 46.951 46.006 1.00 10.84 1554 THR A C 1
ATOM 2525 O O . THR A 1 351 ? 23.601 47.704 45.399 1.00 10.59 1554 THR A O 1
ATOM 2529 N N . THR A 1 352 ? 22.149 47.322 47.077 1.00 10.79 1555 THR A N 1
ATOM 2530 C CA . THR A 1 352 ? 22.353 48.625 47.695 1.00 11.47 1555 THR A CA 1
ATOM 2531 C C . THR A 1 352 ? 22.555 48.432 49.193 1.00 10.73 1555 THR A C 1
ATOM 2532 O O . THR A 1 352 ? 21.957 47.549 49.806 1.00 10.80 1555 THR A O 1
ATOM 2536 N N . LEU A 1 353 ? 23.383 49.287 49.799 1.00 9.44 1556 LEU A N 1
ATOM 2537 C CA . LEU A 1 353 ? 23.642 49.184 51.229 1.00 9.16 1556 LEU A CA 1
ATOM 2538 C C . LEU A 1 353 ? 23.966 50.573 51.758 1.00 9.48 1556 LEU A C 1
ATOM 2539 O O . LEU A 1 353 ? 24.731 51.301 51.125 1.00 9.78 1556 LEU A O 1
ATOM 2544 N N . THR A 1 354 ? 23.346 50.918 52.891 1.00 9.49 1557 THR A N 1
ATOM 2545 C CA . THR A 1 354 ? 23.621 52.168 53.580 1.00 10.02 1557 THR A CA 1
ATOM 2546 C C . THR A 1 354 ? 24.311 51.833 54.899 1.00 9.59 1557 THR A C 1
ATOM 2547 O O . THR A 1 354 ? 23.851 50.945 55.626 1.00 10.73 1557 THR A O 1
ATOM 2551 N N . LEU A 1 355 ? 25.408 52.540 55.194 1.00 9.47 1558 LEU A N 1
ATOM 2552 C CA . LEU A 1 355 ? 26.168 52.269 56.408 1.00 9.24 1558 LEU A CA 1
ATOM 2553 C C . LEU A 1 355 ? 25.984 53.394 57.412 1.00 9.21 1558 LEU A C 1
ATOM 2554 O O . LEU A 1 355 ? 25.879 54.569 57.045 1.00 8.81 1558 LEU A O 1
ATOM 2559 N N . SER A 1 356 ? 26.035 53.012 58.694 1.00 9.60 1559 SER A N 1
ATOM 2560 C CA . SER A 1 356 ? 26.064 53.955 59.797 1.00 10.53 1559 SER A CA 1
ATOM 2561 C C . SER A 1 356 ? 27.084 53.444 60.812 1.00 10.35 1559 SER A C 1
ATOM 2562 O O . SER A 1 356 ? 27.037 52.272 61.197 1.00 10.55 1559 SER A O 1
ATOM 2565 N N . GLY A 1 357 ? 27.997 54.330 61.213 1.00 10.45 1560 GLY A N 1
ATOM 2566 C CA . GLY A 1 357 ? 28.905 54.065 62.320 1.00 9.97 1560 GLY A CA 1
ATOM 2567 C C . GLY A 1 357 ? 30.076 53.140 61.984 1.00 9.53 1560 GLY A C 1
ATOM 2568 O O . GLY A 1 357 ? 30.747 52.655 62.896 1.00 9.85 1560 GLY A O 1
ATOM 2569 N N . VAL A 1 358 ? 30.357 52.931 60.691 1.00 8.75 1561 VAL A N 1
ATOM 2570 C CA . VAL A 1 358 ? 31.361 51.947 60.274 1.00 8.37 1561 VAL A CA 1
ATOM 2571 C C . VAL A 1 358 ? 32.767 52.545 60.218 1.00 9.22 1561 VAL A C 1
ATOM 2572 O O . VAL A 1 358 ? 32.957 53.655 59.707 1.00 8.86 1561 VAL A O 1
ATOM 2576 N N . GLU A 1 359 ? 33.741 51.760 60.702 1.00 9.08 1562 GLU A N 1
ATOM 2577 C CA . GLU A 1 359 ? 35.159 52.109 60.647 1.00 10.30 1562 GLU A CA 1
ATOM 2578 C C . GLU A 1 359 ? 35.932 51.169 59.722 1.00 10.05 1562 GLU A C 1
ATOM 2579 O O . GLU A 1 359 ? 36.968 51.562 59.189 1.00 10.95 1562 GLU A O 1
ATOM 2585 N N . ASP A 1 360 ? 35.463 49.923 59.573 1.00 9.37 1563 ASP A N 1
ATOM 2586 C CA . ASP A 1 360 ? 36.215 48.890 58.882 1.00 9.32 1563 ASP A CA 1
ATOM 2587 C C . ASP A 1 360 ? 35.258 48.186 57.924 1.00 9.08 1563 ASP A C 1
ATOM 2588 O O . ASP A 1 360 ? 34.257 47.655 58.385 1.00 9.12 1563 ASP A O 1
ATOM 2593 N N . LEU A 1 361 ? 35.592 48.167 56.627 1.00 8.84 1564 LEU A N 1
ATOM 2594 C CA . LEU A 1 361 ? 34.708 47.573 55.625 1.00 8.59 1564 LEU A CA 1
ATOM 2595 C C . LEU A 1 361 ? 34.962 46.075 55.444 1.00 9.27 1564 LEU A C 1
ATOM 2596 O O . LEU A 1 361 ? 34.324 45.465 54.588 1.00 9.24 1564 LEU A O 1
ATOM 2601 N N . THR A 1 362 ? 35.845 45.482 56.255 1.00 9.43 1565 THR A N 1
ATOM 2602 C CA . THR A 1 362 ? 36.165 44.060 56.125 1.00 10.06 1565 THR A CA 1
ATOM 2603 C C . THR A 1 362 ? 34.885 43.220 56.109 1.00 9.75 1565 THR A C 1
ATOM 2604 O O . THR A 1 362 ? 34.032 43.330 56.991 1.00 10.11 1565 THR A O 1
ATOM 2608 N N . GLY A 1 363 ? 34.789 42.346 55.091 1.00 9.48 1566 GLY A N 1
ATOM 2609 C CA . GLY A 1 363 ? 33.592 41.552 54.868 1.00 9.78 1566 GLY A CA 1
ATOM 2610 C C . GLY A 1 363 ? 32.924 41.922 53.545 1.00 9.85 1566 GLY A C 1
ATOM 2611 O O . GLY A 1 363 ? 32.390 41.056 52.844 1.00 9.48 1566 GLY A O 1
ATOM 2612 N N . LEU A 1 364 ? 32.989 43.210 53.183 1.00 9.62 1567 LEU A N 1
ATOM 2613 C CA . LEU A 1 364 ? 32.304 43.665 51.981 1.00 9.87 1567 LEU A CA 1
ATOM 2614 C C . LEU A 1 364 ? 32.990 43.179 50.704 1.00 9.98 1567 LEU A C 1
ATOM 2615 O O . LEU A 1 364 ? 32.422 43.299 49.627 1.00 9.23 1567 LEU A O 1
ATOM 2620 N N . GLU A 1 365 ? 34.191 42.604 50.816 1.00 10.06 1568 GLU A N 1
ATOM 2621 C CA A GLU A 1 365 ? 34.870 41.972 49.690 0.50 10.54 1568 GLU A CA 1
ATOM 2622 C CA B GLU A 1 365 ? 34.829 42.038 49.639 0.50 10.14 1568 GLU A CA 1
ATOM 2623 C C . GLU A 1 365 ? 33.947 40.934 49.053 1.00 10.62 1568 GLU A C 1
ATOM 2624 O O . GLU A 1 365 ? 34.090 40.602 47.879 1.00 10.93 1568 GLU A O 1
ATOM 2635 N N . ASN A 1 366 ? 33.013 40.409 49.858 1.00 10.39 1569 ASN A N 1
ATOM 2636 C CA . ASN A 1 366 ? 32.131 39.340 49.415 1.00 10.42 1569 ASN A CA 1
ATOM 2637 C C . ASN A 1 366 ? 30.857 39.848 48.743 1.00 10.81 1569 ASN A C 1
ATOM 2638 O O . ASN A 1 366 ? 30.067 39.032 48.281 1.00 11.56 1569 ASN A O 1
ATOM 2643 N N . ALA A 1 367 ? 30.639 41.167 48.703 1.00 10.83 1570 ALA A N 1
ATOM 2644 C CA . ALA A 1 367 ? 29.398 41.707 48.163 1.00 10.53 1570 ALA A CA 1
ATOM 2645 C C . ALA A 1 367 ? 29.517 41.882 46.648 1.00 10.80 1570 ALA A C 1
ATOM 2646 O O . ALA A 1 367 ? 29.481 42.997 46.130 1.00 10.26 1570 ALA A O 1
ATOM 2648 N N . LYS A 1 368 ? 29.576 40.749 45.934 1.00 10.90 1571 LYS A N 1
ATOM 2649 C CA . LYS A 1 368 ? 29.996 40.785 44.538 1.00 12.01 1571 LYS A CA 1
ATOM 2650 C C . LYS A 1 368 ? 29.005 41.581 43.683 1.00 11.15 1571 LYS A C 1
ATOM 2651 O O . LYS A 1 368 ? 29.395 42.130 42.653 1.00 11.82 1571 LYS A O 1
ATOM 2657 N N . ASN A 1 369 ? 27.742 41.667 44.114 1.00 10.70 1572 ASN A N 1
ATOM 2658 C CA . ASN A 1 369 ? 26.713 42.291 43.296 1.00 10.67 1572 ASN A CA 1
ATOM 2659 C C . ASN A 1 369 ? 26.419 43.732 43.703 1.00 10.44 1572 ASN A C 1
ATOM 2660 O O . ASN A 1 369 ? 25.480 44.342 43.193 1.00 10.68 1572 ASN A O 1
ATOM 2665 N N . LEU A 1 370 ? 27.229 44.287 44.618 1.00 10.56 1573 LEU A N 1
ATOM 2666 C CA . LEU A 1 370 ? 26.913 45.594 45.174 1.00 10.04 1573 LEU A CA 1
ATOM 2667 C C . LEU A 1 370 ? 27.043 46.670 44.094 1.00 9.65 1573 LEU A C 1
ATOM 2668 O O . LEU A 1 370 ? 28.083 46.765 43.450 1.00 9.90 1573 LEU A O 1
ATOM 2673 N N . GLU A 1 371 ? 25.996 47.493 43.945 1.00 10.38 1574 GLU A N 1
ATOM 2674 C CA . GLU A 1 371 ? 25.929 48.531 42.922 1.00 10.78 1574 GLU A CA 1
ATOM 2675 C C . GLU A 1 371 ? 26.062 49.910 43.558 1.00 10.35 1574 GLU A C 1
ATOM 2676 O O . GLU A 1 371 ? 26.636 50.816 42.939 1.00 9.90 1574 GLU A O 1
ATOM 2682 N N . THR A 1 372 ? 25.509 50.051 44.769 1.00 10.17 1575 THR A N 1
ATOM 2683 C CA . THR A 1 372 ? 25.415 51.329 45.453 1.00 10.15 1575 THR A CA 1
ATOM 2684 C C . THR A 1 372 ? 25.804 51.144 46.915 1.00 9.92 1575 THR A C 1
ATOM 2685 O O . THR A 1 372 ? 25.235 50.297 47.604 1.00 10.35 1575 THR A O 1
ATOM 2689 N N . LEU A 1 373 ? 26.725 51.989 47.389 1.00 9.16 1576 LEU A N 1
ATOM 2690 C CA . LEU A 1 373 ? 27.109 52.001 48.798 1.00 9.04 1576 LEU A CA 1
ATOM 2691 C C . LEU A 1 373 ? 27.003 53.433 49.313 1.00 9.05 1576 LEU A C 1
ATOM 2692 O O . LEU A 1 373 ? 27.750 54.305 48.863 1.00 9.97 1576 LEU A O 1
ATOM 2697 N N . ASN A 1 374 ? 26.081 53.641 50.262 1.00 9.11 1577 ASN A N 1
ATOM 2698 C CA . ASN A 1 374 ? 25.827 54.951 50.838 1.00 9.99 1577 ASN A CA 1
ATOM 2699 C C . ASN A 1 374 ? 26.497 55.005 52.208 1.00 9.36 1577 ASN A C 1
ATOM 2700 O O . ASN A 1 374 ? 26.001 54.445 53.176 1.00 9.45 1577 ASN A O 1
ATOM 2705 N N . MET A 1 375 ? 27.647 55.684 52.290 1.00 9.16 1578 MET A N 1
ATOM 2706 C CA . MET A 1 375 ? 28.403 55.670 53.534 1.00 9.13 1578 MET A CA 1
ATOM 2707 C C . MET A 1 375 ? 28.999 57.044 53.822 1.00 8.95 1578 MET A C 1
ATOM 2708 O O . MET A 1 375 ? 30.039 57.129 54.457 1.00 8.95 1578 MET A O 1
ATOM 2713 N N . ASP A 1 376 ? 28.308 58.108 53.394 1.00 8.97 1579 ASP A N 1
ATOM 2714 C CA . ASP A 1 376 ? 28.719 59.433 53.853 1.00 9.14 1579 ASP A CA 1
ATOM 2715 C C . ASP A 1 376 ? 28.705 59.489 55.387 1.00 9.46 1579 ASP A C 1
ATOM 2716 O O . ASP A 1 376 ? 27.917 58.802 56.039 1.00 9.38 1579 ASP A O 1
ATOM 2721 N N . TYR A 1 377 ? 29.575 60.332 55.979 1.00 9.52 1580 TYR A N 1
ATOM 2722 C CA . TYR A 1 377 ? 29.612 60.556 57.421 1.00 9.76 1580 TYR A CA 1
ATOM 2723 C C . TYR A 1 377 ? 29.773 59.269 58.230 1.00 9.92 1580 TYR A C 1
ATOM 2724 O O . TYR A 1 377 ? 29.214 59.147 59.320 1.00 11.15 1580 TYR A O 1
ATOM 2733 N N . ASN A 1 378 ? 30.553 58.329 57.700 1.00 9.07 1581 ASN A N 1
ATOM 2734 C CA . ASN A 1 378 ? 31.030 57.187 58.467 1.00 8.78 1581 ASN A CA 1
ATOM 2735 C C . ASN A 1 378 ? 32.458 57.468 58.937 1.00 8.84 1581 ASN A C 1
ATOM 2736 O O . ASN A 1 378 ? 32.851 58.632 59.004 1.00 9.18 1581 ASN A O 1
ATOM 2741 N N . GLU A 1 379 ? 33.216 56.420 59.291 1.00 9.22 1582 GLU A N 1
ATOM 2742 C CA . GLU A 1 379 ? 34.502 56.580 59.957 1.00 10.01 1582 GLU A CA 1
ATOM 2743 C C . GLU A 1 379 ? 35.565 55.737 59.246 1.00 9.20 1582 GLU A C 1
ATOM 2744 O O . GLU A 1 379 ? 36.405 55.119 59.902 1.00 9.31 1582 GLU A O 1
ATOM 2750 N N . VAL A 1 380 ? 35.535 55.727 57.905 1.00 8.95 1583 VAL A N 1
ATOM 2751 C CA . VAL A 1 380 ? 36.331 54.781 57.129 1.00 8.89 1583 VAL A CA 1
ATOM 2752 C C . VAL A 1 380 ? 37.527 55.476 56.473 1.00 8.94 1583 VAL A C 1
ATOM 2753 O O . VAL A 1 380 ? 37.357 56.510 55.836 1.00 9.67 1583 VAL A O 1
ATOM 2757 N N . LYS A 1 381 ? 38.731 54.894 56.650 1.00 9.22 1584 LYS A N 1
ATOM 2758 C CA . LYS A 1 381 ? 39.942 55.441 56.046 1.00 10.00 1584 LYS A CA 1
ATOM 2759 C C . LYS A 1 381 ? 40.506 54.528 54.955 1.00 10.34 1584 LYS A C 1
ATOM 2760 O O . LYS A 1 381 ? 41.567 54.816 54.411 1.00 10.60 1584 LYS A O 1
ATOM 2766 N N . ASP A 1 382 ? 39.828 53.418 54.641 1.00 9.54 1585 ASP A N 1
ATOM 2767 C CA . ASP A 1 382 ? 40.417 52.427 53.753 1.00 9.75 1585 ASP A CA 1
ATOM 2768 C C . ASP A 1 382 ? 39.323 51.774 52.909 1.00 9.62 1585 ASP A C 1
ATOM 2769 O O . ASP A 1 382 ? 38.549 50.956 53.412 1.00 10.08 1585 ASP A O 1
ATOM 2774 N N . LEU A 1 383 ? 39.300 52.097 51.608 1.00 9.61 1586 LEU A N 1
ATOM 2775 C CA . LEU A 1 383 ? 38.284 51.535 50.726 1.00 9.32 1586 LEU A CA 1
ATOM 2776 C C . LEU A 1 383 ? 38.760 50.259 50.038 1.00 10.02 1586 LEU A C 1
ATOM 2777 O O . LEU A 1 383 ? 38.038 49.735 49.198 1.00 10.27 1586 LEU A O 1
ATOM 2782 N N . ARG A 1 384 ? 39.957 49.763 50.371 1.00 10.45 1587 ARG A N 1
ATOM 2783 C CA . ARG A 1 384 ? 40.514 48.623 49.643 1.00 10.75 1587 ARG A CA 1
ATOM 2784 C C . ARG A 1 384 ? 39.623 47.375 49.680 1.00 11.15 1587 ARG A C 1
ATOM 2785 O O . ARG A 1 384 ? 39.620 46.610 48.718 1.00 11.18 1587 ARG A O 1
ATOM 2793 N N . PRO A 1 385 ? 38.857 47.082 50.757 1.00 10.60 1588 PRO A N 1
ATOM 2794 C CA . PRO A 1 385 ? 37.932 45.943 50.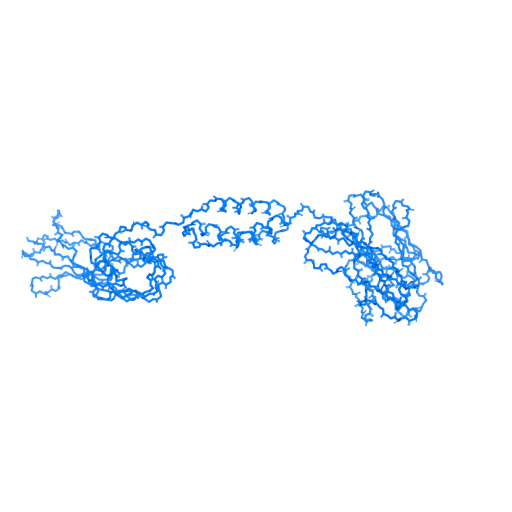718 1.00 10.44 1588 PRO A CA 1
ATOM 2795 C C . PRO A 1 385 ? 36.897 46.018 49.594 1.00 10.63 1588 PRO A C 1
ATOM 2796 O O . PRO A 1 385 ? 36.301 45.001 49.248 1.00 11.84 1588 PRO A O 1
ATOM 2800 N N . LEU A 1 386 ? 36.693 47.214 49.020 1.00 9.94 1589 LEU A N 1
ATOM 2801 C CA . LEU A 1 386 ? 35.754 47.382 47.915 1.00 9.98 1589 LEU A CA 1
ATOM 2802 C C . LEU A 1 386 ? 36.417 47.246 46.545 1.00 11.15 1589 LEU A C 1
ATOM 2803 O O . LEU A 1 386 ? 35.719 47.349 45.546 1.00 11.27 1589 LEU A O 1
ATOM 2808 N N . SER A 1 387 ? 37.738 47.044 46.496 1.00 11.97 1590 SER A N 1
ATOM 2809 C CA . SER A 1 387 ? 38.491 47.143 45.245 1.00 13.92 1590 SER A CA 1
ATOM 2810 C C . SER A 1 387 ? 37.972 46.229 44.132 1.00 14.30 1590 SER A C 1
ATOM 2811 O O . SER A 1 387 ? 37.982 46.649 42.973 1.00 15.60 1590 SER A O 1
ATOM 2814 N N . LYS A 1 388 ? 37.528 45.010 44.459 1.00 14.28 1591 LYS A N 1
ATOM 2815 C CA . LYS A 1 388 ? 37.190 44.044 43.418 1.00 15.47 1591 LYS A CA 1
ATOM 2816 C C . LYS A 1 388 ? 35.676 43.929 43.219 1.00 13.67 1591 LYS A C 1
ATOM 2817 O O . LYS A 1 388 ? 35.191 42.959 42.623 1.00 13.51 1591 LYS A O 1
ATOM 2823 N N . LEU A 1 389 ? 34.928 44.911 43.733 1.00 11.87 1592 LEU A N 1
ATOM 2824 C CA . LEU A 1 389 ? 33.483 44.920 43.542 1.00 11.08 1592 LEU A CA 1
ATOM 2825 C C . LEU A 1 389 ? 33.185 45.614 42.216 1.00 11.13 1592 LEU A C 1
ATOM 2826 O O . LEU A 1 389 ? 33.175 46.838 42.127 1.00 11.88 1592 LEU A O 1
ATOM 2831 N N . LYS A 1 390 ? 32.955 44.789 41.187 1.00 11.47 1593 LYS A N 1
ATOM 2832 C CA . LYS A 1 390 ? 33.066 45.229 39.805 1.00 12.18 1593 LYS A CA 1
ATOM 2833 C C . LYS A 1 390 ? 31.852 46.045 39.389 1.00 12.11 1593 LYS A C 1
ATOM 2834 O O . LYS A 1 390 ? 31.909 46.718 38.359 1.00 11.90 1593 LYS A O 1
ATOM 2840 N N . LYS A 1 391 ? 30.762 45.977 40.164 1.00 11.64 1594 LYS A N 1
ATOM 2841 C CA . LYS A 1 391 ? 29.509 46.610 39.787 1.00 11.46 1594 LYS A CA 1
ATOM 2842 C C . LYS A 1 391 ? 29.249 47.864 40.619 1.00 10.57 1594 LYS A C 1
ATOM 2843 O O . LYS A 1 391 ? 28.195 48.471 40.480 1.00 9.96 1594 LYS A O 1
ATOM 2849 N N . LEU A 1 392 ? 30.222 48.254 41.454 1.00 10.01 1595 LEU A N 1
ATOM 2850 C CA . LEU A 1 392 ? 30.022 49.348 42.401 1.00 9.69 1595 LEU A CA 1
ATOM 2851 C C . LEU A 1 392 ? 30.224 50.696 41.703 1.00 10.70 1595 LEU A C 1
ATOM 2852 O O . LEU A 1 392 ? 31.269 51.353 41.806 1.00 10.51 1595 LEU A O 1
ATOM 2857 N N . ASN A 1 393 ? 29.151 51.122 41.033 1.00 10.46 1596 ASN A N 1
ATOM 2858 C CA . ASN A 1 393 ? 29.165 52.307 40.187 1.00 11.05 1596 ASN A CA 1
ATOM 2859 C C . ASN A 1 393 ? 28.724 53.542 40.959 1.00 11.27 1596 ASN A C 1
ATOM 2860 O O . ASN A 1 393 ? 28.900 54.656 40.467 1.00 12.72 1596 ASN A O 1
ATOM 2865 N N . THR A 1 394 ? 28.146 53.357 42.143 1.00 10.88 1597 THR A N 1
ATOM 2866 C CA . THR A 1 394 ? 27.751 54.511 42.933 1.00 11.00 1597 THR A CA 1
ATOM 2867 C C . THR A 1 394 ? 28.308 54.375 44.347 1.00 10.79 1597 THR A C 1
ATOM 2868 O O . THR A 1 394 ? 27.786 53.604 45.149 1.00 11.73 1597 THR A O 1
ATOM 2872 N N . LEU A 1 395 ? 29.361 55.149 44.637 1.00 10.51 1598 LEU A N 1
ATOM 2873 C CA . LEU A 1 395 ? 29.966 55.140 45.959 1.00 10.78 1598 LEU A CA 1
ATOM 2874 C C . LEU A 1 395 ? 29.861 56.536 46.551 1.00 10.60 1598 LEU A C 1
ATOM 2875 O O . LEU A 1 395 ? 30.453 57.479 46.007 1.00 11.56 1598 LEU A O 1
ATOM 2880 N N . ASN A 1 396 ? 29.110 56.633 47.652 1.00 10.37 1599 ASN A N 1
ATOM 2881 C CA . ASN A 1 396 ? 28.949 57.882 48.385 1.00 10.21 1599 ASN A CA 1
ATOM 2882 C C . ASN A 1 396 ? 29.709 57.750 49.694 1.00 9.88 1599 ASN A C 1
ATOM 2883 O O . ASN A 1 396 ? 29.231 57.103 50.618 1.00 9.46 1599 ASN A O 1
ATOM 2888 N N . ALA A 1 397 ? 30.885 58.376 49.770 1.00 10.02 1600 ALA A N 1
ATOM 2889 C CA . ALA A 1 397 ? 31.750 58.176 50.921 1.00 10.60 1600 ALA A CA 1
ATOM 2890 C C . ALA A 1 397 ? 32.387 59.493 51.360 1.00 11.01 1600 ALA A C 1
ATOM 2891 O O . ALA A 1 397 ? 33.548 59.526 51.781 1.00 10.45 1600 ALA A O 1
ATOM 2893 N N . GLN A 1 398 ? 31.593 60.571 51.344 1.00 11.07 1601 GLN A N 1
ATOM 2894 C CA . GLN A 1 398 ? 32.112 61.882 51.718 1.00 11.41 1601 GLN A CA 1
ATOM 2895 C C . GLN A 1 398 ? 31.998 62.110 53.222 1.00 11.18 1601 GLN A C 1
ATOM 2896 O O . GLN A 1 398 ? 31.201 61.474 53.904 1.00 11.04 1601 GLN A O 1
ATOM 2902 N N . GLU A 1 399 ? 32.827 63.038 53.713 1.00 10.62 1602 GLU A N 1
ATOM 2903 C CA . GLU A 1 399 ? 32.766 63.537 55.081 1.00 11.22 1602 GLU A CA 1
ATOM 2904 C C . GLU A 1 399 ? 32.967 62.428 56.120 1.00 10.42 1602 GLU A C 1
ATOM 2905 O O . GLU A 1 399 ? 32.298 62.408 57.156 1.00 10.71 1602 GLU A O 1
ATOM 2911 N N . GLN A 1 400 ? 33.929 61.541 55.858 1.00 9.64 1603 GLN A N 1
ATOM 2912 C CA . GLN A 1 400 ? 34.358 60.609 56.897 1.00 9.45 1603 GLN A CA 1
ATOM 2913 C C . GLN A 1 400 ? 35.055 61.368 58.029 1.00 9.36 1603 GLN A C 1
ATOM 2914 O O . GLN A 1 400 ? 35.733 62.373 57.792 1.00 9.85 1603 GLN A O 1
ATOM 2920 N N . PHE A 1 401 ? 34.870 60.886 59.267 1.00 9.32 1604 PHE A N 1
ATOM 2921 C CA . PHE A 1 401 ? 35.700 61.327 60.382 1.00 9.77 1604 PHE A CA 1
ATOM 2922 C C . PHE A 1 401 ? 36.294 60.100 61.065 1.00 9.64 1604 PHE A C 1
ATOM 2923 O O . PHE A 1 401 ? 35.542 59.271 61.582 1.00 9.62 1604 PHE A O 1
ATOM 2931 N N . ILE A 1 402 ? 37.637 59.999 61.054 1.00 9.62 1605 ILE A N 1
ATOM 2932 C CA . ILE A 1 402 ? 38.331 58.837 61.595 1.00 10.08 1605 ILE A CA 1
ATOM 2933 C C . ILE A 1 402 ? 39.176 59.269 62.791 1.00 10.82 1605 ILE A C 1
ATOM 2934 O O . ILE A 1 402 ? 40.213 59.910 62.622 1.00 11.56 1605 ILE A O 1
ATOM 2939 N N . ALA A 1 403 ? 38.734 58.893 63.999 1.00 11.02 1606 ALA A N 1
ATOM 2940 C CA . ALA A 1 403 ? 39.523 59.152 65.197 1.00 11.41 1606 ALA A CA 1
ATOM 2941 C C . ALA A 1 403 ? 40.583 58.062 65.302 1.00 12.39 1606 ALA A C 1
ATOM 2942 O O . ALA A 1 403 ? 40.265 56.926 65.650 1.00 13.74 1606 ALA A O 1
ATOM 2944 N N . ALA A 1 404 ? 41.828 58.416 64.964 1.00 12.45 1607 ALA A N 1
ATOM 2945 C CA . ALA A 1 404 ? 42.894 57.443 64.771 1.00 12.35 1607 ALA A CA 1
ATOM 2946 C C . ALA A 1 404 ? 43.742 57.262 66.034 1.00 12.67 1607 ALA A C 1
ATOM 2947 O O . ALA A 1 404 ? 44.685 56.467 66.024 1.00 14.07 1607 ALA A O 1
ATOM 2949 N N . GLY A 1 405 ? 43.384 57.987 67.097 1.00 12.95 1608 GLY A N 1
ATOM 2950 C CA . GLY A 1 405 ? 43.944 57.750 68.419 1.00 12.77 1608 GLY A CA 1
ATOM 2951 C C . GLY A 1 405 ? 45.104 58.680 68.766 1.00 13.28 1608 GLY A C 1
ATOM 2952 O O . GLY A 1 405 ? 45.297 59.731 68.150 1.00 13.20 1608 GLY A O 1
ATOM 2953 N N . GLU A 1 406 ? 45.858 58.277 69.797 1.00 14.11 1609 GLU A N 1
ATOM 2954 C CA . GLU A 1 406 ? 46.969 59.040 70.350 1.00 14.30 1609 GLU A CA 1
ATOM 2955 C C . GLU A 1 406 ? 48.267 58.614 69.675 1.00 14.67 1609 GLU A C 1
ATOM 2956 O O . GLU A 1 406 ? 48.455 57.443 69.349 1.00 16.94 1609 GLU A O 1
ATOM 2962 N N . LEU A 1 407 ? 49.137 59.596 69.438 1.00 14.42 1610 LEU A N 1
ATOM 2963 C CA . LEU A 1 407 ? 50.520 59.326 69.075 1.00 14.60 1610 LEU A CA 1
ATOM 2964 C C . LEU A 1 407 ? 51.389 59.618 70.293 1.00 15.01 1610 LEU A C 1
ATOM 2965 O O . LEU A 1 407 ? 51.230 60.668 70.906 1.00 15.51 1610 LEU A O 1
ATOM 2970 N N . LYS A 1 408 ? 52.288 58.671 70.601 1.00 16.55 1611 LYS A N 1
ATOM 2971 C CA . LYS A 1 408 ? 53.168 58.734 71.756 1.00 18.30 1611 LYS A CA 1
ATOM 2972 C C . LYS A 1 408 ? 54.535 59.226 71.293 1.00 16.54 1611 LYS A C 1
ATOM 2973 O O . LYS A 1 408 ? 55.169 58.584 70.453 1.00 17.76 1611 LYS A O 1
ATOM 2979 N N . PRO A 1 409 ? 55.023 60.381 71.803 1.00 16.76 1612 PRO A N 1
ATOM 2980 C CA . PRO A 1 409 ? 56.336 60.878 71.398 1.00 16.56 1612 PRO A CA 1
ATOM 2981 C C . PRO A 1 409 ? 57.424 59.888 71.793 1.00 16.14 1612 PRO A C 1
ATOM 2982 O O . PRO A 1 409 ? 57.357 59.252 72.849 1.00 17.25 1612 PRO A O 1
ATOM 2986 N N . SER A 1 410 ? 58.391 59.749 70.891 1.00 16.11 1613 SER A N 1
ATOM 2987 C CA . SER A 1 410 ? 59.609 59.004 71.146 1.00 16.17 1613 SER A CA 1
ATOM 2988 C C . SER A 1 410 ? 60.740 59.754 70.451 1.00 15.27 1613 SER A C 1
ATOM 2989 O O . SER A 1 410 ? 60.524 60.315 69.385 1.00 14.53 1613 SER A O 1
ATOM 2992 N N . ASN A 1 411 ? 61.918 59.820 71.089 1.00 14.41 1614 ASN A N 1
ATOM 2993 C CA . ASN A 1 411 ? 63.061 60.498 70.496 1.00 14.09 1614 ASN A CA 1
ATOM 2994 C C . ASN A 1 411 ? 62.715 61.960 70.204 1.00 12.81 1614 ASN A C 1
ATOM 2995 O O . ASN A 1 411 ? 63.244 62.541 69.265 1.00 13.25 1614 ASN A O 1
ATOM 3000 N N . GLY A 1 412 ? 61.825 62.560 71.011 1.00 12.09 1615 GLY A N 1
ATOM 3001 C CA . GLY A 1 412 ? 61.495 63.975 70.875 1.00 12.04 1615 GLY A CA 1
ATOM 3002 C C . GLY A 1 412 ? 60.682 64.300 69.625 1.00 12.27 1615 GLY A C 1
ATOM 3003 O O . GLY A 1 412 ? 60.693 65.447 69.158 1.00 12.51 1615 GLY A O 1
ATOM 3004 N N . LYS A 1 413 ? 60.001 63.277 69.085 1.00 12.56 1616 LYS A N 1
ATOM 3005 C CA . LYS A 1 413 ? 59.183 63.473 67.893 1.00 13.87 1616 LYS A CA 1
ATOM 3006 C C . LYS A 1 413 ? 57.931 62.607 67.988 1.00 13.57 1616 LYS A C 1
ATOM 3007 O O . LYS A 1 413 ? 57.910 61.617 68.708 1.00 14.77 1616 LYS A O 1
ATOM 3013 N N . VAL A 1 414 ? 56.926 62.961 67.177 1.00 13.37 1617 VAL A N 1
ATOM 3014 C CA . VAL A 1 414 ? 55.830 62.034 66.938 1.00 15.03 1617 VAL A CA 1
ATOM 3015 C C . VAL A 1 414 ? 55.832 61.688 65.458 1.00 14.72 1617 VAL A C 1
ATOM 3016 O O . VAL A 1 414 ? 56.050 62.562 64.628 1.00 14.96 1617 VAL A O 1
ATOM 3020 N N . ILE A 1 415 ? 55.601 60.406 65.167 1.00 15.03 1618 ILE A N 1
ATOM 3021 C CA . ILE A 1 415 ? 55.537 59.927 63.796 1.00 16.18 1618 ILE A CA 1
ATOM 3022 C C . ILE A 1 415 ? 54.183 59.244 63.632 1.00 16.07 1618 ILE A C 1
ATOM 3023 O O . ILE A 1 415 ? 53.824 58.368 64.417 1.00 17.52 1618 ILE A O 1
ATOM 3028 N N . GLY A 1 416 ? 53.422 59.678 62.626 1.00 15.76 1619 GLY A N 1
ATOM 3029 C CA . GLY A 1 416 ? 52.121 59.073 62.393 1.00 15.83 1619 GLY A CA 1
ATOM 3030 C C . GLY A 1 416 ? 51.899 58.663 60.939 1.00 14.37 1619 GLY A C 1
ATOM 3031 O O . GLY A 1 416 ? 52.502 59.215 60.014 1.00 15.12 1619 GLY A O 1
ATOM 3032 N N . ASP A 1 417 ? 50.990 57.694 60.770 1.00 14.93 1620 ASP A N 1
ATOM 3033 C CA . ASP A 1 417 ? 50.575 57.188 59.470 1.00 14.63 1620 ASP A CA 1
ATOM 3034 C C . ASP A 1 417 ? 49.542 58.143 58.867 1.00 13.95 1620 ASP A C 1
ATOM 3035 O O . ASP A 1 417 ? 48.536 58.464 59.500 1.00 14.54 1620 ASP A O 1
ATOM 3040 N N . SER A 1 418 ? 49.781 58.592 57.630 1.00 13.36 1621 SER A N 1
ATOM 3041 C CA . SER A 1 418 ? 48.810 59.460 56.980 1.00 13.98 1621 SER A CA 1
ATOM 3042 C C . SER A 1 418 ? 48.327 58.850 55.666 1.00 14.27 1621 SER A C 1
ATOM 3043 O O . SER A 1 418 ? 47.984 59.588 54.742 1.00 16.14 1621 SER A O 1
ATOM 3046 N N . LYS A 1 419 ? 48.271 57.520 55.618 1.00 14.05 1622 LYS A N 1
ATOM 3047 C CA . LYS A 1 419 ? 47.752 56.821 54.452 1.00 14.08 1622 LYS A CA 1
ATOM 3048 C C . LYS A 1 419 ? 46.234 56.666 54.587 1.00 13.00 1622 LYS A C 1
ATOM 3049 O O . LYS A 1 419 ? 45.739 56.115 55.569 1.00 13.69 1622 LYS A O 1
ATOM 3055 N N . VAL A 1 420 ? 45.502 57.218 53.616 1.00 12.05 1623 VAL A N 1
ATOM 3056 C CA . VAL A 1 420 ? 44.065 57.011 53.503 1.00 11.29 1623 VAL A CA 1
ATOM 3057 C C . VAL A 1 420 ? 43.847 56.461 52.100 1.00 11.39 1623 VAL A C 1
ATOM 3058 O O . VAL A 1 420 ? 44.174 57.126 51.117 1.00 11.79 1623 VAL A O 1
ATOM 3062 N N . TYR A 1 421 ? 43.334 55.230 52.016 1.00 11.46 1624 TYR A N 1
ATOM 3063 C CA . TYR A 1 421 ? 43.371 54.494 50.761 1.00 12.79 1624 TYR A CA 1
ATOM 3064 C C . TYR A 1 421 ? 42.035 54.548 50.020 1.00 12.10 1624 TYR A C 1
ATOM 3065 O O . TYR A 1 421 ? 40.974 54.255 50.584 1.00 11.49 1624 TYR A O 1
ATOM 3074 N N . ASN A 1 422 ? 42.102 54.896 48.730 1.00 12.12 1625 ASN A N 1
ATOM 3075 C CA . ASN A 1 422 ? 40.971 54.670 47.840 1.00 12.29 1625 ASN A CA 1
ATOM 3076 C C . ASN A 1 422 ? 40.920 53.207 47.373 1.00 12.46 1625 ASN A C 1
ATOM 3077 O O . ASN A 1 422 ? 41.680 52.347 47.815 1.00 12.24 1625 ASN A O 1
ATOM 3082 N N . ARG A 1 423 ? 39.987 52.911 46.459 1.00 13.88 1626 ARG A N 1
ATOM 3083 C CA . ARG A 1 423 ? 39.795 51.529 46.037 1.00 14.27 1626 ARG A CA 1
ATOM 3084 C C . ARG A 1 423 ? 41.026 50.988 45.310 1.00 16.72 1626 ARG A C 1
ATOM 3085 O O . ARG A 1 423 ? 41.287 49.787 45.374 1.00 19.94 1626 ARG A O 1
ATOM 3093 N N . GLU A 1 424 ? 41.745 51.884 44.618 1.00 18.06 1627 GLU A N 1
ATOM 3094 C CA . GLU A 1 424 ? 42.936 51.548 43.845 1.00 19.34 1627 GLU A CA 1
ATOM 3095 C C . GLU A 1 424 ? 44.152 51.381 44.761 1.00 19.69 1627 GLU A C 1
ATOM 3096 O O . GLU A 1 424 ? 45.232 51.004 44.302 1.00 19.72 1627 GLU A O 1
ATOM 3102 N N . GLY A 1 425 ? 43.981 51.625 46.063 1.00 18.13 1628 GLY A N 1
ATOM 3103 C CA . GLY A 1 425 ? 45.098 51.513 46.988 1.00 17.98 1628 GLY A CA 1
ATOM 3104 C C . GLY A 1 425 ? 46.017 52.735 46.952 1.00 18.29 1628 GLY A C 1
ATOM 3105 O O . GLY A 1 425 ? 47.129 52.688 47.483 1.00 20.09 1628 GLY A O 1
ATOM 3106 N N . LYS A 1 426 ? 45.549 53.813 46.319 1.00 16.37 1629 LYS A N 1
ATOM 3107 C CA . LYS A 1 426 ? 46.258 55.084 46.301 1.00 17.23 1629 LYS A CA 1
ATOM 3108 C C . LYS A 1 426 ? 46.002 55.823 47.611 1.00 16.62 1629 LYS A C 1
ATOM 3109 O O . LYS A 1 426 ? 44.875 55.879 48.105 1.00 14.91 1629 LYS A O 1
ATOM 3115 N N . ASN A 1 427 ? 47.064 56.447 48.132 1.00 14.73 1630 ASN A N 1
ATOM 3116 C CA . ASN A 1 427 ? 46.920 57.345 49.264 1.00 14.36 1630 ASN A CA 1
ATOM 3117 C C . ASN A 1 427 ? 46.357 58.675 48.780 1.00 14.13 1630 ASN A C 1
ATOM 3118 O O . ASN A 1 427 ? 47.004 59.400 48.020 1.00 15.69 1630 ASN A O 1
ATOM 3123 N N . VAL A 1 428 ? 45.141 58.994 49.238 1.00 13.33 1631 VAL A N 1
ATOM 3124 C CA . VAL A 1 428 ? 44.428 60.174 48.791 1.00 12.63 1631 VAL A CA 1
ATOM 3125 C C . VAL A 1 428 ? 44.491 61.284 49.841 1.00 11.98 1631 VAL A C 1
ATOM 3126 O O . VAL A 1 428 ? 43.830 62.299 49.689 1.00 11.82 1631 VAL A O 1
ATOM 3130 N N . ALA A 1 429 ? 45.277 61.078 50.910 1.00 12.58 1632 ALA A N 1
ATOM 3131 C CA . ALA A 1 429 ? 45.529 62.173 51.841 1.00 12.48 1632 ALA A CA 1
ATOM 3132 C C . ALA A 1 429 ? 46.130 63.367 51.098 1.00 13.69 1632 ALA A C 1
ATOM 3133 O O . ALA A 1 429 ? 46.973 63.190 50.214 1.00 14.62 1632 ALA A O 1
ATOM 3135 N N . LYS A 1 430 ? 45.696 64.570 51.477 1.00 13.75 1633 LYS A N 1
ATOM 3136 C CA . LYS A 1 430 ? 46.101 65.780 50.772 1.00 15.90 1633 LYS A CA 1
ATOM 3137 C C . LYS A 1 430 ? 46.959 66.692 51.649 1.00 16.50 1633 LYS A C 1
ATOM 3138 O O . LYS A 1 430 ? 47.992 67.188 51.193 1.00 17.26 1633 LYS A O 1
ATOM 3144 N N . THR A 1 431 ? 46.508 66.973 52.874 1.00 16.99 1634 THR A N 1
ATOM 3145 C CA . THR A 1 431 ? 47.215 67.938 53.704 1.00 17.13 1634 THR A CA 1
ATOM 3146 C C . THR A 1 431 ? 47.229 67.463 55.155 1.00 17.66 1634 THR A C 1
ATOM 3147 O O . THR A 1 431 ? 46.324 66.758 55.600 1.00 17.40 1634 THR A O 1
ATOM 3151 N N . ILE A 1 432 ? 48.273 67.873 55.877 1.00 17.09 1635 ILE A N 1
ATOM 3152 C CA . ILE A 1 432 ? 48.399 67.645 57.310 1.00 17.47 1635 ILE A CA 1
ATOM 3153 C C . ILE A 1 432 ? 48.370 69.016 57.974 1.00 17.60 1635 ILE A C 1
ATOM 3154 O O . ILE A 1 432 ? 49.122 69.898 57.565 1.00 17.84 1635 ILE A O 1
ATOM 3159 N N . ARG A 1 433 ? 47.536 69.175 59.007 1.00 16.67 1636 ARG A N 1
ATOM 3160 C CA . ARG A 1 433 ? 47.456 70.401 59.790 1.00 17.17 1636 ARG A CA 1
ATOM 3161 C C . ARG A 1 433 ? 47.598 70.040 61.267 1.00 16.45 1636 ARG A C 1
ATOM 3162 O O . ARG A 1 433 ? 46.874 69.178 61.772 1.00 15.52 1636 ARG A O 1
ATOM 3170 N N . VAL A 1 434 ? 48.531 70.705 61.960 1.00 15.49 1637 VAL A N 1
ATOM 3171 C CA . VAL A 1 434 ? 48.739 70.494 63.382 1.00 15.54 1637 VAL A CA 1
ATOM 3172 C C . VAL A 1 434 ? 48.217 71.727 64.103 1.00 15.61 1637 VAL A C 1
ATOM 3173 O O . VAL A 1 434 ? 48.572 72.848 63.741 1.00 15.71 1637 VAL A O 1
ATOM 3177 N N . VAL A 1 435 ? 47.363 71.492 65.102 1.00 16.08 1638 VAL A N 1
ATOM 3178 C CA . VAL A 1 435 ? 46.587 72.542 65.740 1.00 17.44 1638 VAL A CA 1
ATOM 3179 C C . VAL A 1 435 ? 46.806 72.467 67.250 1.00 17.03 1638 VAL A C 1
ATOM 3180 O O . VAL A 1 435 ? 46.776 71.389 67.828 1.00 17.78 1638 VAL A O 1
ATOM 3184 N N . ASP A 1 436 ? 47.033 73.629 67.879 1.00 16.94 1639 ASP A N 1
ATOM 3185 C CA . ASP A 1 436 ? 47.251 73.689 69.316 1.00 17.80 1639 ASP A CA 1
ATOM 3186 C C . ASP A 1 436 ? 45.910 73.721 70.040 1.00 19.11 1639 ASP A C 1
ATOM 3187 O O . ASP A 1 436 ? 44.856 73.634 69.408 1.00 17.81 1639 ASP A O 1
ATOM 3192 N N . LYS A 1 437 ? 45.974 73.860 71.368 1.00 20.15 1640 LYS A N 1
ATOM 3193 C CA . LYS A 1 437 ? 44.800 73.773 72.221 1.00 21.90 1640 LYS A CA 1
ATOM 3194 C C . LYS A 1 437 ? 43.878 74.967 71.978 1.00 23.74 1640 LYS A C 1
ATOM 3195 O O . LYS A 1 437 ? 42.715 74.934 72.373 1.00 23.03 1640 LYS A O 1
ATOM 3201 N N . ASN A 1 438 ? 44.400 76.023 71.341 1.00 24.05 1641 ASN A N 1
ATOM 3202 C CA . ASN A 1 438 ? 43.637 77.244 71.132 1.00 25.80 1641 ASN A CA 1
ATOM 3203 C C . ASN A 1 438 ? 43.130 77.325 69.694 1.00 25.56 1641 ASN A C 1
ATOM 3204 O O . ASN A 1 438 ? 42.601 78.357 69.278 1.00 27.03 1641 ASN A O 1
ATOM 3209 N N . GLY A 1 439 ? 43.307 76.232 68.943 1.00 24.21 1642 GLY A N 1
ATOM 3210 C CA . GLY A 1 439 ? 42.810 76.111 67.582 1.00 23.48 1642 GLY A CA 1
ATOM 3211 C C . GLY A 1 439 ? 43.699 76.792 66.542 1.00 22.77 1642 GLY A C 1
ATOM 3212 O O . GLY A 1 439 ? 43.277 76.961 65.401 1.00 24.33 1642 GLY A O 1
ATOM 3213 N N . ASN A 1 440 ? 44.917 77.178 66.944 1.00 23.20 1643 ASN A N 1
ATOM 3214 C CA . ASN A 1 440 ? 45.868 77.811 66.041 1.00 23.09 1643 ASN A CA 1
ATOM 3215 C C . ASN A 1 440 ? 46.581 76.721 65.248 1.00 22.14 1643 ASN A C 1
ATOM 3216 O O . ASN A 1 440 ? 47.046 75.746 65.839 1.00 20.81 1643 ASN A O 1
ATOM 3221 N N . THR A 1 441 ? 46.652 76.887 63.920 1.00 22.80 1644 THR A N 1
ATOM 3222 C CA . THR A 1 441 ? 47.491 76.033 63.091 1.00 23.00 1644 THR A CA 1
ATOM 3223 C C . THR A 1 441 ? 48.949 76.375 63.362 1.00 23.20 1644 THR A C 1
ATOM 3224 O O . THR A 1 441 ? 49.354 77.530 63.227 1.00 26.77 1644 THR A O 1
ATOM 3228 N N . ILE A 1 442 ? 49.738 75.370 63.733 1.00 20.81 1645 ILE A N 1
ATOM 3229 C CA . ILE A 1 442 ? 51.136 75.636 64.025 1.00 21.21 1645 ILE A CA 1
ATOM 3230 C C . ILE A 1 442 ? 52.034 75.024 62.953 1.00 20.58 1645 ILE A C 1
ATOM 3231 O O . ILE A 1 442 ? 53.168 75.471 62.789 1.00 19.92 1645 ILE A O 1
ATOM 3236 N N . LEU A 1 443 ? 51.528 74.009 62.238 1.00 19.26 1646 LEU A N 1
ATOM 3237 C CA . LEU A 1 443 ? 52.230 73.407 61.114 1.00 20.02 1646 LEU A CA 1
ATOM 3238 C C . LEU A 1 443 ? 51.182 72.969 60.096 1.00 20.49 1646 LEU A C 1
ATOM 3239 O O . LEU A 1 443 ? 50.117 72.492 60.477 1.00 18.81 1646 LEU A O 1
ATOM 3244 N N . GLU A 1 444 ? 51.500 73.150 58.812 1.00 21.03 1647 GLU A N 1
ATOM 3245 C CA . GLU A 1 444 ? 50.684 72.670 57.714 1.00 22.51 1647 GLU A CA 1
ATOM 3246 C C . GLU A 1 444 ? 51.624 72.259 56.582 1.00 23.36 1647 GLU A C 1
ATOM 3247 O O . GLU A 1 444 ? 52.551 72.993 56.238 1.00 23.48 1647 GLU A O 1
ATOM 3253 N N . GLN A 1 445 ? 51.408 71.053 56.041 1.00 21.95 1648 GLN A N 1
ATOM 3254 C CA . GLN A 1 445 ? 52.216 70.554 54.940 1.00 23.26 1648 GLN A CA 1
ATOM 3255 C C . GLN A 1 445 ? 51.348 69.689 54.031 1.00 22.78 1648 GLN A C 1
ATOM 3256 O O . GLN A 1 445 ? 50.301 69.202 54.448 1.00 20.71 1648 GLN A O 1
ATOM 3262 N N . ASP A 1 446 ? 51.803 69.498 52.787 1.00 21.11 1649 ASP A N 1
ATOM 3263 C CA . ASP A 1 446 ? 51.236 68.469 51.928 1.00 20.65 1649 ASP A CA 1
ATOM 3264 C C . ASP A 1 446 ? 51.423 67.095 52.565 1.00 19.58 1649 ASP A C 1
ATOM 3265 O O . ASP A 1 446 ? 52.464 66.797 53.148 1.00 19.22 1649 ASP A O 1
ATOM 3270 N N . ALA A 1 447 ? 50.396 66.242 52.441 1.00 17.84 1650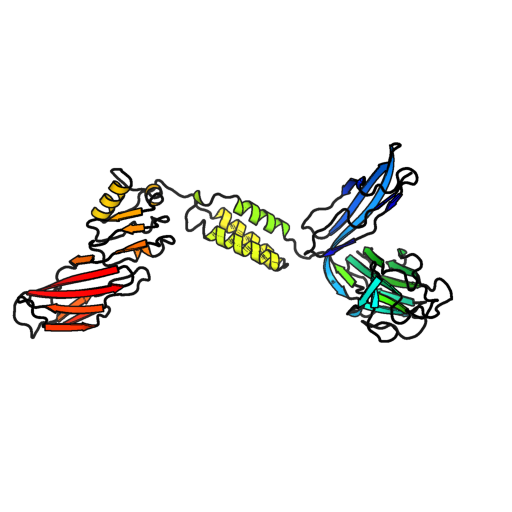 ALA A N 1
ATOM 3271 C CA . ALA A 1 447 ? 50.468 64.917 53.033 1.00 17.61 1650 ALA A CA 1
ATOM 3272 C C . ALA A 1 447 ? 51.330 63.989 52.188 1.00 17.81 1650 ALA A C 1
ATOM 3273 O O . ALA A 1 447 ? 51.320 64.052 50.954 1.00 20.47 1650 ALA A O 1
ATOM 3275 N N . LYS A 1 448 ? 52.086 63.152 52.896 1.00 18.12 1651 LYS A N 1
ATOM 3276 C CA . LYS A 1 448 ? 52.763 61.987 52.360 1.00 19.01 1651 LYS A CA 1
ATOM 3277 C C . LYS A 1 448 ? 52.175 60.748 53.038 1.00 17.81 1651 LYS A C 1
ATOM 3278 O O . LYS A 1 448 ? 51.059 60.786 53.568 1.00 19.29 1651 LYS A O 1
ATOM 3284 N N . ASP A 1 449 ? 52.908 59.637 53.024 1.00 17.10 1652 ASP A N 1
ATOM 3285 C CA . ASP A 1 449 ? 52.432 58.407 53.637 1.00 16.28 1652 ASP A CA 1
ATOM 3286 C C . ASP A 1 449 ? 52.602 58.444 55.159 1.00 16.05 1652 ASP A C 1
ATOM 3287 O O . ASP A 1 449 ? 51.924 57.721 55.883 1.00 15.27 1652 ASP A O 1
ATOM 3292 N N . GLU A 1 450 ? 53.577 59.233 55.631 1.00 16.31 1653 GLU A N 1
ATOM 3293 C CA . GLU A 1 450 ? 53.814 59.422 57.055 1.00 17.16 1653 GLU A CA 1
ATOM 3294 C C . GLU A 1 450 ? 54.151 60.888 57.303 1.00 15.52 1653 GLU A C 1
ATOM 3295 O O . GLU A 1 450 ? 54.502 61.620 56.381 1.00 16.74 1653 GLU A O 1
ATOM 3301 N N . PHE A 1 451 ? 54.016 61.318 58.562 1.00 14.44 1654 PHE A N 1
ATOM 3302 C CA . PHE A 1 451 ? 54.449 62.643 58.979 1.00 13.64 1654 PHE A CA 1
ATOM 3303 C C . PHE A 1 451 ? 55.256 62.498 60.265 1.00 13.41 1654 PHE A C 1
ATOM 3304 O O . PHE A 1 451 ? 55.065 61.559 61.033 1.00 12.84 1654 PHE A O 1
ATOM 3312 N N . THR A 1 452 ? 56.154 63.462 60.460 1.00 13.28 1655 THR A N 1
ATOM 3313 C CA . THR A 1 452 ? 56.991 63.532 61.650 1.00 14.06 1655 THR A CA 1
ATOM 3314 C C . THR A 1 452 ? 56.919 64.963 62.174 1.00 13.99 1655 THR A C 1
ATOM 3315 O O . THR A 1 452 ? 57.088 65.920 61.417 1.00 15.67 1655 THR A O 1
ATOM 3319 N N . ILE A 1 453 ? 56.641 65.100 63.473 1.00 13.92 1656 ILE A N 1
ATOM 3320 C CA . ILE A 1 453 ? 56.525 66.396 64.114 1.00 13.70 1656 ILE A CA 1
ATOM 3321 C C . ILE A 1 453 ? 57.519 66.430 65.269 1.00 13.53 1656 ILE A C 1
ATOM 3322 O O . ILE A 1 453 ? 57.502 65.547 66.117 1.00 14.06 1656 ILE A O 1
ATOM 3327 N N . ASN A 1 454 ? 58.357 67.475 65.288 1.00 13.78 1657 ASN A N 1
ATOM 3328 C CA . ASN A 1 454 ? 59.273 67.721 66.395 1.00 15.02 1657 ASN A CA 1
ATOM 3329 C C . ASN A 1 454 ? 58.463 68.180 67.605 1.00 15.78 1657 ASN A C 1
ATOM 3330 O O . ASN A 1 454 ? 57.732 69.161 67.518 1.00 17.69 1657 ASN A O 1
ATOM 3335 N N . THR A 1 455 ? 58.571 67.468 68.730 1.00 15.21 1658 THR A N 1
ATOM 3336 C CA . THR A 1 455 ? 57.827 67.881 69.912 1.00 16.60 1658 THR A CA 1
ATOM 3337 C C . THR A 1 455 ? 58.709 68.629 70.915 1.00 17.52 1658 THR A C 1
ATOM 3338 O O . THR A 1 455 ? 58.186 69.159 71.891 1.00 17.67 1658 THR A O 1
ATOM 3342 N N . LYS A 1 456 ? 60.026 68.690 70.676 1.00 17.60 1659 LYS A N 1
ATOM 3343 C CA . LYS A 1 456 ? 60.951 69.336 71.602 1.00 18.23 1659 LYS A CA 1
ATOM 3344 C C . LYS A 1 456 ? 60.700 70.839 71.689 1.00 18.98 1659 LYS A C 1
ATOM 3345 O O . LYS A 1 456 ? 60.986 71.435 72.718 1.00 20.69 1659 LYS A O 1
ATOM 3351 N N . ASP A 1 457 ? 60.209 71.469 70.611 1.00 19.35 1660 ASP A N 1
ATOM 3352 C CA . ASP A 1 457 ? 60.059 72.919 70.649 1.00 21.41 1660 ASP A CA 1
ATOM 3353 C C . ASP A 1 457 ? 58.598 73.335 70.846 1.00 20.99 1660 ASP A C 1
ATOM 3354 O O . ASP A 1 457 ? 58.267 74.512 70.703 1.00 23.06 1660 ASP A O 1
ATOM 3359 N N . LEU A 1 458 ? 57.732 72.381 71.206 1.00 18.77 1661 LEU A N 1
ATOM 3360 C CA . LEU A 1 458 ? 56.335 72.715 71.459 1.00 19.10 1661 LEU A CA 1
ATOM 3361 C C . LEU A 1 458 ? 56.089 72.947 72.946 1.00 17.84 1661 LEU A C 1
ATOM 3362 O O . LEU A 1 458 ? 56.576 72.199 73.788 1.00 18.92 1661 LEU A O 1
ATOM 3367 N N . SER A 1 459 ? 55.258 73.959 73.236 1.00 20.30 1662 SER A N 1
ATOM 3368 C CA . SER A 1 459 ? 54.725 74.193 74.571 1.00 21.27 1662 SER A CA 1
ATOM 3369 C C . SER A 1 459 ? 53.928 72.975 75.027 1.00 22.01 1662 SER A C 1
ATOM 3370 O O . SER A 1 459 ? 53.252 72.348 74.213 1.00 21.81 1662 SER A O 1
ATOM 3373 N N . SER A 1 460 ? 53.963 72.696 76.338 1.00 21.18 1663 SER A N 1
ATOM 3374 C CA . SER A 1 460 ? 53.204 71.634 76.980 1.00 22.30 1663 SER A CA 1
ATOM 3375 C C . SER A 1 460 ? 51.716 71.755 76.651 1.00 20.99 1663 SER A C 1
ATOM 3376 O O . SER A 1 460 ? 51.174 72.855 76.523 1.00 22.47 1663 SER A O 1
ATOM 3379 N N . GLY A 1 461 ? 51.068 70.597 76.518 1.00 20.64 1664 GLY A N 1
ATOM 3380 C CA . GLY A 1 461 ? 49.639 70.558 76.277 1.00 19.31 1664 GLY A CA 1
ATOM 3381 C C . GLY A 1 461 ? 49.279 69.630 75.118 1.00 18.56 1664 GLY A C 1
ATOM 3382 O O . GLY A 1 461 ? 50.127 68.904 74.593 1.00 17.73 1664 GLY A O 1
ATOM 3383 N N . LEU A 1 462 ? 47.995 69.675 74.750 1.00 17.17 1665 LEU A N 1
ATOM 3384 C CA . LEU A 1 462 ? 47.419 68.760 73.776 1.00 16.74 1665 LEU A CA 1
ATOM 3385 C C . LEU A 1 462 ? 47.451 69.397 72.397 1.00 15.40 1665 LEU A C 1
ATOM 3386 O O . LEU A 1 462 ? 47.138 70.574 72.226 1.00 16.25 1665 LEU A O 1
ATOM 3391 N N . TYR A 1 463 ? 47.759 68.559 71.404 1.00 13.74 1666 TYR A N 1
ATOM 3392 C CA . TYR A 1 463 ? 47.785 68.971 70.016 1.00 13.25 1666 TYR A CA 1
ATOM 3393 C C . TYR A 1 463 ? 46.957 67.995 69.193 1.00 12.65 1666 TYR A C 1
ATOM 3394 O O . TYR A 1 463 ? 46.926 66.798 69.482 1.00 13.77 1666 TYR A O 1
ATOM 3403 N N . GLY A 1 464 ? 46.316 68.532 68.152 1.00 12.71 1667 GLY A N 1
ATOM 3404 C CA . GLY A 1 464 ? 45.568 67.712 67.207 1.00 12.56 1667 GLY A CA 1
ATOM 3405 C C . GLY A 1 464 ? 46.255 67.706 65.844 1.00 13.58 1667 GLY A C 1
ATOM 3406 O O . GLY A 1 464 ? 46.798 68.728 65.421 1.00 15.01 1667 GLY A O 1
ATOM 3407 N N . VAL A 1 465 ? 46.262 66.539 65.191 1.00 12.38 1668 VAL A N 1
ATOM 3408 C CA . VAL A 1 465 ? 46.765 66.432 63.824 1.00 12.23 1668 VAL A CA 1
ATOM 3409 C C . VAL A 1 465 ? 45.581 66.067 62.934 1.00 12.34 1668 VAL A C 1
ATOM 3410 O O . VAL A 1 465 ? 44.958 65.027 63.147 1.00 12.55 1668 VAL A O 1
ATOM 3414 N N . HIS A 1 466 ? 45.286 66.944 61.972 1.00 12.52 1669 HIS A N 1
ATOM 3415 C CA . HIS A 1 466 ? 44.200 66.742 61.029 1.00 12.34 1669 HIS A CA 1
ATOM 3416 C C . HIS A 1 466 ? 44.783 66.328 59.683 1.00 12.64 1669 HIS A C 1
ATOM 3417 O O . HIS A 1 466 ? 45.537 67.092 59.080 1.00 12.85 1669 HIS A O 1
ATOM 3424 N N . VAL A 1 467 ? 44.441 65.117 59.233 1.00 12.02 1670 VAL A N 1
ATOM 3425 C CA . VAL A 1 467 ? 44.840 64.627 57.925 1.00 11.93 1670 VAL A CA 1
ATOM 3426 C C . VAL A 1 467 ? 43.617 64.748 57.015 1.00 12.04 1670 VAL A C 1
ATOM 3427 O O . VAL A 1 467 ? 42.674 63.959 57.130 1.00 12.32 1670 VAL A O 1
ATOM 3431 N N . LEU A 1 468 ? 43.618 65.772 56.152 1.00 12.86 1671 LEU A N 1
ATOM 3432 C CA . LEU A 1 468 ? 42.514 66.033 55.235 1.00 13.74 1671 LEU A CA 1
ATOM 3433 C C . LEU A 1 468 ? 42.720 65.218 53.962 1.00 13.15 1671 LEU A C 1
ATOM 3434 O O . LEU A 1 468 ? 43.810 65.197 53.399 1.00 12.37 1671 LEU A O 1
ATOM 3439 N N . PHE A 1 469 ? 41.660 64.554 53.485 1.00 12.72 1672 PHE A N 1
ATOM 3440 C CA . PHE A 1 469 ? 41.795 63.769 52.268 1.00 12.18 1672 PHE A CA 1
ATOM 3441 C C . PHE A 1 469 ? 40.572 63.985 51.389 1.00 13.14 1672 PHE A C 1
ATOM 3442 O O . PHE A 1 469 ? 39.501 64.363 51.869 1.00 12.90 1672 PHE A O 1
ATOM 3450 N N . GLU A 1 470 ? 40.764 63.718 50.095 1.00 14.87 1673 GLU A N 1
ATOM 3451 C CA . GLU A 1 470 ? 39.746 63.984 49.097 1.00 16.85 1673 GLU A CA 1
ATOM 3452 C C . GLU A 1 470 ? 40.079 63.188 47.843 1.00 15.44 1673 GLU A C 1
ATOM 3453 O O . GLU A 1 470 ? 41.234 63.119 47.421 1.00 15.36 1673 GLU A O 1
ATOM 3459 N N . ASP A 1 471 ? 39.030 62.581 47.272 1.00 15.65 1674 ASP A N 1
ATOM 3460 C CA . ASP A 1 471 ? 39.091 61.809 46.041 1.00 16.20 1674 ASP A CA 1
ATOM 3461 C C . ASP A 1 471 ? 37.655 61.729 45.532 1.00 17.00 1674 ASP A C 1
ATOM 3462 O O . ASP A 1 471 ? 36.725 62.083 46.256 1.00 19.15 1674 ASP A O 1
ATOM 3467 N N . GLU A 1 472 ? 37.475 61.318 44.274 1.00 17.70 1675 GLU A N 1
ATOM 3468 C CA . GLU A 1 472 ? 36.154 61.020 43.737 1.00 19.23 1675 GLU A CA 1
ATOM 3469 C C . GLU A 1 472 ? 35.321 60.215 44.741 1.00 17.37 1675 GLU A C 1
ATOM 3470 O O . GLU A 1 472 ? 35.597 59.044 45.009 1.00 18.66 1675 GLU A O 1
ATOM 3476 N N . GLY A 1 473 ? 34.294 60.875 45.275 1.00 16.58 1676 GLY A N 1
ATOM 3477 C CA . GLY A 1 473 ? 33.289 60.261 46.129 1.00 15.04 1676 GLY A CA 1
ATOM 3478 C C . GLY A 1 473 ? 33.749 59.967 47.558 1.00 14.29 1676 GLY A C 1
ATOM 3479 O O . GLY A 1 473 ? 32.971 59.406 48.318 1.00 14.69 1676 GLY A O 1
ATOM 3480 N N . PHE A 1 474 ? 34.989 60.314 47.917 1.00 12.38 1677 PHE A N 1
ATOM 3481 C CA . PHE A 1 474 ? 35.581 59.864 49.176 1.00 11.05 1677 PHE A CA 1
ATOM 3482 C C . PHE A 1 474 ? 36.388 61.009 49.774 1.00 11.19 1677 PHE A C 1
ATOM 3483 O O . PHE A 1 474 ? 37.302 61.523 49.125 1.00 12.12 1677 PHE A O 1
ATOM 3491 N N . SER A 1 475 ? 35.998 61.448 50.976 1.00 9.81 1678 SER A N 1
ATOM 3492 C CA . SER A 1 475 ? 36.631 62.612 51.577 1.00 10.84 1678 SER A CA 1
ATOM 3493 C C . SER A 1 475 ? 36.474 62.544 53.085 1.00 10.93 1678 SER A C 1
ATOM 3494 O O . SER A 1 475 ? 35.616 61.827 53.598 1.00 10.44 1678 SER A O 1
ATOM 3497 N N . GLY A 1 476 ? 37.293 63.334 53.785 1.00 10.97 1679 GLY A N 1
ATOM 3498 C CA . GLY A 1 476 ? 37.098 63.422 55.219 1.00 10.70 1679 GLY A CA 1
ATOM 3499 C C . GLY A 1 476 ? 38.355 63.899 55.918 1.00 10.52 1679 GLY A C 1
ATOM 3500 O O . GLY A 1 476 ? 39.246 64.485 55.295 1.00 11.16 1679 GLY A O 1
ATOM 3501 N N . VAL A 1 477 ? 38.399 63.612 57.219 1.00 10.16 1680 VAL A N 1
ATOM 3502 C CA . VAL A 1 477 ? 39.524 63.944 58.071 1.00 10.92 1680 VAL A CA 1
ATOM 3503 C C . VAL A 1 477 ? 39.849 62.736 58.944 1.00 10.68 1680 VAL A C 1
ATOM 3504 O O . VAL A 1 477 ? 38.947 62.130 59.543 1.00 10.85 1680 VAL A O 1
ATOM 3508 N N . MET A 1 478 ? 41.143 62.392 58.992 1.00 11.04 1681 MET A N 1
ATOM 3509 C CA . MET A 1 478 ? 41.672 61.449 59.962 1.00 11.82 1681 MET A CA 1
ATOM 3510 C C . MET A 1 478 ? 42.404 62.246 61.042 1.00 12.06 1681 MET A C 1
ATOM 3511 O O . MET A 1 478 ? 43.236 63.105 60.737 1.00 12.92 1681 MET A O 1
ATOM 3516 N N . PHE A 1 479 ? 42.069 61.973 62.307 1.00 11.61 1682 PHE A N 1
ATOM 3517 C CA . PHE A 1 479 ? 42.509 62.838 63.385 1.00 11.71 1682 PHE A CA 1
ATOM 3518 C C . PHE A 1 479 ? 43.338 62.053 64.393 1.00 11.87 1682 PHE A C 1
ATOM 3519 O O . PHE A 1 479 ? 42.937 60.973 64.820 1.00 12.88 1682 PHE A O 1
ATOM 3527 N N . TYR A 1 480 ? 44.501 62.619 64.758 1.00 10.45 1683 TYR A N 1
ATOM 3528 C CA . TYR A 1 480 ? 45.312 62.092 65.844 1.00 10.93 1683 TYR A CA 1
ATOM 3529 C C . TYR A 1 480 ? 45.464 63.143 66.939 1.00 10.71 1683 TYR A C 1
ATOM 3530 O O . TYR A 1 480 ? 45.413 64.332 66.655 1.00 11.23 1683 TYR A O 1
ATOM 3539 N N . LEU A 1 481 ? 45.696 62.679 68.178 1.00 11.83 1684 LEU A N 1
ATOM 3540 C CA . LEU A 1 481 ? 46.004 63.555 69.300 1.00 13.17 1684 LEU A CA 1
ATOM 3541 C C . LEU A 1 481 ? 47.419 63.231 69.771 1.00 12.49 1684 LEU A C 1
ATOM 3542 O O . LEU A 1 481 ? 47.838 62.078 69.711 1.00 13.57 1684 LEU A O 1
ATOM 3547 N N . PHE A 1 482 ? 48.144 64.240 70.253 1.00 11.97 1685 PHE A N 1
ATOM 3548 C CA . PHE A 1 482 ? 49.324 63.950 71.060 1.00 11.84 1685 PHE A CA 1
ATOM 3549 C C . PHE A 1 482 ? 49.468 64.959 72.192 1.00 12.49 1685 PHE A C 1
ATOM 3550 O O . PHE A 1 482 ? 49.047 66.103 72.075 1.00 12.32 1685 PHE A O 1
ATOM 3558 N N . ASN A 1 483 ? 50.117 64.501 73.270 1.00 13.60 1686 ASN A N 1
ATOM 3559 C CA . ASN A 1 483 ? 50.313 65.299 74.469 1.00 14.94 1686 ASN A CA 1
ATOM 3560 C C . ASN A 1 483 ? 51.801 65.610 74.662 1.00 16.08 1686 ASN A C 1
ATOM 3561 O O . ASN A 1 483 ? 52.628 64.701 74.649 1.00 16.71 1686 ASN A O 1
ATOM 3566 N N . VAL A 1 484 ? 52.109 66.896 74.872 1.00 17.01 1687 VAL A N 1
ATOM 3567 C CA . VAL A 1 484 ? 53.465 67.343 75.162 1.00 19.41 1687 VAL A CA 1
ATOM 3568 C C . VAL A 1 484 ? 53.538 67.736 76.640 1.00 21.25 1687 VAL A C 1
ATOM 3569 O O . VAL A 1 484 ? 54.484 67.346 77.329 1.00 24.46 1687 VAL A O 1
#

Secondary structure (DSSP, 8-state):
--EEE---EEEETTSPP-TTTT-EEEETTTEE-GGG-EEEEE---TT--EEEEEEEEEE-TT--EEEEEEEEEEE--EEEGGGS--SEE--SSS--EESS-TTSSPEEEE-TTSPEEEESSEEEEESSEEEEEE-TT--EEEEEEEE-GGGTT-S--EEEEEEEETTEEEEE---EETTSPPEEEEEE-TT-SEEEEEEE--SSTTTT-EEEEEEEEEE---S---HHHHHHHHHHHHS-GGGB-HHHHHHHHHHHHHHHHHHHH--HHHHHHHHHHHHHHHHT--B--TTPBPP---HHHHHHHHHHHT--SPPBHHHHHT-SEEE-SS-S--TTGGG-TT--EEE-TTS---B-GGGTT-TT--EEEEEEEEEEEEE---BTTEEEEE---B-TTS-B-EEEEEEE-TTS-EEEEEE--SEEEEE-TTSPSSEEEEEEEEEETTEEEEEEEEEE-

Nearest PDB structures (foldseek):
  7jrl-assembly1_A  TM=1.002E+00  e=4.529E-101  Clostridium perfringens ATCC 13124
  7jrm-assembly1_A  TM=9.730E-01  e=2.706E-93  Clostridium perfringens ATCC 13124
  7js4-assembly1_A  TM=9.878E-01  e=2.510E-42  Clostridium perfringens ATCC 13124
  2vmg-assembly1_A  TM=9.675E-01  e=2.444E-17  Clostridium perfringens
  7pv9-assembly3_C  TM=6.781E-01  e=4.632E-07  Listeria monocytogenes EGD-e

Sequence (457 aa):
KPIIKGENLAYSMDEKVDLMKGITATDIEDGNITSKVQIKSSDFVEGKSGIFTVVYSVTDSDGLTSECSRTIAVTDKETQLSDLNWKSATIGSGSVRKDRAVSGNQIRLLNEDNSVETFAKGIGTHSYSEIVYNSEGYDIFDTWVGIDRHVADKKVSSVKFKVYVDGELKAETDVMRIDDTPKKRLVVDVRNSKEIKLVVDVADNGNNWDHADWADAKFRNLAEYDASELNKAIEEAKKLDLNNYTEESSSEALKNAISKGEEALLSKDKETINSALEELNKEMNSLVKVDLNAVINIPDKYLLKSIQNQLNKTGDITLGDMYSSLTTLTLSGVEDLTGLEENAKNLETLNMDYNEVKDLRPLSKLKKLNTLNAQEQFIAAGELKPSNGKVIGDSKVYNREGKNVAKTIRVVDKNGNTILEQDAKDEFTINTKDLSSGLYGVHVLFEDEGFSGVMFYLFNV

Organism: Clostridium perfringens (strain ATCC 13124 / DSM 756 / JCM 1290 / NCIMB 6125 / NCTC 8237 / Type A) (NCBI:txid195103)

B-factor: mean 16.26, std 8.74, range [6.44, 62.74]